Protein AF-A0A6A7LPU2-F1 (afdb_monomer)

Solvent-accessible surface area (backbone atoms only — not comparable to full-atom values): 28982 Å² total; per-residue (Å²): 135,87,81,80,53,76,66,58,55,50,52,52,50,50,52,53,50,49,54,50,50,54,55,63,71,66,71,45,71,65,55,57,52,49,63,67,50,51,64,67,76,75,47,85,81,83,76,79,80,77,78,76,70,76,80,80,75,70,83,71,76,76,76,79,71,78,72,71,64,82,55,76,33,39,51,82,42,84,65,56,60,50,98,86,60,24,43,25,28,40,36,32,31,20,68,93,37,46,48,51,55,50,18,70,62,35,34,49,96,82,44,68,58,95,93,27,44,39,43,57,49,40,38,50,45,46,40,69,74,35,73,91,52,49,94,90,60,71,53,62,68,48,69,40,69,46,77,40,66,73,85,59,64,41,39,30,32,73,50,77,47,79,46,76,84,93,49,86,38,54,37,36,42,34,30,25,78,78,48,28,36,38,43,34,36,82,53,82,92,45,62,49,38,34,36,40,30,46,53,94,40,75,50,36,32,42,36,34,35,24,38,58,35,44,59,33,45,77,71,62,78,38,47,52,67,61,48,28,26,66,74,59,72,31,95,75,47,33,40,49,48,32,40,47,30,43,53,49,62,74,66,56,46,83,75,45,59,57,72,46,80,42,76,50,80,47,86,47,78,44,67,64,61,66,42,56,90,67,40,76,45,76,45,74,37,85,50,81,96,41,57,74,23,36,35,33,33,45,60,80,90,70,73,58,79,44,38,32,35,37,38,44,56,78,81,47,46,64,68,85,87,52,67,62,65,33,75,45,34,36,39,35,26,65,84,49,36,35,38,41,33,31,32,31,18,73,56,32,45,68,53,75,48,68,74,61,68,77,68,52,43,71,61,53,24,51,49,35,57,74,69,59,71,37,99,64,31,41,57,34,55,53,71,42,48,76,41,66,41,86,64,52,64,65,22,43,37,86,88,65,73,47,94,49,75,94,46,49,64,61,39,30,38,56,78,18,43,37,33,29,40,27,46,58,66,39,35,46,61,56,55,50,52,51,52,54,49,49,54,49,49,51,52,49,48,64,71,44,41,64,59,52,52,52,52,49,52,51,50,52,53,50,51,53,52,51,53,54,51,54,60,56,70,74,50,79,97,71,91,67,87,66,60,64,58,55,55,54,49,60,61,68,71,71,71,76,78,84,84,80,80,84,80,87,77,136

Radius of gyration: 41.44 Å; Cα contacts (8 Å, |Δi|>4): 727; chains: 1; bounding box: 85×52×144 Å

Nearest PDB structures (foldseek):
  8a0k-assembly3_C  TM=2.684E-01  e=4.759E-01  Trypanosoma brucei brucei
  8qcb-assembly1_D  TM=1.495E-01  e=1.169E+00  Saccharomyces cerevisiae
  2uzy-assembly1_B  TM=1.602E-01  e=4.758E+00  Homo sapiens
  2uzy-assembly2_D  TM=1.592E-01  e=8.825E+00  Homo sapiens

Sequence (506 aa):
MMTVSAADVRCCVCVVAAALAVTVLSGCADVARLVTLAPRQVAPGGSVQMQVQPVVTSDVDTPQLPPEQGSDAFDFEAAGTDGEGRPLYRVRIGPGGSPAAVALMKLTPLFSANGRDAVQYVSDAYFQSHPERSPSTIQPGDEFILALPPDTFVVRWSEERQENFGHPTRVREYVSERGDRLRFYPVQPFPVRYELTLADRPGASTIQFDPDLPYLLTTGRTDAYRLTRLIYRVANPDIFQFEATQRLVASVRPGEAPTLRVDRTRAHFDPVRNALPNAVQAEPVSAPERANLVRYMFSPAQGLPFAMVEDGLGTRNTLNDLPQSQVFRIEYGWEGVVRVYYLTGLNDAMGRRDPYMLRENERWAALYESEGTLADPPVKWGQGEPADLEPFPTARDPNQRSDDPSRAYDYLVPGRVIVLTFNPTRFQSNTRAEEEFGTLLDGIRDRYRPYAEEAMDLVQQFQAVVAVASELDDRPAEASPGVLDGILQLFASGGGAGGAQPGQGA

Mean predicted aligned error: 12.27 Å

Structure (mmCIF, N/CA/C/O backbone):
data_AF-A0A6A7LPU2-F1
#
_entry.id   AF-A0A6A7LPU2-F1
#
loop_
_atom_site.group_PDB
_atom_site.id
_atom_site.type_symbol
_atom_site.label_atom_id
_atom_site.label_alt_id
_atom_site.label_comp_id
_atom_site.label_asym_id
_atom_site.label_entity_id
_atom_site.label_seq_id
_atom_site.pdbx_PDB_ins_code
_atom_site.Cartn_x
_atom_site.Cartn_y
_atom_site.Cartn_z
_atom_site.occupancy
_atom_site.B_iso_or_equiv
_atom_site.auth_seq_id
_atom_site.auth_comp_id
_atom_site.auth_asym_id
_atom_site.auth_atom_id
_atom_site.pdbx_PDB_model_num
ATOM 1 N N . MET A 1 1 ? 7.053 0.463 -60.711 1.00 33.16 1 MET A N 1
ATOM 2 C CA . MET A 1 1 ? 7.184 -0.882 -60.113 1.00 33.16 1 MET A CA 1
ATOM 3 C C . MET A 1 1 ? 7.855 -1.777 -61.138 1.00 33.16 1 MET A C 1
ATOM 5 O O . MET A 1 1 ? 7.230 -2.091 -62.139 1.00 33.16 1 MET A O 1
ATOM 9 N N . MET A 1 2 ? 9.139 -2.088 -60.950 1.00 28.05 2 MET A N 1
ATOM 10 C CA . MET A 1 2 ? 9.847 -3.077 -61.769 1.00 28.05 2 MET A CA 1
ATOM 11 C C . MET A 1 2 ? 9.488 -4.467 -61.243 1.00 28.05 2 MET A C 1
ATOM 13 O O . MET A 1 2 ? 9.751 -4.773 -60.082 1.00 28.05 2 MET A O 1
ATOM 17 N N . THR A 1 3 ? 8.836 -5.283 -62.066 1.00 30.89 3 THR A N 1
ATOM 18 C CA . THR A 1 3 ? 8.549 -6.685 -61.753 1.00 30.89 3 THR A CA 1
ATOM 19 C C . THR A 1 3 ? 9.774 -7.525 -62.091 1.00 30.89 3 THR A C 1
ATOM 21 O O . THR A 1 3 ? 10.070 -7.739 -63.265 1.00 30.89 3 THR A O 1
ATOM 24 N N . VAL A 1 4 ? 10.487 -7.981 -61.062 1.00 31.52 4 VAL A N 1
ATOM 25 C CA . VAL A 1 4 ? 11.523 -9.018 -61.182 1.00 31.52 4 VAL A CA 1
ATOM 26 C C . VAL A 1 4 ? 10.831 -10.325 -61.568 1.00 31.52 4 VAL A C 1
ATOM 28 O O . VAL A 1 4 ? 9.833 -10.698 -60.944 1.00 31.52 4 VAL A O 1
ATOM 31 N N . SER A 1 5 ? 11.302 -11.000 -62.619 1.00 36.00 5 SER A N 1
ATOM 32 C CA . SER A 1 5 ? 10.652 -12.218 -63.098 1.00 36.00 5 SER A CA 1
ATOM 33 C C . SER A 1 5 ? 10.941 -13.391 -62.154 1.00 36.00 5 SER A C 1
ATOM 35 O O . SER A 1 5 ? 12.012 -13.498 -61.556 1.00 36.00 5 SER A O 1
ATOM 37 N N . ALA A 1 6 ? 9.991 -14.319 -62.028 1.00 37.41 6 ALA A N 1
ATOM 38 C CA . ALA A 1 6 ? 10.154 -15.523 -61.210 1.00 37.41 6 ALA A CA 1
ATOM 39 C C . ALA A 1 6 ? 11.314 -16.433 -61.675 1.00 37.41 6 ALA A C 1
ATOM 41 O O . ALA A 1 6 ? 11.742 -17.308 -60.921 1.00 37.41 6 ALA A O 1
ATOM 42 N N . ALA A 1 7 ? 11.830 -16.235 -62.894 1.00 39.91 7 ALA A N 1
ATOM 43 C CA . ALA A 1 7 ? 13.006 -16.934 -63.405 1.00 39.91 7 ALA A CA 1
ATOM 44 C C . ALA A 1 7 ? 14.308 -16.382 -62.794 1.00 39.91 7 ALA A C 1
ATOM 46 O O . ALA A 1 7 ? 15.177 -17.167 -62.412 1.00 39.91 7 ALA A O 1
ATOM 47 N N . ASP A 1 8 ? 14.392 -15.067 -62.577 1.00 39.16 8 ASP A N 1
ATOM 48 C CA . ASP A 1 8 ? 15.564 -14.407 -61.980 1.00 39.16 8 ASP A CA 1
ATOM 49 C C . ASP A 1 8 ? 15.721 -14.776 -60.497 1.00 39.16 8 ASP A C 1
ATOM 51 O O . ASP A 1 8 ? 16.825 -15.024 -60.011 1.00 39.16 8 ASP A O 1
ATOM 55 N N . VAL A 1 9 ? 14.597 -14.929 -59.786 1.00 43.50 9 VAL A N 1
ATOM 56 C CA . VAL A 1 9 ? 14.580 -15.392 -58.388 1.00 43.50 9 VAL A CA 1
ATOM 57 C C . VAL A 1 9 ? 15.034 -16.851 -58.278 1.00 43.50 9 VAL A C 1
ATOM 59 O O . VAL A 1 9 ? 15.782 -17.194 -57.366 1.00 43.50 9 VAL A O 1
ATOM 62 N N . ARG A 1 10 ? 14.643 -17.722 -59.219 1.00 43.88 10 ARG A N 1
ATOM 63 C CA . ARG A 1 10 ? 15.059 -19.137 -59.217 1.00 43.88 10 ARG A CA 1
ATOM 64 C C . ARG A 1 10 ? 16.539 -19.302 -59.545 1.00 43.88 10 ARG A C 1
ATOM 66 O O . ARG A 1 10 ? 17.199 -20.119 -58.912 1.00 43.88 10 ARG A O 1
ATOM 73 N N . CYS A 1 11 ? 17.070 -18.499 -60.464 1.00 43.34 11 CYS A N 1
ATOM 74 C CA . CYS A 1 11 ? 18.489 -18.539 -60.803 1.00 43.34 11 CYS A CA 1
ATOM 75 C C . CYS A 1 11 ? 19.358 -18.051 -59.631 1.00 43.34 11 CYS A C 1
ATOM 77 O O . CYS A 1 11 ? 20.320 -18.725 -59.266 1.00 43.34 11 CYS A O 1
ATOM 79 N N . CYS A 1 12 ? 18.962 -16.964 -58.956 1.00 45.78 12 CYS A N 1
ATOM 80 C CA . CYS A 1 12 ? 19.631 -16.499 -57.735 1.00 45.78 12 CYS A CA 1
ATOM 81 C C . CYS A 1 12 ? 19.590 -17.542 -56.609 1.00 45.78 12 CYS A C 1
ATOM 83 O O . CYS A 1 12 ? 20.609 -17.803 -55.975 1.00 45.78 12 CYS A O 1
ATOM 85 N N . VAL A 1 13 ? 18.441 -18.187 -56.378 1.00 49.44 13 VAL A N 1
ATOM 86 C CA . VAL A 1 13 ? 18.306 -19.214 -55.331 1.00 49.44 13 VAL A CA 1
ATOM 87 C C . VAL A 1 13 ? 19.140 -20.459 -55.648 1.00 49.44 13 VAL A C 1
ATOM 89 O O . VAL A 1 13 ? 19.767 -21.003 -54.744 1.00 49.44 13 VAL A O 1
ATOM 92 N N . CYS A 1 14 ? 19.221 -20.888 -56.911 1.00 48.94 14 CYS A N 1
ATOM 93 C CA . CYS A 1 14 ? 20.053 -22.027 -57.307 1.00 48.94 14 CYS A CA 1
ATOM 94 C C . CYS A 1 14 ? 21.555 -21.733 -57.198 1.00 48.94 14 CYS A C 1
ATOM 96 O O . CYS A 1 14 ? 22.299 -22.606 -56.761 1.00 48.94 14 CYS A O 1
ATOM 98 N N . VAL A 1 15 ? 22.002 -20.517 -57.526 1.00 53.88 15 VAL A N 1
ATOM 99 C CA . VAL A 1 15 ? 23.413 -20.116 -57.377 1.00 53.88 15 VAL A CA 1
ATOM 100 C C . VAL A 1 15 ? 23.794 -19.985 -55.902 1.00 53.88 15 VAL A C 1
ATOM 102 O O . VAL A 1 15 ? 24.836 -20.491 -55.497 1.00 53.88 15 VAL A O 1
ATOM 105 N N . VAL A 1 16 ? 22.926 -19.398 -55.070 1.00 59.56 16 VAL A N 1
ATOM 106 C CA . VAL A 1 16 ? 23.145 -19.310 -53.616 1.00 59.56 16 VAL A CA 1
ATOM 107 C C . VAL A 1 16 ? 23.132 -20.701 -52.973 1.00 59.56 16 VAL A C 1
ATOM 109 O O . VAL A 1 16 ? 23.992 -20.994 -52.147 1.00 59.56 16 VAL A O 1
ATOM 112 N N . ALA A 1 17 ? 22.224 -21.590 -53.388 1.00 57.50 17 ALA A N 1
ATOM 113 C CA . ALA A 1 17 ? 22.172 -22.969 -52.904 1.00 57.50 17 ALA A CA 1
ATOM 114 C C . ALA A 1 17 ? 23.379 -23.803 -53.362 1.00 57.50 17 ALA A C 1
ATOM 116 O O . ALA A 1 17 ? 23.891 -24.597 -52.578 1.00 57.50 17 ALA A O 1
ATOM 117 N N . ALA A 1 18 ? 23.870 -23.610 -54.589 1.00 55.97 18 ALA A N 1
ATOM 118 C CA . ALA A 1 18 ? 25.073 -24.274 -55.086 1.00 55.97 18 ALA A CA 1
ATOM 119 C C . ALA A 1 18 ? 26.338 -23.754 -54.386 1.00 55.97 18 ALA A C 1
ATOM 121 O O . ALA A 1 18 ? 27.176 -24.553 -53.980 1.00 55.97 18 ALA A O 1
ATOM 122 N N . ALA A 1 19 ? 26.448 -22.443 -54.153 1.00 56.19 19 ALA A N 1
ATOM 123 C CA . ALA A 1 19 ? 27.549 -21.851 -53.393 1.00 56.19 19 ALA A CA 1
ATOM 124 C C . ALA A 1 19 ? 27.548 -22.315 -51.925 1.00 56.19 19 ALA A C 1
ATOM 126 O O . ALA A 1 19 ? 28.605 -22.647 -51.387 1.00 56.19 19 ALA A O 1
ATOM 127 N N . LEU A 1 20 ? 26.366 -22.420 -51.301 1.00 59.03 20 LEU A N 1
ATOM 128 C CA . LEU A 1 20 ? 26.184 -23.006 -49.967 1.00 59.03 20 LEU A CA 1
ATOM 129 C C . LEU A 1 20 ? 26.517 -24.505 -49.944 1.00 59.03 20 LEU A C 1
ATOM 131 O O . LEU A 1 20 ? 27.177 -24.972 -49.024 1.00 59.03 20 LEU A O 1
ATOM 135 N N . ALA A 1 21 ? 26.119 -25.268 -50.964 1.00 60.22 21 ALA A N 1
ATOM 136 C CA . ALA A 1 21 ? 26.435 -26.693 -51.055 1.00 60.22 21 ALA A CA 1
ATOM 137 C C . ALA A 1 21 ? 27.942 -26.938 -51.241 1.00 60.22 21 ALA A C 1
ATOM 139 O O . ALA A 1 21 ? 28.501 -27.821 -50.594 1.00 60.22 21 ALA A O 1
ATOM 140 N N . VAL A 1 22 ? 28.619 -26.127 -52.061 1.00 57.66 22 VAL A N 1
ATOM 141 C CA . VAL A 1 22 ? 30.076 -26.200 -52.272 1.00 57.66 22 VAL A CA 1
ATOM 142 C C . VAL A 1 22 ? 30.847 -25.804 -51.007 1.00 57.66 22 VAL A C 1
ATOM 144 O O . VAL A 1 22 ? 31.840 -26.447 -50.675 1.00 57.66 22 VAL A O 1
ATOM 147 N N . THR A 1 23 ? 30.372 -24.812 -50.247 1.00 58.34 23 THR A N 1
ATOM 148 C CA . THR A 1 23 ? 30.993 -24.428 -48.963 1.00 58.34 23 THR A CA 1
ATOM 149 C C . THR A 1 23 ? 30.737 -25.432 -47.840 1.00 58.34 23 THR A C 1
ATOM 151 O O . THR A 1 23 ? 31.607 -25.626 -46.994 1.00 58.34 23 THR A O 1
ATOM 154 N N . VAL A 1 24 ? 29.592 -26.122 -47.836 1.00 57.75 24 VAL A N 1
ATOM 155 C CA . VAL A 1 24 ? 29.308 -27.212 -46.885 1.00 57.75 24 VAL A CA 1
ATOM 156 C C . VAL A 1 24 ? 30.137 -28.463 -47.201 1.00 57.75 24 VAL A C 1
ATOM 158 O O . VAL A 1 24 ? 30.633 -29.116 -46.285 1.00 57.75 24 VAL A O 1
ATOM 161 N N . LEU A 1 25 ? 30.339 -28.786 -48.482 1.00 52.56 25 LEU A N 1
ATOM 162 C CA . LEU A 1 25 ? 31.105 -29.964 -48.905 1.00 52.56 25 LEU A CA 1
ATOM 163 C C . LEU A 1 25 ? 32.629 -29.796 -48.764 1.00 52.56 25 LEU A C 1
ATOM 165 O O . LEU A 1 25 ? 33.336 -30.800 -48.723 1.00 52.56 25 LEU A O 1
ATOM 169 N N . SER A 1 26 ? 33.149 -28.570 -48.637 1.00 59.69 26 SER A N 1
ATOM 170 C CA . SER A 1 26 ? 34.594 -28.316 -48.506 1.00 59.69 26 SER A CA 1
ATOM 171 C C . SER A 1 26 ? 35.164 -28.522 -47.092 1.00 59.69 26 SER A C 1
ATOM 173 O O . SER A 1 26 ? 36.368 -28.366 -46.896 1.00 59.69 26 SER A O 1
ATOM 175 N N . GLY A 1 27 ? 34.341 -28.887 -46.097 1.00 52.78 27 GLY A N 1
ATOM 176 C CA . GLY A 1 27 ? 34.809 -29.194 -44.735 1.00 52.78 27 GLY A CA 1
ATOM 177 C C . GLY A 1 27 ? 35.411 -27.997 -43.985 1.00 52.78 27 GLY A C 1
ATOM 178 O O . GLY A 1 27 ? 36.208 -28.172 -43.064 1.00 52.78 27 GLY A O 1
ATOM 179 N N . CYS A 1 28 ? 35.063 -26.772 -44.384 1.00 63.16 28 CYS A N 1
ATOM 180 C CA . CYS A 1 28 ? 35.698 -25.556 -43.889 1.00 63.16 28 CYS A CA 1
ATOM 181 C C . CYS A 1 28 ? 35.312 -25.279 -42.421 1.00 63.16 28 CYS A C 1
ATOM 183 O O . CYS A 1 28 ? 34.130 -25.155 -42.093 1.00 63.16 28 CYS A O 1
ATOM 185 N N . ALA A 1 29 ? 36.307 -25.108 -41.542 1.00 65.56 29 ALA A N 1
ATOM 186 C CA . ALA A 1 29 ? 36.122 -24.750 -40.126 1.00 65.56 29 ALA A CA 1
ATOM 187 C C . ALA A 1 29 ? 35.272 -23.473 -39.919 1.00 65.56 29 ALA A C 1
ATOM 189 O O . ALA A 1 29 ? 34.625 -23.301 -38.884 1.00 65.56 29 ALA A O 1
ATOM 190 N N . ASP A 1 30 ? 35.218 -22.610 -40.935 1.00 58.59 30 ASP A N 1
ATOM 191 C CA . ASP A 1 30 ? 34.419 -21.384 -40.959 1.00 58.59 30 ASP A CA 1
ATOM 192 C C . ASP A 1 30 ? 32.900 -21.662 -40.968 1.00 58.59 30 ASP A C 1
ATOM 194 O O . ASP A 1 30 ? 32.136 -20.913 -40.360 1.00 58.59 30 ASP A O 1
ATOM 198 N N . VAL A 1 31 ? 32.450 -22.782 -41.555 1.00 64.38 31 VAL A N 1
ATOM 199 C CA . VAL A 1 31 ? 31.033 -23.201 -41.538 1.00 64.38 31 VAL A CA 1
ATOM 200 C C . VAL A 1 31 ? 30.617 -23.646 -40.137 1.00 64.38 31 VAL A C 1
ATOM 202 O O . VAL A 1 31 ? 29.531 -23.302 -39.676 1.00 64.38 31 VAL A O 1
ATOM 205 N N . ALA A 1 32 ? 31.496 -24.342 -39.410 1.00 64.56 32 ALA A N 1
ATOM 206 C CA . ALA A 1 32 ? 31.239 -24.710 -38.019 1.00 64.56 32 ALA A CA 1
ATOM 207 C C . ALA A 1 32 ? 31.116 -23.465 -37.119 1.00 64.56 32 ALA A C 1
ATOM 209 O O . ALA A 1 32 ? 30.208 -23.397 -36.291 1.00 64.56 32 ALA A O 1
ATOM 210 N N . ARG A 1 33 ? 31.958 -22.439 -37.331 1.00 66.56 33 ARG A N 1
ATOM 211 C CA . ARG A 1 33 ? 31.831 -21.140 -36.642 1.00 66.56 33 ARG A CA 1
ATOM 212 C C . ARG A 1 33 ? 30.520 -20.424 -36.980 1.00 66.56 33 ARG A C 1
ATOM 214 O O . ARG A 1 33 ? 29.832 -19.968 -36.068 1.00 66.56 33 ARG A O 1
ATOM 221 N N . LEU A 1 34 ? 30.129 -20.385 -38.253 1.00 61.94 34 LEU A N 1
ATOM 222 C CA . LEU A 1 34 ? 28.850 -19.815 -38.696 1.00 61.94 34 LEU A CA 1
ATOM 223 C C . LEU A 1 34 ? 27.646 -20.506 -38.033 1.00 61.94 34 LEU A C 1
ATOM 225 O O . LEU A 1 34 ? 26.746 -19.831 -37.534 1.00 61.94 34 LEU A O 1
ATOM 229 N N . VAL A 1 35 ? 27.665 -21.839 -37.942 1.00 69.12 35 VAL A N 1
ATOM 230 C CA . VAL A 1 35 ? 26.620 -22.631 -37.270 1.00 69.12 35 VAL A CA 1
ATOM 231 C C . VAL A 1 35 ? 26.568 -22.354 -35.763 1.00 69.12 35 VAL A C 1
ATOM 233 O O . VAL A 1 35 ? 25.482 -22.359 -35.191 1.00 69.12 35 VAL A O 1
ATOM 236 N N . THR A 1 36 ? 27.695 -22.051 -35.106 1.00 72.00 36 THR A N 1
ATOM 237 C CA . THR A 1 36 ? 27.688 -21.655 -33.682 1.00 72.00 36 THR A CA 1
ATOM 238 C C . THR A 1 36 ? 27.185 -20.230 -33.433 1.00 72.00 36 THR A C 1
ATOM 240 O O . THR A 1 36 ? 26.639 -19.960 -32.363 1.00 72.00 36 THR A O 1
ATOM 243 N N . LEU A 1 37 ? 27.341 -19.320 -34.400 1.00 63.16 37 LEU A N 1
ATOM 244 C CA . LEU A 1 37 ? 26.909 -17.922 -34.276 1.00 63.16 37 LEU A CA 1
ATOM 245 C C . LEU A 1 37 ? 25.434 -17.723 -34.660 1.00 63.16 37 LEU A C 1
ATOM 247 O O . LEU A 1 37 ? 24.754 -16.903 -34.044 1.00 63.16 37 LEU A O 1
ATOM 251 N N . ALA A 1 38 ? 24.910 -18.499 -35.614 1.00 58.50 38 ALA A N 1
ATOM 252 C CA . ALA A 1 38 ? 23.547 -18.342 -36.132 1.00 58.50 38 ALA A CA 1
ATOM 253 C C . ALA A 1 38 ? 22.425 -18.432 -35.066 1.00 58.50 38 ALA A C 1
ATOM 255 O O . ALA A 1 38 ? 21.529 -17.586 -35.095 1.00 58.50 38 ALA A O 1
ATOM 256 N N . PRO A 1 39 ? 22.450 -19.351 -34.075 1.00 61.28 39 PRO A N 1
ATOM 257 C CA . PRO A 1 39 ? 21.411 -19.413 -33.043 1.00 61.28 39 PRO A CA 1
ATOM 258 C C . PRO A 1 39 ? 21.320 -18.143 -32.184 1.00 61.28 39 PRO A C 1
ATOM 260 O O . PRO A 1 39 ? 20.234 -17.796 -31.724 1.00 61.28 39 PRO A O 1
ATOM 263 N N . ARG A 1 40 ? 22.435 -17.416 -32.006 1.00 60.31 40 ARG A N 1
ATOM 264 C CA . ARG A 1 40 ? 22.476 -16.159 -31.234 1.00 60.31 40 ARG A CA 1
ATOM 265 C C . ARG A 1 40 ? 21.779 -14.999 -31.949 1.00 60.31 40 ARG A C 1
ATOM 267 O O . ARG A 1 40 ? 21.363 -14.056 -31.291 1.00 60.31 40 ARG A O 1
ATOM 274 N N . GLN A 1 41 ? 21.613 -15.077 -33.271 1.00 52.59 41 GLN A N 1
ATOM 275 C CA . GLN A 1 41 ? 20.904 -14.058 -34.054 1.00 52.59 41 GLN A CA 1
ATOM 276 C C . GLN A 1 41 ? 19.390 -14.312 -34.159 1.00 52.59 41 GLN A C 1
ATOM 278 O O . GLN A 1 41 ? 18.643 -13.397 -34.495 1.00 52.59 41 GLN A O 1
ATOM 283 N N . VAL A 1 42 ? 18.921 -15.530 -33.862 1.00 51.22 42 VAL A N 1
ATOM 284 C CA . VAL A 1 42 ? 17.512 -15.931 -34.058 1.00 51.22 42 VAL A CA 1
ATOM 285 C C . VAL A 1 42 ? 16.682 -15.847 -32.767 1.00 51.22 42 VAL A C 1
ATOM 287 O O . VAL A 1 42 ? 15.460 -15.741 -32.839 1.00 51.22 42 VAL A O 1
ATOM 290 N N . ALA A 1 43 ? 17.312 -15.822 -31.587 1.00 45.12 43 ALA A N 1
ATOM 291 C CA . ALA A 1 43 ? 16.620 -15.703 -30.301 1.00 45.12 43 ALA A CA 1
ATOM 292 C C . ALA A 1 43 ? 17.118 -14.481 -29.502 1.00 45.12 43 ALA A C 1
ATOM 294 O O . ALA A 1 43 ? 18.157 -14.564 -28.843 1.00 45.12 43 ALA A O 1
ATOM 295 N N . PRO A 1 44 ? 16.390 -13.349 -29.500 1.00 42.72 44 PRO A N 1
ATOM 296 C CA . PRO A 1 44 ? 16.669 -12.266 -28.568 1.00 42.72 44 PRO A CA 1
ATOM 297 C C . PRO A 1 44 ? 16.318 -12.732 -27.143 1.00 42.72 44 PRO A C 1
ATOM 299 O O . PRO A 1 44 ? 15.168 -13.072 -26.876 1.00 42.72 44 PRO A O 1
ATOM 302 N N . GLY A 1 45 ? 17.292 -12.748 -26.225 1.00 45.56 45 GLY A N 1
ATOM 303 C CA . GLY A 1 45 ? 17.033 -12.830 -24.775 1.00 45.56 45 GLY A CA 1
ATOM 304 C C . GLY A 1 45 ? 17.141 -14.207 -24.101 1.00 45.56 45 GLY A C 1
ATOM 305 O O . GLY A 1 45 ? 16.668 -14.376 -22.979 1.00 45.56 45 GLY A O 1
ATOM 306 N N . GLY A 1 46 ? 17.762 -15.205 -24.732 1.00 40.28 46 GLY A N 1
ATOM 307 C CA . GLY A 1 46 ? 17.920 -16.534 -24.136 1.00 40.28 46 GLY A CA 1
ATOM 308 C C . GLY A 1 46 ? 18.983 -16.598 -23.033 1.00 40.28 46 GLY A C 1
ATOM 309 O O . GLY A 1 46 ? 20.170 -16.639 -23.338 1.00 40.28 46 GLY A O 1
ATOM 310 N N . SER A 1 47 ? 18.543 -16.745 -21.779 1.00 39.56 47 SER A N 1
ATOM 311 C CA . SER A 1 47 ? 19.298 -17.151 -20.573 1.00 39.56 47 SER A CA 1
ATOM 312 C C . SER A 1 47 ? 20.176 -16.112 -19.860 1.00 39.56 47 SER A C 1
ATOM 314 O O . SER A 1 47 ? 21.383 -16.283 -19.711 1.00 39.56 47 SER A O 1
ATOM 316 N N . VAL A 1 48 ? 19.535 -15.118 -19.238 1.00 38.22 48 VAL A N 1
ATOM 317 C CA . VAL A 1 48 ? 20.021 -14.646 -17.932 1.00 38.22 48 VAL A CA 1
ATOM 318 C C . VAL A 1 48 ? 19.520 -15.651 -16.895 1.00 38.22 48 VAL A C 1
ATOM 320 O O . VAL A 1 48 ? 18.320 -15.753 -16.646 1.00 38.22 48 VAL A O 1
ATOM 323 N N . GLN A 1 49 ? 20.423 -16.455 -16.326 1.00 35.94 49 GLN A N 1
ATOM 324 C CA . GLN A 1 49 ? 20.106 -17.215 -15.119 1.00 35.94 49 GLN A CA 1
ATOM 325 C C . GLN A 1 49 ? 19.849 -16.205 -13.998 1.00 35.94 49 GLN A C 1
ATOM 327 O O . GLN A 1 49 ? 20.789 -15.678 -13.406 1.00 35.94 49 GLN A O 1
ATOM 332 N N . MET A 1 50 ? 18.574 -15.927 -13.716 1.00 32.88 50 MET A N 1
ATOM 333 C CA . MET A 1 50 ? 18.179 -15.280 -12.472 1.00 32.88 50 MET A CA 1
ATOM 334 C C . MET A 1 50 ? 18.648 -16.172 -11.324 1.00 32.88 50 MET A C 1
ATOM 336 O O . MET A 1 50 ? 18.049 -17.210 -11.036 1.00 32.88 50 MET A O 1
ATOM 340 N N . GLN A 1 51 ? 19.731 -15.773 -10.663 1.00 31.78 51 GLN A N 1
ATOM 341 C CA . GLN A 1 51 ? 19.982 -16.227 -9.307 1.00 31.78 51 GLN A CA 1
ATOM 342 C C . GLN A 1 51 ? 18.869 -15.637 -8.443 1.00 31.78 51 GLN A C 1
ATOM 344 O O . GLN A 1 51 ? 18.950 -14.498 -7.991 1.00 31.78 51 GLN A O 1
ATOM 349 N N . VAL A 1 52 ? 17.800 -16.412 -8.256 1.00 30.23 52 VAL A N 1
ATOM 350 C CA . VAL A 1 52 ? 16.813 -16.168 -7.207 1.00 30.23 52 VAL A CA 1
ATOM 351 C C . VAL A 1 52 ? 17.584 -16.246 -5.895 1.00 30.23 52 VAL A C 1
ATOM 353 O O . VAL A 1 52 ? 17.895 -17.336 -5.413 1.00 30.23 52 VAL A O 1
ATOM 356 N N . GLN A 1 53 ? 17.974 -15.090 -5.355 1.00 33.19 53 GLN A N 1
ATOM 357 C CA . GLN A 1 53 ? 18.525 -15.039 -4.011 1.00 33.19 53 GLN A CA 1
ATOM 358 C C . GLN A 1 53 ? 17.452 -15.575 -3.057 1.00 33.19 53 GLN A C 1
ATOM 360 O O . GLN A 1 53 ? 16.295 -15.149 -3.144 1.00 33.19 53 GLN A O 1
ATOM 365 N N . PRO A 1 54 ? 17.796 -16.526 -2.173 1.00 33.19 54 PRO A N 1
ATOM 366 C CA . PRO A 1 54 ? 16.868 -16.978 -1.154 1.00 33.19 54 PRO A CA 1
ATOM 367 C C . PRO A 1 54 ? 16.442 -15.764 -0.330 1.00 33.19 54 PRO A C 1
ATOM 369 O O . PRO A 1 54 ? 17.283 -14.991 0.129 1.00 33.19 54 PRO A O 1
ATOM 372 N N . VAL A 1 55 ? 15.128 -15.585 -0.181 1.00 34.44 55 VAL A N 1
ATOM 373 C CA . VAL A 1 55 ? 14.552 -14.567 0.696 1.00 34.44 55 VAL A CA 1
ATOM 374 C C . VAL A 1 55 ? 15.163 -14.776 2.075 1.00 34.44 55 VAL A C 1
ATOM 376 O O . VAL A 1 55 ? 14.932 -15.807 2.705 1.00 34.44 55 VAL A O 1
ATOM 379 N N . VAL A 1 56 ? 15.977 -13.819 2.523 1.00 34.56 56 VAL A N 1
ATOM 380 C CA . VAL A 1 56 ? 16.460 -13.781 3.901 1.00 34.56 56 VAL A CA 1
ATOM 381 C C . VAL A 1 56 ? 15.230 -13.522 4.759 1.00 34.56 56 VAL A C 1
ATOM 383 O O . VAL A 1 56 ? 14.753 -12.394 4.867 1.00 34.56 56 VAL A O 1
ATOM 386 N N . THR A 1 57 ? 14.655 -14.588 5.310 1.00 34.53 57 THR A N 1
ATOM 387 C CA . THR A 1 57 ? 13.661 -14.487 6.370 1.00 34.53 57 THR A CA 1
ATOM 388 C C . THR A 1 57 ? 14.402 -13.976 7.591 1.00 34.53 57 THR A C 1
ATOM 390 O O . THR A 1 57 ? 15.045 -14.749 8.296 1.00 34.53 57 THR A O 1
ATOM 393 N N . SER A 1 58 ? 14.395 -12.661 7.797 1.00 42.50 58 SER A N 1
ATOM 394 C CA . SER A 1 58 ? 14.790 -12.088 9.077 1.00 42.50 58 SER A CA 1
ATOM 395 C C . SER A 1 58 ? 13.980 -12.795 10.159 1.00 42.50 58 SER A C 1
ATOM 397 O O . SER A 1 58 ? 12.752 -12.835 10.054 1.00 42.50 58 SER A O 1
ATOM 399 N N . ASP A 1 59 ? 14.655 -13.366 11.157 1.00 38.78 59 ASP A N 1
ATOM 400 C CA . ASP A 1 59 ? 14.013 -13.855 12.373 1.00 38.78 59 ASP A CA 1
ATOM 401 C C . ASP A 1 59 ? 13.237 -12.680 12.976 1.00 38.78 59 ASP A C 1
ATOM 403 O O . ASP A 1 59 ? 13.804 -11.749 13.550 1.00 38.78 59 ASP A O 1
ATOM 407 N N . VAL A 1 60 ? 11.925 -12.662 12.745 1.00 54.16 60 VAL A N 1
ATOM 408 C CA . VAL A 1 60 ? 11.033 -11.702 13.378 1.00 54.16 60 VAL A CA 1
ATOM 409 C C . VAL A 1 60 ? 10.929 -12.162 14.821 1.00 54.16 60 VAL A C 1
ATOM 411 O O . VAL A 1 60 ? 10.225 -13.132 15.105 1.00 54.16 60 VAL A O 1
ATOM 414 N N . ASP A 1 61 ? 11.661 -11.490 15.714 1.00 54.12 61 ASP A N 1
ATOM 415 C CA . ASP A 1 61 ? 11.518 -11.641 17.161 1.00 54.12 61 ASP A CA 1
ATOM 416 C C . ASP A 1 61 ? 10.026 -11.666 17.486 1.00 54.12 61 ASP A C 1
ATOM 418 O O . ASP A 1 61 ? 9.321 -10.667 17.312 1.00 54.12 61 ASP A O 1
ATOM 422 N N . THR A 1 62 ? 9.522 -12.835 17.889 1.00 62.34 62 THR A N 1
ATOM 423 C CA . THR A 1 62 ? 8.107 -12.981 18.221 1.00 62.34 62 THR A CA 1
ATOM 424 C C . THR A 1 62 ? 7.862 -12.081 19.428 1.00 62.34 62 THR A C 1
ATOM 426 O O . THR A 1 62 ? 8.456 -12.328 20.482 1.00 62.34 62 THR A O 1
ATOM 429 N N . PRO A 1 63 ? 7.058 -11.009 19.300 1.00 70.44 63 PRO A N 1
ATOM 430 C CA . PRO A 1 63 ? 6.946 -10.031 20.365 1.00 70.44 63 PRO A CA 1
ATOM 431 C C . PRO A 1 63 ? 6.413 -10.722 21.618 1.00 70.44 63 PRO A C 1
ATOM 433 O O . PRO A 1 63 ? 5.326 -11.300 21.602 1.00 70.44 63 PRO A O 1
ATOM 436 N N . GLN A 1 64 ? 7.195 -10.676 22.698 1.00 85.62 64 GLN A N 1
ATOM 437 C CA . GLN A 1 64 ? 6.815 -11.279 23.969 1.00 85.62 64 GLN A CA 1
ATOM 438 C C . GLN A 1 64 ? 5.476 -10.687 24.427 1.00 85.62 64 GLN A C 1
ATOM 440 O O . GLN A 1 64 ? 5.312 -9.465 24.497 1.00 85.62 64 GLN A O 1
ATOM 445 N N . LEU A 1 65 ? 4.505 -11.560 24.711 1.00 90.88 65 LEU A N 1
ATOM 446 C CA . LEU A 1 65 ? 3.192 -11.133 25.181 1.00 90.88 65 LEU A CA 1
ATOM 447 C C . LEU A 1 65 ? 3.327 -10.408 26.528 1.00 90.88 65 LEU A C 1
ATOM 449 O O . LEU A 1 65 ? 4.095 -10.861 27.384 1.00 90.88 65 LEU A O 1
ATOM 453 N N . PRO A 1 66 ? 2.570 -9.318 26.752 1.00 92.69 66 PRO A N 1
ATOM 454 C CA . PRO A 1 66 ? 2.523 -8.696 28.064 1.00 92.69 66 PRO A CA 1
ATOM 455 C C . PRO A 1 66 ? 2.011 -9.701 29.113 1.00 92.69 66 PRO A C 1
ATOM 457 O O . PRO A 1 66 ? 1.260 -10.634 28.776 1.00 92.69 66 PRO A O 1
ATOM 460 N N . PRO A 1 67 ? 2.406 -9.531 30.390 1.00 93.56 67 PRO A N 1
ATOM 461 C CA . PRO A 1 67 ? 1.833 -10.322 31.467 1.00 93.56 67 PRO A CA 1
ATOM 462 C C . PRO A 1 67 ? 0.318 -10.122 31.493 1.00 93.56 67 PRO A C 1
ATOM 464 O O . PRO A 1 67 ? -0.187 -9.045 31.164 1.00 93.56 67 PRO A O 1
ATOM 467 N N . GLU A 1 68 ? -0.403 -11.175 31.866 1.00 93.31 68 GLU A N 1
ATOM 468 C CA . GLU A 1 68 ? -1.849 -11.087 32.006 1.00 93.31 68 GLU A CA 1
ATOM 469 C C . GLU A 1 68 ? -2.208 -10.055 33.080 1.00 93.31 68 GLU A C 1
ATOM 471 O O . GLU A 1 68 ? -1.645 -10.047 34.178 1.00 93.31 68 GLU A O 1
ATOM 476 N N . GLN A 1 69 ? -3.134 -9.161 32.747 1.00 92.00 69 GLN A N 1
ATOM 477 C CA . GLN A 1 69 ? -3.645 -8.173 33.678 1.00 92.00 69 GLN A CA 1
ATOM 478 C C . GLN A 1 69 ? -4.666 -8.845 34.604 1.00 92.00 69 GLN A C 1
ATOM 480 O O . GLN A 1 69 ? -5.810 -9.084 34.217 1.00 92.00 69 GLN A O 1
ATOM 485 N N . GLY A 1 70 ? -4.227 -9.164 35.824 1.00 89.00 70 GLY A N 1
ATOM 486 C CA . GLY A 1 70 ? -5.071 -9.750 36.865 1.00 89.00 70 GLY A CA 1
ATOM 487 C C . GLY A 1 70 ? -6.117 -8.779 37.426 1.00 89.00 70 GLY A C 1
ATOM 488 O O . GLY A 1 70 ? -6.028 -7.561 37.248 1.00 89.00 70 GLY A O 1
ATOM 489 N N . SER A 1 71 ? -7.110 -9.335 38.121 1.00 93.94 71 SER A N 1
ATOM 490 C CA . SER A 1 71 ? -8.155 -8.600 38.835 1.00 93.94 71 SER A CA 1
ATOM 491 C C . SER A 1 71 ? -8.594 -9.389 40.061 1.00 93.94 71 SER A C 1
ATOM 493 O O . SER A 1 71 ? -8.962 -10.548 39.928 1.00 93.94 71 SER A O 1
ATOM 495 N N . ASP A 1 72 ? -8.651 -8.761 41.234 1.00 95.75 72 ASP A N 1
ATOM 496 C CA . ASP A 1 72 ? -9.191 -9.419 42.438 1.00 95.75 72 ASP A CA 1
ATOM 497 C C . ASP A 1 72 ? -10.719 -9.624 42.353 1.00 95.75 72 ASP A C 1
ATOM 499 O O . ASP A 1 72 ? -11.320 -10.340 43.156 1.00 95.75 72 ASP A O 1
ATOM 503 N N . ALA A 1 73 ? -11.369 -8.977 41.379 1.00 96.56 73 ALA A N 1
ATOM 504 C CA . ALA A 1 73 ? -12.811 -9.020 41.194 1.00 96.56 73 ALA A CA 1
ATOM 505 C C . ALA A 1 73 ? -13.298 -10.329 40.552 1.00 96.56 73 ALA A C 1
ATOM 507 O O . ALA A 1 73 ? -14.493 -10.612 40.621 1.00 96.56 73 ALA A O 1
ATOM 508 N N . PHE A 1 74 ? -12.435 -11.109 39.897 1.00 97.94 74 PHE A N 1
ATOM 509 C CA . PHE A 1 74 ? -12.798 -12.398 39.301 1.00 97.94 74 PHE A CA 1
ATOM 510 C C . PHE A 1 74 ? -11.564 -13.192 38.851 1.00 97.94 74 PHE A C 1
ATOM 512 O O . PHE A 1 74 ? -10.576 -12.604 38.420 1.00 97.94 74 PHE A O 1
ATOM 519 N N . ASP A 1 75 ? -11.692 -14.518 38.821 1.00 97.69 75 ASP A N 1
ATOM 520 C CA . ASP A 1 75 ? -10.771 -15.407 38.107 1.00 97.69 75 ASP A CA 1
ATOM 521 C C . ASP A 1 75 ? -11.345 -15.737 36.721 1.00 97.69 75 ASP A C 1
ATOM 523 O O . ASP A 1 75 ? -12.558 -15.917 36.563 1.00 97.69 75 ASP A O 1
ATOM 527 N N . PHE A 1 76 ? -10.484 -15.798 35.702 1.00 97.31 76 PHE A N 1
ATOM 528 C CA . PHE A 1 76 ? -10.870 -16.040 34.310 1.00 97.31 76 PHE A CA 1
ATOM 529 C C . PHE A 1 76 ? -9.893 -17.017 33.656 1.00 97.31 76 PHE A C 1
ATOM 531 O O . PHE A 1 76 ? -8.829 -16.624 33.187 1.00 97.31 76 PHE A O 1
ATOM 538 N N . GLU A 1 77 ? -10.253 -18.297 33.627 1.00 96.88 77 GLU A N 1
ATOM 539 C CA . GLU A 1 77 ? -9.362 -19.376 33.195 1.00 96.88 77 GLU A CA 1
ATOM 540 C C . GLU A 1 77 ? -9.880 -20.057 31.928 1.00 96.88 77 GLU A C 1
ATOM 542 O O . GLU A 1 77 ? -11.078 -20.306 31.784 1.00 96.88 77 GLU A O 1
ATOM 547 N N . ALA A 1 78 ? -8.985 -20.405 31.001 1.00 96.38 78 ALA A N 1
ATOM 548 C CA . ALA A 1 78 ? -9.358 -21.184 29.824 1.00 96.38 78 ALA A CA 1
ATOM 549 C C . ALA A 1 78 ? -9.840 -22.590 30.233 1.00 96.38 78 ALA A C 1
ATOM 551 O O . ALA A 1 78 ? -9.149 -23.319 30.941 1.00 96.38 78 ALA A O 1
ATOM 552 N N . ALA A 1 79 ? -11.019 -22.984 29.750 1.00 97.19 79 ALA A N 1
ATOM 553 C CA . ALA A 1 79 ? -11.690 -24.246 30.068 1.00 97.19 79 ALA A CA 1
ATOM 554 C C . ALA A 1 79 ? -11.848 -25.174 28.844 1.00 97.19 79 ALA A C 1
ATOM 556 O O . ALA A 1 79 ? -12.631 -26.122 28.880 1.00 97.19 79 ALA A O 1
ATOM 557 N N . GLY A 1 80 ? -11.101 -24.916 27.766 1.00 96.44 80 GLY A N 1
ATOM 558 C CA . GLY A 1 80 ? -11.121 -25.696 26.525 1.00 96.44 80 GLY A CA 1
ATOM 559 C C . GLY A 1 80 ? -12.036 -25.099 25.455 1.00 96.44 80 GLY A C 1
ATOM 560 O O . GLY A 1 80 ? -12.203 -23.883 25.378 1.00 96.44 80 GLY A O 1
ATOM 561 N N . THR A 1 81 ? -12.611 -25.951 24.610 1.00 97.19 81 THR A N 1
ATOM 562 C CA . THR A 1 81 ? -13.580 -25.579 23.569 1.00 97.19 81 THR A CA 1
ATOM 563 C C . THR A 1 81 ? -14.817 -26.465 23.663 1.00 97.19 81 THR A C 1
ATOM 565 O O . THR A 1 81 ? -14.721 -27.620 24.080 1.00 97.19 81 THR A O 1
ATOM 568 N N . ASP A 1 82 ? -15.984 -25.944 23.286 1.00 95.88 82 ASP A N 1
ATOM 569 C CA . ASP A 1 82 ? -17.201 -26.756 23.189 1.00 95.88 82 ASP A CA 1
ATOM 570 C C . ASP A 1 82 ? -17.292 -27.530 21.860 1.00 95.88 82 ASP A C 1
ATOM 572 O O . ASP A 1 82 ? -16.398 -27.473 21.012 1.00 95.88 82 ASP A O 1
ATOM 576 N N . GLY A 1 83 ? -18.391 -28.270 21.671 1.00 93.12 83 GLY A N 1
ATOM 577 C CA . GLY A 1 83 ? -18.650 -29.040 20.448 1.00 93.12 83 GLY A CA 1
ATOM 578 C C . GLY A 1 83 ? -18.866 -28.195 19.185 1.00 93.12 83 GLY A C 1
ATOM 579 O O . GLY A 1 83 ? -18.850 -28.745 18.088 1.00 93.12 83 GLY A O 1
ATOM 580 N N . GLU A 1 84 ? -19.044 -26.879 19.322 1.00 94.00 84 GLU A N 1
ATOM 581 C CA . GLU A 1 84 ? -19.166 -25.918 18.218 1.00 94.00 84 GLU A CA 1
ATOM 582 C C . GLU A 1 84 ? -17.831 -25.199 17.940 1.00 94.00 84 GLU A C 1
ATOM 584 O O . GLU A 1 84 ? -17.758 -24.340 17.062 1.00 94.00 84 GLU A O 1
ATOM 589 N N . GLY A 1 85 ? -16.764 -25.541 18.674 1.00 93.88 85 GLY A N 1
ATOM 590 C CA . GLY A 1 85 ? -15.448 -24.914 18.555 1.00 93.88 85 GLY A CA 1
ATOM 591 C C . GLY A 1 85 ? -15.346 -23.548 19.238 1.00 93.88 85 GLY A C 1
ATOM 592 O O . GLY A 1 85 ? -14.363 -22.836 19.029 1.00 93.88 85 GLY A O 1
ATOM 593 N N . ARG A 1 86 ? -16.330 -23.162 20.060 1.00 96.19 86 ARG A N 1
ATOM 594 C CA . ARG A 1 86 ? -16.273 -21.920 20.838 1.00 96.19 86 ARG A CA 1
ATOM 595 C C . ARG A 1 86 ? -15.299 -22.080 22.001 1.00 96.19 86 ARG A C 1
ATOM 597 O O . ARG A 1 86 ? -15.420 -23.065 22.737 1.00 96.19 86 ARG A O 1
ATOM 604 N N . PRO A 1 87 ? -14.363 -21.141 22.221 1.00 96.88 87 PRO A N 1
ATOM 605 C CA . PRO A 1 87 ? -13.555 -21.139 23.430 1.00 96.88 87 PRO A CA 1
ATOM 606 C C . PRO A 1 87 ? -14.441 -20.995 24.672 1.00 96.88 87 PRO A C 1
ATOM 608 O O . PRO A 1 87 ? -15.320 -20.131 24.747 1.00 96.88 87 PRO A O 1
ATOM 611 N N . LEU A 1 88 ? -14.190 -21.868 25.643 1.00 98.06 88 LEU A N 1
ATOM 612 C CA . LEU A 1 88 ? -14.833 -21.880 26.944 1.00 98.06 88 LEU A CA 1
ATOM 613 C C . LEU A 1 88 ? -13.896 -21.270 27.975 1.00 98.06 88 LEU A C 1
ATOM 615 O O . LEU A 1 88 ? -12.713 -21.609 28.027 1.00 98.06 88 LEU A O 1
ATOM 619 N N . TYR A 1 89 ? -14.448 -20.430 28.839 1.00 98.19 89 TYR A N 1
ATOM 620 C CA . TYR A 1 89 ? -13.740 -19.870 29.979 1.00 98.19 89 TYR A CA 1
ATOM 621 C C . TYR A 1 89 ? -14.502 -20.181 31.260 1.00 98.19 89 TYR A C 1
ATOM 623 O O . TYR A 1 89 ? -15.714 -19.975 31.333 1.00 98.19 89 TYR A O 1
ATOM 631 N N . ARG A 1 90 ? -13.795 -20.686 32.270 1.00 98.44 90 ARG A N 1
ATOM 632 C CA . ARG A 1 90 ? -14.311 -20.787 33.630 1.00 98.44 90 ARG A CA 1
ATOM 633 C C . ARG A 1 90 ? -14.130 -19.433 34.292 1.00 98.44 90 ARG A C 1
ATOM 635 O O . ARG A 1 90 ? -13.012 -18.933 34.391 1.00 98.44 90 ARG A O 1
ATOM 642 N N . VAL A 1 91 ? -15.238 -18.860 34.736 1.00 98.38 91 VAL A N 1
ATOM 643 C CA . VAL A 1 91 ? -15.261 -17.561 35.397 1.00 98.38 91 VAL A CA 1
ATOM 644 C C . VAL A 1 91 ? -15.716 -17.761 36.830 1.00 98.38 91 VAL A C 1
ATOM 646 O O . VAL A 1 91 ? -16.796 -18.303 37.056 1.00 98.38 91 VAL A O 1
ATOM 649 N N . ARG A 1 92 ? -14.912 -17.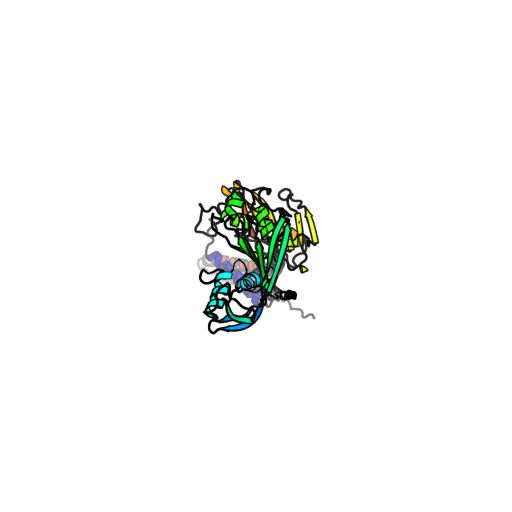299 37.787 1.00 98.44 92 ARG A N 1
ATOM 650 C CA . ARG A 1 92 ? -15.257 -17.283 39.211 1.00 98.44 92 ARG A CA 1
ATOM 651 C C . ARG A 1 92 ? -15.350 -15.845 39.688 1.00 98.44 92 ARG A C 1
ATOM 653 O O . ARG A 1 92 ? -14.391 -15.093 39.557 1.00 98.44 92 ARG A O 1
ATOM 660 N N . ILE A 1 93 ? -16.484 -15.448 40.254 1.00 98.44 93 ILE A N 1
ATOM 661 C CA . ILE A 1 93 ? -16.665 -14.087 40.765 1.00 98.44 93 ILE A CA 1
ATOM 662 C C . ILE A 1 93 ? -15.885 -13.917 42.074 1.00 98.44 93 ILE A C 1
ATOM 664 O O . ILE A 1 93 ? -16.044 -14.696 43.010 1.00 98.44 93 ILE A O 1
ATOM 668 N N . GLY A 1 94 ? -15.035 -12.898 42.154 1.00 97.81 94 GLY A N 1
ATOM 669 C CA . GLY A 1 94 ? -14.279 -12.538 43.353 1.00 97.81 94 GLY A CA 1
ATOM 670 C C . GLY A 1 94 ? -15.022 -11.538 44.252 1.00 97.81 94 GLY A C 1
ATOM 671 O O . GLY A 1 94 ? -16.143 -11.113 43.949 1.00 97.81 94 GLY A O 1
ATOM 672 N N . PRO A 1 95 ? -14.424 -11.135 45.386 1.00 96.88 95 PRO A N 1
ATOM 673 C CA . PRO A 1 95 ? -14.972 -10.091 46.249 1.00 96.88 95 PRO A CA 1
ATOM 674 C C . PRO A 1 95 ? -15.167 -8.762 45.503 1.00 96.88 95 PRO A C 1
ATOM 676 O O . PRO A 1 95 ? -14.240 -8.234 44.899 1.00 96.88 95 PRO A O 1
ATOM 679 N N . GLY A 1 96 ? -16.384 -8.205 45.543 1.00 93.56 96 GLY A N 1
ATOM 680 C CA . GLY A 1 96 ? -16.725 -6.972 44.812 1.00 93.56 96 GLY A CA 1
ATOM 681 C C . GLY A 1 96 ? -16.856 -7.147 43.292 1.00 93.56 96 GLY A C 1
ATOM 682 O O . GLY A 1 96 ? -17.066 -6.168 42.576 1.00 93.56 96 GLY A O 1
ATOM 683 N N . GLY A 1 97 ? -16.745 -8.383 42.802 1.00 96.75 97 GLY A N 1
ATOM 684 C CA . GLY A 1 97 ? -16.896 -8.737 41.403 1.00 96.75 97 GLY A CA 1
ATOM 685 C C . GLY A 1 97 ? -18.333 -8.753 40.907 1.00 96.75 97 GLY A C 1
ATOM 686 O O . GLY A 1 97 ? -19.297 -8.795 41.667 1.00 96.75 97 GLY A O 1
ATOM 687 N N . SER A 1 98 ? -18.472 -8.741 39.586 1.00 97.75 98 SER A N 1
ATOM 688 C CA . SER A 1 98 ? -19.748 -8.938 38.902 1.00 97.75 98 SER A CA 1
ATOM 689 C C . SER A 1 98 ? -19.513 -9.438 37.472 1.00 97.75 98 SER A C 1
ATOM 691 O O . SER A 1 98 ? -18.432 -9.207 36.920 1.00 97.75 98 SER A O 1
ATOM 693 N N . PRO A 1 99 ? -20.523 -10.041 36.819 1.00 97.56 99 PRO A N 1
ATOM 694 C CA . PRO A 1 99 ? -20.470 -10.354 35.389 1.00 97.56 99 PRO A CA 1
ATOM 695 C C . PRO A 1 99 ? -20.123 -9.131 34.521 1.00 97.56 99 PRO A C 1
ATOM 697 O O . PRO A 1 99 ? -19.400 -9.248 33.534 1.00 97.56 99 PRO A O 1
ATOM 700 N N . ALA A 1 100 ? -20.562 -7.932 34.923 1.00 97.44 100 ALA A N 1
ATOM 701 C CA . ALA A 1 100 ? -20.219 -6.685 34.242 1.00 97.44 100 ALA A CA 1
ATOM 702 C C . ALA A 1 100 ? -18.721 -6.344 34.347 1.00 97.44 100 ALA A C 1
ATOM 704 O O . ALA A 1 100 ? -18.132 -5.890 33.368 1.00 97.44 100 ALA A O 1
ATOM 705 N N . ALA A 1 101 ? -18.085 -6.591 35.499 1.00 97.19 101 ALA A N 1
ATOM 706 C CA . ALA A 1 101 ? -16.643 -6.394 35.660 1.00 97.19 101 ALA A CA 1
ATOM 707 C C . ALA A 1 101 ? -15.843 -7.338 34.748 1.00 97.19 101 ALA A C 1
ATOM 709 O O . ALA A 1 101 ? -14.906 -6.896 34.084 1.00 97.19 101 ALA A O 1
ATOM 710 N N . VAL A 1 102 ? -16.267 -8.604 34.646 1.00 97.62 102 VAL A N 1
ATOM 711 C CA . VAL A 1 102 ? -15.684 -9.583 33.713 1.00 97.62 102 VAL A CA 1
ATOM 712 C C . VAL A 1 102 ? -15.797 -9.070 32.276 1.00 97.62 102 VAL A C 1
ATOM 714 O O . VAL A 1 102 ? -14.792 -8.990 31.572 1.00 97.62 102 VAL A O 1
ATOM 717 N N . ALA A 1 103 ? -16.992 -8.644 31.853 1.00 97.69 103 ALA A N 1
ATOM 718 C CA . ALA A 1 103 ? -17.229 -8.115 30.512 1.00 97.69 103 ALA A CA 1
ATOM 719 C C . ALA A 1 103 ? -16.343 -6.902 30.180 1.00 97.69 103 ALA A C 1
ATOM 721 O O . ALA A 1 103 ? -15.707 -6.877 29.132 1.00 97.69 103 ALA A O 1
ATOM 722 N N . LEU A 1 104 ? -16.268 -5.909 31.072 1.00 95.94 104 LEU A N 1
ATOM 723 C CA . LEU A 1 104 ? -15.526 -4.664 30.833 1.00 95.94 104 LEU A CA 1
ATOM 724 C C . LEU A 1 104 ? -13.998 -4.834 30.852 1.00 95.94 104 LEU A C 1
ATOM 726 O O . LEU A 1 104 ? -13.286 -3.992 30.295 1.00 95.94 104 LEU A O 1
ATOM 730 N N . MET A 1 105 ? -13.494 -5.877 31.518 1.00 96.69 105 MET A N 1
ATOM 731 C CA . MET A 1 105 ? -12.058 -6.148 31.629 1.00 96.69 105 MET A CA 1
ATOM 732 C C . MET A 1 105 ? -11.559 -7.167 30.603 1.00 96.69 105 MET A C 1
ATOM 734 O O . MET A 1 105 ? -10.456 -6.995 30.090 1.00 96.69 105 MET A O 1
ATOM 738 N N . LYS A 1 106 ? -12.345 -8.208 30.295 1.00 97.62 106 LYS A N 1
ATOM 739 C CA . LYS A 1 106 ? -11.934 -9.311 29.408 1.00 97.62 106 LYS A CA 1
ATOM 740 C C . LYS A 1 106 ? -12.481 -9.201 27.986 1.00 97.62 106 LYS A C 1
ATOM 742 O O . LYS A 1 106 ? -11.950 -9.864 27.100 1.00 97.62 106 LYS A O 1
ATOM 747 N N . LEU A 1 107 ? -13.483 -8.360 27.726 1.00 97.50 107 LEU A N 1
ATOM 748 C CA . LEU A 1 107 ? -14.005 -8.113 26.379 1.00 97.50 107 LEU A CA 1
ATOM 749 C C . LEU A 1 107 ? -13.803 -6.647 25.982 1.00 97.50 107 LEU A C 1
ATOM 751 O O . LEU A 1 107 ? -13.774 -5.738 26.812 1.00 97.50 107 LEU A O 1
ATOM 755 N N . THR A 1 108 ? -13.632 -6.404 24.683 1.00 95.75 108 THR A N 1
ATOM 756 C CA . THR A 1 108 ? -13.457 -5.039 24.166 1.00 95.75 108 THR A CA 1
ATOM 757 C C . THR A 1 108 ? -14.805 -4.305 24.079 1.00 95.75 108 THR A C 1
ATOM 759 O O . THR A 1 108 ? -15.839 -4.952 23.907 1.00 95.75 108 THR A O 1
ATOM 762 N N . PRO A 1 109 ? -14.829 -2.957 24.080 1.00 92.94 109 PRO A N 1
ATOM 763 C CA . PRO A 1 109 ? -16.055 -2.178 23.854 1.00 92.94 109 PRO A CA 1
ATOM 764 C C . PRO A 1 109 ? -16.709 -2.403 22.480 1.00 92.94 109 PRO A C 1
ATOM 766 O O . PRO A 1 109 ? -17.801 -1.905 22.225 1.00 92.94 109 PRO A O 1
ATOM 769 N N . LEU A 1 110 ? -16.017 -3.096 21.571 1.00 93.00 110 LEU A N 1
ATOM 770 C CA . LEU A 1 110 ? -16.494 -3.432 20.232 1.00 93.00 110 LEU A CA 1
ATOM 771 C C . LEU A 1 110 ? -17.177 -4.803 20.181 1.00 93.00 110 LEU A C 1
ATOM 773 O O . LEU A 1 110 ? -17.709 -5.171 19.136 1.00 93.00 110 LEU A O 1
ATOM 777 N N . PHE A 1 111 ? -17.139 -5.571 21.273 1.00 96.56 111 PHE A N 1
ATOM 778 C CA . PHE A 1 111 ? -17.754 -6.886 21.323 1.00 96.56 111 PHE A CA 1
ATOM 779 C C . PHE A 1 111 ? -19.272 -6.780 21.162 1.00 96.56 111 PHE A C 1
ATOM 781 O O . PHE A 1 111 ? -19.950 -6.062 21.901 1.00 96.56 111 PHE A O 1
ATOM 788 N N . SER A 1 112 ? -19.803 -7.560 20.225 1.00 94.25 112 SER A N 1
ATOM 789 C CA . SER A 1 112 ? -21.226 -7.837 20.126 1.00 94.25 112 SER A CA 1
ATOM 790 C C . SER A 1 112 ? -21.441 -9.253 19.613 1.00 94.25 112 SER A C 1
ATOM 792 O O . SER A 1 112 ? -20.768 -9.692 18.681 1.00 94.25 112 SER A O 1
ATOM 794 N N . ALA A 1 113 ? -22.386 -9.964 20.219 1.00 94.50 113 ALA A N 1
ATOM 795 C CA . ALA A 1 113 ? -22.780 -11.302 19.805 1.00 94.50 113 ALA A CA 1
ATOM 796 C C . ALA A 1 113 ? -24.288 -11.469 20.002 1.00 94.50 113 ALA A C 1
ATOM 798 O O . ALA A 1 113 ? -24.825 -11.123 21.052 1.00 94.50 113 ALA A O 1
ATOM 799 N N . ASN A 1 114 ? -24.986 -11.986 18.986 1.00 91.94 114 ASN A N 1
ATOM 800 C CA . ASN A 1 114 ? -26.440 -12.202 19.015 1.00 91.94 114 ASN A CA 1
ATOM 801 C C . ASN A 1 114 ? -27.252 -10.940 19.379 1.00 91.94 114 ASN A C 1
ATOM 803 O O . ASN A 1 114 ? -28.255 -11.022 20.085 1.00 91.94 114 ASN A O 1
ATOM 807 N N . GLY A 1 115 ? -26.795 -9.764 18.932 1.00 93.50 115 GLY A N 1
ATOM 808 C CA . GLY A 1 115 ? -27.434 -8.476 19.231 1.00 93.50 115 GLY A CA 1
ATOM 809 C C . GLY A 1 115 ? -27.237 -7.980 20.667 1.00 93.50 115 GLY A C 1
ATOM 810 O O . GLY A 1 115 ? -27.861 -6.995 21.049 1.00 93.50 115 GLY A O 1
ATOM 811 N N . ARG A 1 116 ? -26.383 -8.643 21.453 1.00 96.06 116 ARG A N 1
ATOM 812 C CA . ARG A 1 116 ? -26.042 -8.270 22.829 1.00 96.06 116 ARG A CA 1
ATOM 813 C C . ARG A 1 116 ? -24.663 -7.634 22.868 1.00 96.06 116 ARG A C 1
ATOM 815 O O . ARG A 1 116 ? -23.778 -8.030 22.103 1.00 96.06 116 ARG A O 1
ATOM 822 N N . ASP A 1 117 ? -24.487 -6.654 23.744 1.00 97.12 117 ASP A N 1
ATOM 823 C CA . ASP A 1 117 ? -23.162 -6.129 24.079 1.00 97.12 117 ASP A CA 1
ATOM 824 C C . ASP A 1 117 ? -22.424 -7.061 25.059 1.00 97.12 117 ASP A C 1
ATOM 826 O O . ASP A 1 117 ? -22.955 -8.084 25.500 1.00 97.12 117 ASP A O 1
ATOM 830 N N . ALA A 1 118 ? -21.179 -6.721 25.395 1.00 97.00 118 ALA A N 1
ATOM 831 C CA . ALA A 1 118 ? -20.357 -7.521 26.302 1.00 97.00 118 ALA A CA 1
ATOM 832 C C . ALA A 1 118 ? -21.013 -7.735 27.675 1.00 97.00 118 ALA A C 1
ATOM 834 O O . ALA A 1 118 ? -20.982 -8.844 28.207 1.00 97.00 118 ALA A O 1
ATOM 835 N N . VAL A 1 119 ? -21.608 -6.688 28.253 1.00 97.69 119 VAL A N 1
ATOM 836 C CA . VAL A 1 119 ? -22.174 -6.737 29.608 1.00 97.69 119 VAL A CA 1
ATOM 837 C C . VAL A 1 119 ? -23.418 -7.614 29.626 1.00 97.69 119 VAL A C 1
ATOM 839 O O . VAL A 1 119 ? -23.537 -8.479 30.494 1.00 97.69 119 VAL A O 1
ATOM 842 N N . GLN A 1 120 ? -24.312 -7.437 28.654 1.00 97.94 120 GLN A N 1
ATOM 843 C CA . GLN A 1 120 ? -25.508 -8.259 28.485 1.00 97.94 120 GLN A CA 1
ATOM 844 C C . GLN A 1 120 ? -25.140 -9.721 28.231 1.00 97.94 120 GLN A C 1
ATOM 846 O O . GLN A 1 120 ? -25.657 -10.605 28.904 1.00 97.94 120 GLN A O 1
ATOM 851 N N . TYR A 1 121 ? -24.198 -9.981 27.320 1.00 98.12 121 TYR A N 1
ATOM 852 C CA . TYR A 1 121 ? -23.803 -11.341 26.954 1.00 98.12 121 TYR A CA 1
ATOM 853 C C . TYR A 1 121 ? -23.245 -12.131 28.146 1.00 98.12 121 TYR A C 1
ATOM 855 O O . TYR A 1 121 ? -23.655 -13.266 28.386 1.00 98.12 121 TYR A O 1
ATOM 863 N N . VAL A 1 122 ? -22.338 -11.529 28.924 1.00 98.19 122 VAL A N 1
ATOM 864 C CA . VAL A 1 122 ? -21.743 -12.193 30.097 1.00 98.19 122 VAL A CA 1
ATOM 865 C C . VAL A 1 122 ? -22.755 -12.319 31.239 1.00 98.19 122 VAL A C 1
ATOM 867 O O . VAL A 1 122 ? -22.789 -13.350 31.910 1.00 98.19 122 VAL A O 1
ATOM 870 N N . SER A 1 123 ? -23.609 -11.311 31.442 1.00 98.19 123 SER A N 1
ATOM 871 C CA . SER A 1 123 ? -24.660 -11.365 32.468 1.00 98.19 123 SER A CA 1
ATOM 872 C C . SER A 1 123 ? -25.687 -12.457 32.172 1.00 98.19 123 SER A C 1
ATOM 874 O O . SER A 1 123 ? -26.053 -13.199 33.079 1.00 98.19 123 SER A O 1
ATOM 876 N N . ASP A 1 124 ? -26.107 -12.610 30.916 1.00 98.19 124 ASP A N 1
ATOM 877 C CA . ASP A 1 124 ? -27.044 -13.660 30.513 1.00 98.19 124 ASP A CA 1
ATOM 878 C C . ASP A 1 124 ? -26.461 -15.055 30.746 1.00 98.19 124 ASP A C 1
ATOM 880 O O . ASP A 1 124 ? -27.151 -15.920 31.279 1.00 98.19 124 ASP A O 1
ATOM 884 N N . ALA A 1 125 ? -25.185 -15.270 30.401 1.00 97.88 125 ALA A N 1
ATOM 885 C CA . ALA A 1 125 ? -24.502 -16.536 30.665 1.00 97.88 125 ALA A CA 1
ATOM 886 C C . ALA A 1 125 ? -24.459 -16.853 32.171 1.00 97.88 125 ALA A C 1
ATOM 888 O O . ALA A 1 125 ? -24.745 -17.980 32.575 1.00 97.88 125 ALA A O 1
ATOM 889 N N . TYR A 1 126 ? -24.170 -15.848 33.004 1.00 98.56 126 TYR A N 1
ATOM 890 C CA . TYR A 1 126 ? -24.159 -15.992 34.460 1.00 98.56 126 TYR A CA 1
ATOM 891 C C . TYR A 1 126 ? -25.551 -16.311 35.034 1.00 98.56 126 TYR A C 1
ATOM 893 O O . TYR A 1 126 ? -25.688 -17.236 35.833 1.00 98.56 126 TYR A O 1
ATOM 901 N N . PHE A 1 127 ? -26.599 -15.581 34.635 1.00 98.25 127 PHE A N 1
ATOM 902 C CA . PHE A 1 127 ? -27.956 -15.816 35.151 1.00 98.25 127 PHE A CA 1
ATOM 903 C C . PHE A 1 127 ? -28.596 -17.084 34.579 1.00 98.25 127 PHE A C 1
ATOM 905 O O . PHE A 1 127 ? -29.487 -17.655 35.200 1.00 98.25 127 PHE A O 1
ATOM 912 N N . GLN A 1 128 ? -28.124 -17.570 33.430 1.00 98.00 128 GLN A N 1
ATOM 913 C CA . GLN A 1 128 ? -28.514 -18.877 32.916 1.00 98.00 128 GLN A CA 1
ATOM 914 C C . GLN A 1 128 ? -27.950 -20.020 33.774 1.00 98.00 128 GLN A C 1
ATOM 916 O O . GLN A 1 128 ? -28.642 -21.019 33.969 1.00 98.00 128 GLN A O 1
ATOM 921 N N . SER A 1 129 ? -26.721 -19.894 34.289 1.00 98.12 129 SER A N 1
ATOM 922 C CA . SER A 1 129 ? -26.136 -20.902 35.184 1.00 98.12 129 SER A CA 1
ATOM 923 C C . SER A 1 129 ? -26.603 -20.765 36.636 1.00 98.12 129 SER A C 1
ATOM 925 O O . SER A 1 129 ? -26.571 -21.750 37.366 1.00 98.12 129 SER A O 1
ATOM 927 N N . HIS A 1 130 ? -27.046 -19.569 37.036 1.00 98.06 130 HIS A N 1
ATOM 928 C CA . HIS A 1 130 ? -27.554 -19.260 38.375 1.00 98.06 130 HIS A CA 1
ATOM 929 C C . HIS A 1 130 ? -28.943 -18.598 38.316 1.00 98.06 130 HIS A C 1
ATOM 931 O O . HIS A 1 130 ? -29.079 -17.399 38.594 1.00 98.06 130 HIS A O 1
ATOM 937 N N . PRO A 1 131 ? -29.998 -19.344 37.941 1.00 98.00 131 PRO A N 1
ATOM 938 C CA . PRO A 1 131 ? -31.346 -18.794 37.780 1.00 98.00 131 PRO A CA 1
ATOM 939 C C . PRO A 1 131 ? -31.964 -18.264 39.086 1.00 98.00 131 PRO A C 1
ATOM 941 O O . PRO A 1 131 ? -32.926 -17.500 39.055 1.00 98.00 131 PRO A O 1
ATOM 944 N N . GLU A 1 132 ? -31.432 -18.659 40.242 1.00 97.69 132 GLU A N 1
ATOM 945 C CA . GLU A 1 132 ? -31.831 -18.188 41.570 1.00 97.69 132 GLU A CA 1
ATOM 946 C C . GLU A 1 132 ? -31.207 -16.840 41.964 1.00 97.69 132 GLU A C 1
ATOM 948 O O . GLU A 1 132 ? -31.574 -16.264 42.993 1.00 97.69 132 GLU A O 1
ATOM 953 N N . ARG A 1 133 ? -30.251 -16.333 41.177 1.00 96.81 133 ARG A N 1
ATOM 954 C CA . ARG A 1 133 ? -29.559 -15.069 41.440 1.00 96.81 133 ARG A CA 1
ATOM 955 C C . ARG A 1 133 ? -30.233 -13.903 40.718 1.00 96.81 133 ARG A C 1
ATOM 957 O O . ARG A 1 133 ? -30.841 -14.033 39.664 1.00 96.81 133 ARG A O 1
ATOM 964 N N . SER A 1 134 ? -30.055 -12.717 41.283 1.00 96.25 134 SER A N 1
ATOM 965 C CA . SER A 1 134 ? -30.396 -11.418 40.705 1.00 96.25 134 SER A CA 1
ATOM 966 C C . SER A 1 134 ? -29.178 -10.488 40.791 1.00 96.25 134 SER A C 1
ATOM 968 O O . SER A 1 134 ? -28.245 -10.794 41.542 1.00 96.25 134 SER A O 1
ATOM 970 N N . PRO A 1 135 ? -29.161 -9.336 40.092 1.00 94.94 135 PRO A N 1
ATOM 971 C CA . PRO A 1 135 ? -28.021 -8.418 40.126 1.00 94.94 135 PRO A CA 1
ATOM 972 C C . PRO A 1 135 ? -27.579 -7.981 41.533 1.00 94.94 135 PRO A C 1
ATOM 974 O O . PRO A 1 135 ? -26.399 -7.725 41.744 1.00 94.94 135 PRO A O 1
ATOM 977 N N . SER A 1 136 ? -28.492 -7.920 42.508 1.00 95.69 136 SER A N 1
ATOM 978 C CA . SER A 1 136 ? -28.187 -7.536 43.895 1.00 95.69 136 SER A CA 1
ATOM 979 C C . SER A 1 136 ? -27.799 -8.705 44.808 1.00 95.69 136 SER A C 1
ATOM 981 O O . SER A 1 136 ? -27.446 -8.474 45.963 1.00 95.69 136 SER A O 1
ATOM 983 N N . THR A 1 137 ? -27.871 -9.950 44.330 1.00 97.06 137 THR A N 1
ATOM 984 C CA . THR A 1 137 ? -27.617 -11.155 45.141 1.00 97.06 137 THR A CA 1
ATOM 985 C C . THR A 1 137 ? -26.432 -11.983 44.649 1.00 97.06 137 THR A C 1
ATOM 987 O O . THR A 1 137 ? -26.242 -13.088 45.158 1.00 97.06 137 THR A O 1
ATOM 990 N N . ILE A 1 138 ? -25.666 -11.485 43.674 1.00 97.00 138 ILE A N 1
ATOM 991 C CA . ILE A 1 138 ? -24.412 -12.095 43.202 1.00 97.00 138 ILE A CA 1
ATOM 992 C C . ILE A 1 138 ? -23.463 -12.262 44.394 1.00 97.00 138 ILE A C 1
ATOM 994 O O . ILE A 1 138 ? -23.315 -11.333 45.192 1.00 97.00 138 ILE A O 1
ATOM 998 N N . GLN A 1 139 ? -22.841 -13.434 44.534 1.00 97.12 139 GLN A N 1
ATOM 999 C CA . GLN A 1 139 ? -21.920 -13.723 45.633 1.00 97.12 139 GLN A CA 1
ATOM 1000 C C . GLN A 1 139 ? -20.496 -13.986 45.124 1.00 97.12 139 GLN A C 1
ATOM 1002 O O . GLN A 1 139 ? -20.311 -14.578 44.059 1.00 97.12 139 GLN A O 1
ATOM 1007 N N . PRO A 1 140 ? -19.466 -13.610 45.903 1.00 97.69 140 PRO A N 1
ATOM 1008 C CA . PRO A 1 140 ? -18.115 -14.108 45.681 1.00 97.69 140 PRO A CA 1
ATOM 1009 C C . PRO A 1 140 ? -18.082 -15.641 45.752 1.00 97.69 140 PRO A C 1
ATOM 1011 O O . PRO A 1 140 ? -18.667 -16.242 46.652 1.00 97.69 140 PRO A O 1
ATOM 1014 N N . GLY A 1 141 ? -17.366 -16.265 44.823 1.00 97.75 141 GLY A N 1
ATOM 1015 C CA . GLY A 1 141 ? -17.277 -17.711 44.655 1.00 97.75 141 GLY A CA 1
ATOM 1016 C C . GLY A 1 141 ? -18.296 -18.303 43.684 1.00 97.75 141 GLY A C 1
ATOM 1017 O O . GLY A 1 141 ? -18.157 -19.476 43.361 1.00 97.75 141 GLY A O 1
ATOM 1018 N N . ASP A 1 142 ? -19.275 -17.532 43.194 1.00 98.38 142 ASP A N 1
ATOM 1019 C CA . ASP A 1 142 ? -20.156 -18.008 42.123 1.00 98.38 142 ASP A CA 1
ATOM 1020 C C . ASP A 1 142 ? -19.316 -18.302 40.863 1.00 98.38 142 ASP A C 1
ATOM 1022 O O . ASP A 1 142 ? -18.513 -17.469 40.430 1.00 98.38 142 ASP A O 1
ATOM 1026 N N . GLU A 1 143 ? -19.502 -19.486 40.275 1.00 98.44 143 GLU A N 1
ATOM 1027 C CA . GLU A 1 143 ? -18.720 -19.987 39.140 1.00 98.44 143 GLU A CA 1
ATOM 1028 C C . GLU A 1 143 ? -19.621 -20.325 37.955 1.00 98.44 143 GLU A C 1
ATOM 1030 O O . GLU A 1 143 ? -20.650 -20.980 38.105 1.00 98.44 143 GLU A O 1
ATOM 1035 N N . PHE A 1 144 ? -19.228 -19.916 36.752 1.00 98.62 144 PHE A N 1
ATOM 1036 C CA . PHE A 1 144 ? -19.963 -20.239 35.533 1.00 98.62 144 PHE A CA 1
ATOM 1037 C C . PHE A 1 144 ? -19.028 -20.456 34.345 1.00 98.62 144 PHE A C 1
ATOM 1039 O O . PHE A 1 144 ? -17.862 -20.055 34.355 1.00 98.62 144 PHE A O 1
ATOM 1046 N N . ILE A 1 145 ? -19.547 -21.118 33.312 1.00 98.38 145 ILE A N 1
ATOM 1047 C CA . ILE A 1 145 ? -18.840 -21.312 32.046 1.00 98.38 145 ILE A CA 1
ATOM 1048 C C . ILE A 1 145 ? -19.324 -20.265 31.050 1.00 98.38 145 ILE A C 1
ATOM 1050 O O . ILE A 1 145 ? -20.515 -20.177 30.753 1.00 98.38 145 ILE A O 1
ATOM 1054 N N . LEU A 1 146 ? -18.386 -19.497 30.507 1.00 98.31 146 LEU A N 1
ATOM 1055 C CA . LEU A 1 146 ? -18.627 -18.524 29.455 1.00 98.31 146 LEU A CA 1
ATOM 1056 C C . LEU A 1 146 ? -18.140 -19.088 28.118 1.00 98.31 146 LEU A C 1
ATOM 1058 O O . LEU A 1 146 ? -16.939 -19.259 27.911 1.00 98.31 146 LEU A O 1
ATOM 1062 N N . ALA A 1 147 ? -19.074 -19.351 27.205 1.00 97.88 147 ALA A N 1
ATOM 1063 C CA . ALA A 1 147 ? -18.767 -19.714 25.825 1.00 97.88 147 ALA A CA 1
ATOM 1064 C C . ALA A 1 147 ? -18.713 -18.454 24.950 1.00 97.88 147 ALA A C 1
ATOM 1066 O O . ALA A 1 147 ? -19.710 -17.733 24.825 1.00 97.88 147 ALA A O 1
ATOM 1067 N N . LEU A 1 148 ? -17.562 -18.183 24.335 1.00 97.69 148 LEU A N 1
ATOM 1068 C CA . LEU A 1 148 ? -17.359 -17.024 23.462 1.00 97.69 148 LEU A CA 1
ATOM 1069 C C . LEU A 1 148 ? -17.301 -17.448 21.987 1.00 97.69 148 LEU A C 1
ATOM 1071 O O . LEU A 1 148 ? -16.814 -18.533 21.690 1.00 97.69 148 LEU A O 1
ATOM 1075 N N . PRO A 1 149 ? -17.756 -16.619 21.033 1.00 96.94 149 PRO A N 1
ATOM 1076 C CA . PRO A 1 149 ? -17.518 -16.872 19.611 1.00 96.94 149 PRO A CA 1
ATOM 1077 C C . PRO A 1 149 ? -16.018 -17.078 19.296 1.00 96.94 149 PRO A C 1
ATOM 1079 O O . PRO A 1 149 ? -15.183 -16.433 19.937 1.00 96.94 149 PRO A O 1
ATOM 1082 N N . PRO A 1 150 ? -15.653 -17.910 18.303 1.00 91.56 150 PRO A N 1
ATOM 1083 C CA . PRO A 1 150 ? -14.259 -18.299 18.035 1.00 91.56 150 PRO A CA 1
ATOM 1084 C C . PRO A 1 150 ? -13.326 -17.126 17.688 1.00 91.56 150 PRO A C 1
ATOM 1086 O O . PRO A 1 150 ? -12.144 -17.157 18.023 1.00 91.56 150 PRO A O 1
ATOM 1089 N N . ASP A 1 151 ? -13.858 -16.058 17.091 1.00 91.06 151 ASP A N 1
ATOM 1090 C CA . ASP A 1 151 ? -13.088 -14.868 16.703 1.00 91.06 151 ASP A CA 1
ATOM 1091 C C . ASP A 1 151 ? -13.113 -13.746 17.754 1.00 91.06 151 ASP A C 1
ATOM 1093 O O . ASP A 1 151 ? -12.752 -12.601 17.472 1.00 91.06 151 ASP A O 1
ATOM 1097 N N . THR A 1 152 ? -13.548 -14.052 18.979 1.00 96.12 152 THR A N 1
ATOM 1098 C CA . THR A 1 152 ? -13.643 -13.055 20.047 1.00 96.12 152 THR A CA 1
ATOM 1099 C C . THR A 1 152 ? -12.263 -12.536 20.447 1.00 96.12 152 THR A C 1
ATOM 1101 O O . THR A 1 152 ? -11.370 -13.300 20.811 1.00 96.12 152 THR A O 1
ATOM 1104 N N . PHE A 1 153 ? -12.108 -11.210 20.457 1.00 97.00 153 PHE A N 1
ATOM 1105 C CA . PHE A 1 153 ? -10.939 -10.551 21.035 1.00 97.00 153 PHE A CA 1
ATOM 1106 C C . PHE A 1 153 ? -11.036 -10.588 22.569 1.00 97.00 153 PHE A C 1
ATOM 1108 O O . PHE A 1 153 ? -11.628 -9.698 23.185 1.00 97.00 153 PHE A O 1
ATOM 1115 N N . VAL A 1 154 ? -10.477 -11.636 23.177 1.00 97.62 154 VAL A N 1
ATOM 1116 C CA . VAL A 1 154 ? -10.381 -11.780 24.637 1.00 97.62 154 VAL A CA 1
ATOM 1117 C C . VAL A 1 154 ? -9.162 -11.016 25.130 1.00 97.62 154 VAL A C 1
ATOM 1119 O O . VAL A 1 154 ? -8.038 -11.332 24.749 1.00 97.62 154 VAL A O 1
ATOM 1122 N N . VAL A 1 155 ? -9.392 -9.990 25.943 1.00 98.00 155 VAL A N 1
ATOM 1123 C CA . VAL A 1 155 ? -8.370 -9.065 26.436 1.00 98.00 155 VAL A CA 1
ATOM 1124 C C . VAL A 1 155 ? -7.513 -9.752 27.497 1.00 98.00 155 VAL A C 1
ATOM 1126 O O . VAL A 1 155 ? -8.000 -10.125 28.563 1.00 98.00 155 VAL A O 1
ATOM 1129 N N . ARG A 1 156 ? -6.215 -9.840 27.217 1.00 97.00 156 ARG A N 1
ATOM 1130 C CA . ARG A 1 156 ? -5.176 -10.261 28.160 1.00 97.00 156 ARG A CA 1
ATOM 1131 C C . ARG A 1 156 ? -4.631 -9.080 28.956 1.00 97.00 156 ARG A C 1
ATOM 1133 O O . ARG A 1 156 ? -4.360 -9.190 30.147 1.00 97.00 156 ARG A O 1
ATOM 1140 N N . TRP A 1 157 ? -4.447 -7.950 28.277 1.00 97.62 157 TRP A N 1
ATOM 1141 C CA . TRP A 1 157 ? -3.849 -6.739 28.829 1.00 97.62 157 TRP A CA 1
ATOM 1142 C C . TRP A 1 157 ? -4.454 -5.501 28.172 1.00 97.62 157 TRP A C 1
ATOM 1144 O O . TRP A 1 157 ? -4.762 -5.522 26.976 1.00 97.62 157 TRP A O 1
ATOM 1154 N N . SER A 1 158 ? -4.606 -4.414 28.928 1.00 97.25 158 SER A N 1
ATOM 1155 C CA . SER A 1 158 ? -4.998 -3.123 28.371 1.00 97.25 158 SER A CA 1
ATOM 1156 C C . SER A 1 158 ? -4.323 -1.944 29.063 1.00 97.25 158 SER A C 1
ATOM 1158 O O . SER A 1 158 ? -4.071 -1.967 30.265 1.00 97.25 158 SER A O 1
ATOM 1160 N N . GLU A 1 159 ? -4.097 -0.877 28.304 1.00 96.81 159 GLU A N 1
ATOM 1161 C CA . GLU A 1 159 ? -3.561 0.390 28.799 1.00 96.81 159 GLU A CA 1
ATOM 1162 C C . GLU A 1 159 ? -4.277 1.550 28.116 1.00 96.81 159 GLU A C 1
ATOM 1164 O O . GLU A 1 159 ? -4.529 1.527 26.910 1.00 96.81 159 GLU A O 1
ATOM 1169 N N . GLU A 1 160 ? -4.595 2.585 28.887 1.00 96.88 160 GLU A N 1
ATOM 1170 C CA . GLU A 1 160 ? -5.036 3.865 28.349 1.00 96.88 160 GLU A CA 1
ATOM 1171 C C . GLU A 1 160 ? -3.894 4.873 28.445 1.00 96.88 160 GLU A C 1
ATOM 1173 O O . GLU A 1 160 ? -3.313 5.076 29.510 1.00 96.88 160 GLU A O 1
ATOM 1178 N N . ARG A 1 161 ? -3.590 5.532 27.328 1.00 96.25 161 ARG A N 1
ATOM 1179 C CA . ARG A 1 161 ? -2.562 6.570 27.256 1.00 96.25 161 ARG A CA 1
ATOM 1180 C C . ARG A 1 161 ? -3.000 7.732 26.382 1.00 96.25 161 ARG A C 1
ATOM 1182 O O . ARG A 1 161 ? -3.951 7.643 25.604 1.00 96.25 161 ARG A O 1
ATOM 1189 N N . GLN A 1 162 ? -2.290 8.843 26.513 1.00 96.12 162 GLN A N 1
ATOM 1190 C CA . GLN A 1 162 ? -2.483 10.015 25.673 1.00 96.12 162 GLN A CA 1
ATOM 1191 C C . GLN A 1 162 ? -1.412 10.042 24.582 1.00 96.12 162 GLN A C 1
ATOM 1193 O O . GLN A 1 162 ? -0.220 10.016 24.875 1.00 96.12 162 GLN A O 1
ATOM 1198 N N . GLU A 1 163 ? -1.835 10.112 23.325 1.00 93.44 163 GLU A N 1
ATOM 1199 C CA . GLU A 1 163 ? -0.955 10.273 22.166 1.00 93.44 163 GLU A CA 1
ATOM 1200 C C . GLU A 1 163 ? -1.242 11.610 21.470 1.00 93.44 163 GLU A C 1
ATOM 1202 O O . GLU A 1 163 ? -2.328 12.177 21.605 1.00 93.44 163 GLU A O 1
ATOM 1207 N N . ASN A 1 164 ? -0.266 12.149 20.737 1.00 88.25 164 ASN A N 1
ATOM 1208 C CA . ASN A 1 164 ? -0.412 13.421 20.033 1.00 88.25 164 ASN A CA 1
ATOM 1209 C C . ASN A 1 164 ? -0.416 13.202 18.515 1.00 88.25 164 ASN A C 1
ATOM 1211 O O . ASN A 1 164 ? 0.619 12.894 17.928 1.00 88.25 164 ASN A O 1
ATOM 1215 N N . PHE A 1 165 ? -1.569 13.426 17.881 1.00 83.38 165 PHE A N 1
ATOM 1216 C CA . PHE A 1 165 ? -1.742 13.368 16.422 1.00 83.38 165 PHE A CA 1
ATOM 1217 C C . PHE A 1 165 ? -1.917 14.768 15.809 1.00 83.38 165 PHE A C 1
ATOM 1219 O O . PHE A 1 165 ? -2.661 14.961 14.853 1.00 83.38 165 PHE A O 1
ATOM 1226 N N . GLY A 1 166 ? -1.262 15.771 16.402 1.00 80.94 166 GLY A N 1
ATOM 1227 C CA . GLY A 1 166 ? -1.523 17.196 16.164 1.00 80.94 166 GLY A CA 1
ATOM 1228 C C . GLY A 1 166 ? -2.498 17.795 17.183 1.00 80.94 166 GLY A C 1
ATOM 1229 O O . GLY A 1 166 ? -2.539 19.008 17.358 1.00 80.94 166 GLY A O 1
ATOM 1230 N N . HIS A 1 167 ? -3.224 16.941 17.902 1.00 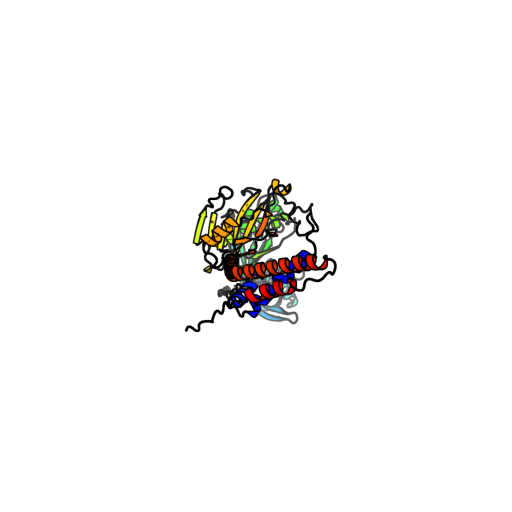82.81 167 HIS A N 1
ATOM 1231 C CA . HIS A 1 167 ? -3.934 17.266 19.128 1.00 82.81 167 HIS A CA 1
ATOM 1232 C C . HIS A 1 167 ? -3.835 16.085 20.111 1.00 82.81 167 HIS A C 1
ATOM 1234 O O . HIS A 1 167 ? -3.707 14.927 19.679 1.00 82.81 167 HIS A O 1
ATOM 1240 N N . PRO A 1 168 ? -3.910 16.338 21.429 1.00 89.25 168 PRO A N 1
ATOM 1241 C CA . PRO A 1 168 ? -3.923 15.271 22.419 1.00 89.25 168 PRO A CA 1
ATOM 1242 C C . PRO A 1 168 ? -5.147 14.368 22.225 1.00 89.25 168 PRO A C 1
ATOM 1244 O O . PRO A 1 168 ? -6.280 14.840 22.191 1.00 89.25 168 PRO A O 1
ATOM 1247 N N . THR A 1 169 ? -4.916 13.067 22.088 1.00 91.69 169 THR A N 1
ATOM 1248 C CA . THR A 1 169 ? -5.938 12.050 21.816 1.00 91.69 169 THR A CA 1
ATOM 1249 C C . THR A 1 169 ? -5.758 10.904 22.795 1.00 91.69 169 THR A C 1
ATOM 1251 O O . THR A 1 169 ? -4.650 10.397 22.960 1.00 91.69 169 THR A O 1
ATOM 1254 N N . ARG A 1 170 ? -6.836 10.489 23.462 1.00 95.44 170 ARG A N 1
ATOM 1255 C CA . ARG A 1 170 ? -6.805 9.282 24.292 1.00 95.44 170 ARG A CA 1
ATOM 1256 C C . ARG A 1 170 ? -6.839 8.055 23.395 1.00 95.44 170 ARG A C 1
ATOM 1258 O O . ARG A 1 170 ? -7.643 7.996 22.468 1.00 95.44 170 ARG A O 1
ATOM 1265 N N . VAL A 1 171 ? -5.977 7.095 23.688 1.00 96.50 171 VAL A N 1
ATOM 1266 C CA . VAL A 1 171 ? -5.881 5.812 22.997 1.00 96.50 171 VAL A CA 1
ATOM 1267 C C . VAL A 1 171 ? -5.923 4.729 24.056 1.00 96.50 171 VAL A C 1
ATOM 1269 O O . VAL A 1 171 ? -5.148 4.773 25.011 1.00 96.50 171 VAL A O 1
ATOM 1272 N N . ARG A 1 172 ? -6.810 3.753 23.878 1.00 97.50 172 ARG A N 1
ATOM 1273 C CA . ARG A 1 172 ? -6.824 2.542 24.693 1.00 97.50 172 ARG A CA 1
ATOM 1274 C C . ARG A 1 172 ? -6.305 1.382 23.861 1.00 97.50 172 ARG A C 1
ATOM 1276 O O . ARG A 1 172 ? -6.918 1.012 22.863 1.00 97.50 172 ARG A O 1
ATOM 1283 N N . GLU A 1 173 ? -5.148 0.855 24.233 1.00 97.69 173 GLU A N 1
ATOM 1284 C CA . GLU A 1 173 ? -4.578 -0.336 23.616 1.00 97.69 173 GLU A CA 1
ATOM 1285 C C . GLU A 1 173 ? -5.045 -1.572 24.379 1.00 97.69 173 GLU A C 1
ATOM 1287 O O . GLU A 1 173 ? -5.028 -1.599 25.607 1.00 97.69 173 GLU A O 1
ATOM 1292 N N . TYR A 1 174 ? -5.460 -2.589 23.638 1.00 98.12 174 TYR A N 1
ATOM 1293 C CA . TYR A 1 174 ? -5.773 -3.916 24.135 1.00 98.12 174 TYR A CA 1
ATOM 1294 C C . TYR A 1 174 ? -4.860 -4.918 23.438 1.00 98.12 174 TYR A C 1
ATOM 1296 O O . TYR A 1 174 ? -4.660 -4.840 22.224 1.00 98.12 174 TYR A O 1
ATOM 1304 N N . VAL A 1 175 ? -4.349 -5.883 24.192 1.00 97.94 175 VAL A N 1
ATOM 1305 C CA . VAL A 1 175 ? -3.647 -7.053 23.666 1.00 97.94 175 VAL A CA 1
ATOM 1306 C C . VAL A 1 175 ? -4.477 -8.278 24.013 1.00 97.94 175 VAL A C 1
ATOM 1308 O O . VAL A 1 175 ? -4.897 -8.432 25.161 1.00 97.94 175 VAL A O 1
ATOM 1311 N N . SER A 1 176 ? -4.764 -9.114 23.021 1.00 97.50 176 SER A N 1
ATOM 1312 C CA . SER A 1 176 ? -5.551 -10.330 23.220 1.00 97.50 176 SER A CA 1
ATOM 1313 C C . SER A 1 176 ? -4.711 -11.479 23.779 1.00 97.50 176 SER A C 1
ATOM 1315 O O . SER A 1 176 ? -3.481 -11.440 23.726 1.00 97.50 176 SER A O 1
ATOM 1317 N N . GLU A 1 177 ? -5.368 -12.548 24.231 1.00 95.12 177 GLU A N 1
ATOM 1318 C CA . GLU A 1 177 ? -4.697 -13.811 24.589 1.00 95.12 177 GLU A CA 1
ATOM 1319 C C . GLU A 1 177 ? -3.880 -14.415 23.433 1.00 95.12 177 GLU A C 1
ATOM 1321 O O . GLU A 1 177 ? -2.889 -15.101 23.665 1.00 95.12 177 GLU A O 1
ATOM 1326 N N . ARG A 1 178 ? -4.248 -14.120 22.178 1.00 94.25 178 ARG A N 1
ATOM 1327 C CA . ARG A 1 178 ? -3.521 -14.570 20.977 1.00 94.25 178 ARG A CA 1
ATOM 1328 C C . ARG A 1 178 ? -2.371 -13.641 20.579 1.00 94.25 178 ARG A C 1
ATOM 1330 O O . ARG A 1 178 ? -1.645 -13.946 19.643 1.00 94.25 178 ARG A O 1
ATOM 1337 N N . GLY A 1 179 ? -2.230 -12.492 21.241 1.00 95.75 179 GLY A N 1
ATOM 1338 C CA . GLY A 1 179 ? -1.267 -11.449 20.882 1.00 95.75 179 GLY A CA 1
ATOM 1339 C C . GLY A 1 179 ? -1.761 -10.414 19.875 1.00 95.75 179 GLY A C 1
ATOM 1340 O O . GLY A 1 179 ? -1.025 -9.471 19.585 1.00 95.75 179 GLY A O 1
ATOM 1341 N N . ASP A 1 180 ? -2.994 -10.540 19.367 1.00 97.12 180 ASP A N 1
ATOM 1342 C CA . ASP A 1 180 ? -3.606 -9.500 18.531 1.00 97.12 180 ASP A CA 1
ATOM 1343 C C . ASP A 1 180 ? -3.636 -8.177 19.303 1.00 97.12 180 ASP A C 1
ATOM 1345 O O . ASP A 1 180 ? -3.912 -8.164 20.504 1.00 97.12 180 ASP A O 1
ATOM 1349 N N . ARG A 1 181 ? -3.384 -7.061 18.621 1.00 97.44 181 ARG A N 1
ATOM 1350 C CA . ARG A 1 181 ? -3.375 -5.719 19.206 1.00 97.44 181 ARG A CA 1
ATOM 1351 C C . ARG A 1 181 ? -4.510 -4.889 18.636 1.00 97.44 181 ARG A C 1
ATOM 1353 O O . ARG A 1 181 ? -4.583 -4.684 17.427 1.00 97.44 181 ARG A O 1
ATOM 1360 N N . LEU A 1 182 ? -5.358 -4.365 19.510 1.00 98.06 182 LEU A N 1
ATOM 1361 C CA . LEU A 1 182 ? -6.438 -3.451 19.164 1.00 98.06 182 LEU A CA 1
ATOM 1362 C C . LEU A 1 182 ? -6.156 -2.085 19.787 1.00 98.06 182 LEU A C 1
ATOM 1364 O O . LEU A 1 182 ? -6.083 -1.953 21.004 1.00 98.06 182 LEU A O 1
ATOM 1368 N N . ARG A 1 183 ? -6.047 -1.047 18.964 1.00 97.19 1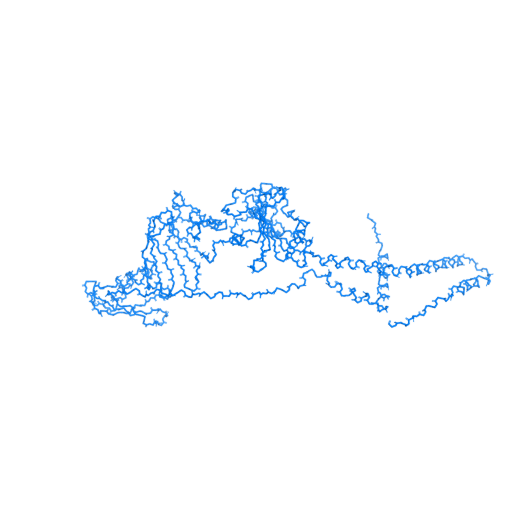83 ARG A N 1
ATOM 1369 C CA . ARG A 1 183 ? -5.962 0.344 19.418 1.00 97.19 183 ARG A CA 1
ATOM 1370 C C . ARG A 1 183 ? -7.312 1.002 19.209 1.00 97.19 183 ARG A C 1
ATOM 1372 O O . ARG A 1 183 ? -7.728 1.183 18.071 1.00 97.19 183 ARG A O 1
ATOM 1379 N N . PHE A 1 184 ? -7.991 1.340 20.294 1.00 97.31 184 PHE A N 1
ATOM 1380 C CA . PHE A 1 184 ? -9.306 1.966 20.294 1.00 97.31 184 PHE A CA 1
ATOM 1381 C C . PHE A 1 184 ? -9.195 3.459 20.614 1.00 97.31 184 PHE A C 1
ATOM 1383 O O . PHE A 1 184 ? -8.450 3.854 21.515 1.00 97.31 184 PHE A O 1
ATOM 1390 N N . TYR A 1 185 ? -9.953 4.285 19.894 1.00 95.81 185 TYR A N 1
ATOM 1391 C CA . TYR A 1 185 ? -9.952 5.737 20.049 1.00 95.81 185 TYR A CA 1
ATOM 1392 C C . TYR A 1 185 ? -11.294 6.193 20.641 1.00 95.81 185 TYR A C 1
ATOM 1394 O O . TYR A 1 185 ? -12.251 6.409 19.902 1.00 95.81 185 TYR A O 1
ATOM 1402 N N . PRO A 1 186 ? -11.402 6.326 21.977 1.00 91.44 186 PRO A N 1
ATOM 1403 C CA . PRO A 1 186 ? -12.663 6.675 22.636 1.00 91.44 186 PRO A CA 1
ATOM 1404 C C . PRO A 1 186 ? -13.086 8.139 22.445 1.00 91.44 186 PRO A C 1
ATOM 1406 O O . PRO A 1 186 ? -14.219 8.491 22.763 1.00 91.44 186 PRO A O 1
ATOM 1409 N N . VAL A 1 187 ? -12.182 9.018 22.000 1.00 85.12 187 VAL A N 1
ATOM 1410 C CA . VAL A 1 187 ? -12.479 10.448 21.847 1.00 85.12 187 VAL A CA 1
ATOM 1411 C C . VAL A 1 187 ? -13.327 10.659 20.604 1.00 85.12 187 VAL A C 1
ATOM 1413 O O . VAL A 1 187 ? -12.902 10.315 19.507 1.00 85.12 187 VAL A O 1
ATOM 1416 N N . GLN A 1 188 ? -14.482 11.298 20.770 1.00 81.88 188 GLN A N 1
ATOM 1417 C CA . GLN A 1 188 ? -15.302 11.745 19.653 1.00 81.88 188 GLN A CA 1
ATOM 1418 C C . GLN A 1 188 ? -15.320 13.278 19.559 1.00 81.88 188 GLN A C 1
ATOM 1420 O O . GLN A 1 188 ? -15.428 13.957 20.585 1.00 81.88 188 GLN A O 1
ATOM 1425 N N . PRO A 1 189 ? -15.230 13.844 18.344 1.00 86.12 189 PRO A N 1
ATOM 1426 C CA . PRO A 1 189 ? -15.032 13.141 17.078 1.00 86.12 189 PRO A CA 1
ATOM 1427 C C . PRO A 1 189 ? -13.541 12.862 16.794 1.00 86.12 189 PRO A C 1
ATOM 1429 O O . PRO A 1 189 ? -12.703 13.753 16.943 1.00 86.12 189 PRO A O 1
ATOM 1432 N N . PHE A 1 190 ? -13.213 11.655 16.327 1.00 93.88 190 PHE A N 1
ATOM 1433 C CA . PHE A 1 190 ? -11.880 11.290 15.833 1.00 93.88 190 PHE A CA 1
ATOM 1434 C C . PHE A 1 190 ? -12.021 10.471 14.536 1.00 93.88 190 PHE A C 1
ATOM 1436 O O . PHE A 1 190 ? -12.951 9.678 14.442 1.00 93.88 190 PHE A O 1
ATOM 1443 N N . PRO A 1 191 ? -11.149 10.637 13.517 1.00 95.38 191 PRO A N 1
ATOM 1444 C CA . PRO A 1 191 ? -11.350 10.003 12.206 1.00 95.38 191 PRO A CA 1
ATOM 1445 C C . PRO A 1 191 ? -11.351 8.468 12.224 1.00 95.38 191 PRO A C 1
ATOM 1447 O O . PRO A 1 191 ? -11.946 7.838 11.352 1.00 95.38 191 PRO A O 1
ATOM 1450 N N . VAL A 1 192 ? -10.651 7.862 13.184 1.00 96.25 192 VAL A N 1
ATOM 1451 C CA . VAL A 1 192 ? -10.450 6.412 13.284 1.00 96.25 192 VAL A CA 1
ATOM 1452 C C . VAL A 1 192 ? -11.158 5.894 14.526 1.00 96.25 192 VAL A C 1
ATOM 1454 O O . VAL A 1 192 ? -10.914 6.385 15.615 1.00 96.25 192 VAL A O 1
ATOM 1457 N N . ARG A 1 193 ? -11.980 4.855 14.400 1.00 95.69 193 ARG A N 1
ATOM 1458 C CA . ARG A 1 193 ? -12.622 4.216 15.553 1.00 95.69 193 ARG A CA 1
ATOM 1459 C C . ARG A 1 193 ? -11.672 3.244 16.246 1.00 95.69 193 ARG A C 1
ATOM 1461 O O . ARG A 1 193 ? -11.514 3.276 17.468 1.00 95.69 193 ARG A O 1
ATOM 1468 N N . TYR A 1 194 ? -11.029 2.376 15.466 1.00 97.38 194 TYR A N 1
ATOM 1469 C CA . TYR A 1 194 ? -10.010 1.462 15.971 1.00 97.38 194 TYR A CA 1
ATOM 1470 C C . TYR A 1 194 ? -9.041 0.980 14.888 1.00 97.38 194 TYR A C 1
ATOM 1472 O O . TYR A 1 194 ? -9.321 1.051 13.692 1.00 97.38 194 TYR A O 1
ATOM 1480 N N . GLU A 1 195 ? -7.912 0.435 15.330 1.00 97.44 195 GLU A N 1
ATOM 1481 C CA . GLU A 1 195 ? -6.935 -0.277 14.505 1.00 97.44 195 GLU A CA 1
ATOM 1482 C C . GLU A 1 195 ? -6.700 -1.669 15.089 1.00 97.44 195 GLU A C 1
ATOM 1484 O O . GLU A 1 195 ? -6.408 -1.787 16.277 1.00 97.44 195 GLU A O 1
ATOM 1489 N N . LEU A 1 196 ? -6.802 -2.708 14.263 1.00 97.75 196 LEU A N 1
ATOM 1490 C CA . LEU A 1 196 ? -6.532 -4.094 14.636 1.00 97.75 196 LEU A CA 1
ATOM 1491 C C . LEU A 1 196 ? -5.294 -4.605 13.894 1.00 97.75 196 LEU A C 1
ATOM 1493 O O . LEU A 1 196 ? -5.301 -4.670 12.667 1.00 97.75 196 LEU A O 1
ATOM 1497 N N . THR A 1 197 ? -4.265 -5.002 14.633 1.00 97.19 197 THR A N 1
ATOM 1498 C CA . THR A 1 197 ? -3.083 -5.710 14.126 1.00 97.19 197 THR A CA 1
ATOM 1499 C C . THR A 1 197 ? -3.130 -7.137 14.641 1.00 97.19 197 THR A C 1
ATOM 1501 O O . THR A 1 197 ? -3.198 -7.349 15.850 1.00 97.19 197 THR A O 1
ATOM 1504 N N . LEU A 1 198 ? -3.101 -8.111 13.740 1.00 95.50 198 LEU A N 1
ATOM 1505 C CA . LEU A 1 198 ? -3.123 -9.521 14.122 1.00 95.50 198 LEU A CA 1
ATOM 1506 C C . LEU A 1 198 ? -1.718 -9.991 14.495 1.00 95.50 198 LEU A C 1
ATOM 1508 O O . LEU A 1 198 ? -0.735 -9.529 13.911 1.00 95.50 198 LEU A O 1
ATOM 1512 N N . ALA A 1 199 ? -1.623 -10.903 15.461 1.00 94.25 199 ALA A N 1
ATOM 1513 C CA . ALA A 1 199 ? -0.337 -11.421 15.928 1.00 94.25 199 ALA A CA 1
ATOM 1514 C C . ALA A 1 199 ? 0.452 -12.132 14.817 1.00 94.25 199 ALA A C 1
ATOM 1516 O O . ALA A 1 199 ? 1.675 -12.038 14.767 1.00 94.25 199 ALA A O 1
ATOM 1517 N N . ASP A 1 200 ? -0.259 -12.808 13.910 1.00 93.50 200 ASP A N 1
ATOM 1518 C CA . ASP A 1 200 ? 0.307 -13.557 12.783 1.00 93.50 200 ASP A CA 1
ATOM 1519 C C . ASP A 1 200 ? 0.830 -12.666 11.645 1.00 93.50 200 ASP A C 1
ATOM 1521 O O . ASP A 1 200 ? 1.539 -13.136 10.755 1.00 93.50 200 ASP A O 1
ATOM 1525 N N . ARG A 1 201 ? 0.476 -11.377 11.658 1.00 93.06 201 ARG A N 1
ATOM 1526 C CA . ARG A 1 201 ? 0.808 -10.399 10.617 1.00 93.06 201 ARG A CA 1
ATOM 1527 C C . ARG A 1 201 ? 1.257 -9.081 11.246 1.00 93.06 201 ARG A C 1
ATOM 1529 O O . ARG A 1 201 ? 0.585 -8.054 11.084 1.00 93.06 201 ARG A O 1
ATOM 1536 N N . PRO A 1 202 ? 2.399 -9.079 11.958 1.00 89.81 202 PRO A N 1
ATOM 1537 C CA . PRO A 1 202 ? 2.934 -7.859 12.536 1.00 89.81 202 PRO A CA 1
ATOM 1538 C C . PRO A 1 202 ? 3.203 -6.829 11.432 1.00 89.81 202 PRO A C 1
ATOM 1540 O O . PRO A 1 202 ? 3.675 -7.152 10.346 1.00 89.81 202 PRO A O 1
ATOM 1543 N N . GLY A 1 203 ? 2.863 -5.570 11.703 1.00 89.50 203 GLY A N 1
ATOM 1544 C CA . GLY A 1 203 ? 3.003 -4.472 10.743 1.00 89.50 203 GLY A CA 1
ATOM 1545 C C . GLY A 1 203 ? 1.817 -4.296 9.791 1.00 89.50 203 GLY A C 1
ATOM 1546 O O . GLY A 1 203 ? 1.643 -3.194 9.281 1.00 89.50 203 GLY A O 1
ATOM 1547 N N . ALA A 1 204 ? 0.945 -5.293 9.613 1.00 94.38 204 ALA A N 1
ATOM 1548 C CA . ALA A 1 204 ? -0.299 -5.123 8.866 1.00 94.38 204 ALA A CA 1
ATOM 1549 C C . ALA A 1 204 ? -1.472 -4.839 9.815 1.00 94.38 204 ALA A C 1
ATOM 1551 O O . ALA A 1 204 ? -1.735 -5.590 10.754 1.00 94.38 204 ALA A O 1
ATOM 1552 N N . SER A 1 205 ? -2.214 -3.764 9.559 1.00 96.25 205 SER A N 1
ATOM 1553 C CA . SER A 1 205 ? -3.360 -3.361 10.376 1.00 96.25 205 SER A CA 1
ATOM 1554 C C . SER A 1 205 ? -4.630 -3.240 9.539 1.00 96.25 205 SER A C 1
ATOM 1556 O O . SER A 1 205 ? -4.604 -2.783 8.398 1.00 96.25 205 SER A O 1
ATOM 1558 N N . THR A 1 206 ? -5.769 -3.593 10.130 1.00 97.62 206 THR A N 1
ATOM 1559 C CA . THR A 1 206 ? -7.091 -3.191 9.640 1.00 97.62 206 THR A CA 1
ATOM 1560 C C . THR A 1 206 ? -7.551 -1.976 10.432 1.00 97.62 206 THR A C 1
ATOM 1562 O O . THR A 1 206 ? -7.672 -2.035 11.653 1.00 97.62 206 THR A O 1
ATOM 1565 N N . ILE A 1 207 ? -7.791 -0.871 9.739 1.00 97.81 207 ILE A N 1
ATOM 1566 C CA . ILE A 1 207 ? -8.286 0.380 10.304 1.00 97.81 207 ILE A CA 1
ATOM 1567 C C . ILE A 1 207 ? -9.785 0.451 10.052 1.00 97.81 207 ILE A C 1
ATOM 1569 O O . ILE A 1 207 ? -10.227 0.337 8.910 1.00 97.81 207 ILE A O 1
ATOM 1573 N N . GLN A 1 208 ? -10.553 0.662 11.112 1.00 97.12 208 GLN A N 1
ATOM 1574 C CA . GLN A 1 208 ? -11.967 0.996 11.039 1.00 97.12 208 GLN A CA 1
ATOM 1575 C C . GLN A 1 208 ? -12.114 2.500 11.252 1.00 97.12 208 GLN A C 1
ATOM 1577 O O . GLN A 1 208 ? -11.750 3.013 12.314 1.00 97.12 208 GLN A O 1
ATOM 1582 N N . PHE A 1 209 ? -12.660 3.207 10.267 1.00 96.94 209 PHE A N 1
ATOM 1583 C CA . PHE A 1 209 ? -12.945 4.634 10.406 1.00 96.94 209 PHE A CA 1
ATOM 1584 C C . PHE A 1 209 ? -14.236 4.875 11.187 1.00 96.94 209 PHE A C 1
ATOM 1586 O O . PHE A 1 209 ? -15.102 3.999 11.276 1.00 96.94 209 PHE A O 1
ATOM 1593 N N . ASP A 1 210 ? -14.333 6.060 11.780 1.00 95.19 210 ASP A N 1
ATOM 1594 C CA . ASP A 1 210 ? -15.531 6.499 12.487 1.00 95.19 210 ASP A CA 1
ATOM 1595 C C . ASP A 1 210 ? -16.650 6.873 11.485 1.00 95.19 210 ASP A C 1
ATOM 1597 O O . ASP A 1 210 ? -16.339 7.448 10.435 1.00 95.19 210 ASP A O 1
ATOM 1601 N N . PRO A 1 211 ? -17.934 6.566 11.768 1.00 94.69 211 PRO A N 1
ATOM 1602 C CA . PRO A 1 211 ? -19.061 6.961 10.913 1.00 94.69 211 PRO A CA 1
ATOM 1603 C C . PRO A 1 211 ? -19.159 8.470 10.633 1.00 94.69 211 PRO A C 1
ATOM 1605 O O . PRO A 1 211 ? -19.747 8.868 9.625 1.00 94.69 211 PRO A O 1
ATOM 1608 N N . ASP A 1 212 ? -18.567 9.308 11.493 1.00 95.12 212 ASP A N 1
ATOM 1609 C CA . ASP A 1 212 ? -18.527 10.764 11.340 1.00 95.12 212 ASP A CA 1
ATOM 1610 C C . ASP A 1 212 ? -17.358 11.254 10.465 1.00 95.12 212 ASP A C 1
ATOM 1612 O O . ASP A 1 212 ? -17.220 12.460 10.233 1.00 95.12 212 ASP A O 1
ATOM 1616 N N . LEU A 1 213 ? -16.518 10.361 9.923 1.00 95.62 213 LEU A N 1
ATOM 1617 C CA . LEU A 1 213 ? -15.420 10.725 9.017 1.00 95.62 213 LEU A CA 1
ATOM 1618 C C . LEU A 1 213 ? -15.838 11.690 7.880 1.00 95.62 213 LEU A C 1
ATOM 1620 O O . LEU A 1 213 ? -15.134 12.687 7.692 1.00 95.62 213 LEU A O 1
ATOM 1624 N N . PRO A 1 214 ? -16.959 11.489 7.150 1.00 95.69 214 PRO A N 1
ATOM 1625 C CA . PRO A 1 214 ? -17.408 12.446 6.135 1.00 95.69 214 PRO A CA 1
ATOM 1626 C C . PRO A 1 214 ? -17.648 13.848 6.707 1.00 95.69 214 PRO A C 1
ATOM 1628 O O . PRO A 1 214 ? -17.210 14.832 6.117 1.00 95.69 214 PRO A O 1
ATOM 1631 N N . TYR A 1 215 ? -18.278 13.955 7.882 1.00 95.25 215 TYR A N 1
ATOM 1632 C CA . TYR A 1 215 ? -18.484 15.241 8.552 1.00 95.25 215 TYR A CA 1
ATOM 1633 C C . TYR A 1 215 ? -17.146 15.904 8.910 1.00 95.25 215 TYR A C 1
ATOM 1635 O O . TYR A 1 215 ? -16.971 17.109 8.701 1.00 95.25 215 TYR A O 1
ATOM 1643 N N . LEU A 1 216 ? -16.170 15.130 9.395 1.00 95.12 216 LEU A N 1
ATOM 1644 C CA . LEU A 1 216 ? -14.839 15.649 9.719 1.00 95.12 216 LEU A CA 1
ATOM 1645 C C . LEU A 1 216 ? -14.087 16.156 8.486 1.00 95.12 216 LEU A C 1
ATOM 1647 O O . LEU A 1 216 ? -13.383 17.163 8.589 1.00 95.12 216 LEU A O 1
ATOM 1651 N N . LEU A 1 217 ? -14.256 15.492 7.341 1.00 95.56 217 LEU A N 1
ATOM 1652 C CA . LEU A 1 217 ? -13.682 15.898 6.059 1.00 95.56 217 LEU A CA 1
ATOM 1653 C C . LEU A 1 217 ? -14.355 17.170 5.522 1.00 95.56 217 LEU A C 1
ATOM 1655 O O . LEU A 1 217 ? -13.667 18.131 5.187 1.00 95.56 217 LEU A O 1
ATOM 1659 N N . THR A 1 218 ? -15.691 17.226 5.491 1.00 95.44 218 THR A N 1
ATOM 1660 C CA . THR A 1 218 ? -16.438 18.386 4.966 1.00 95.44 218 THR A CA 1
ATOM 1661 C C . THR A 1 218 ? -16.244 19.645 5.813 1.00 95.44 218 THR A C 1
ATOM 1663 O O . THR A 1 218 ? -16.199 20.748 5.275 1.00 95.44 218 THR A O 1
ATOM 1666 N N . THR A 1 219 ? -16.101 19.503 7.133 1.00 95.69 219 THR A N 1
ATOM 1667 C CA . THR A 1 219 ? -15.861 20.640 8.041 1.00 95.69 219 THR A CA 1
ATOM 1668 C C . THR A 1 219 ? -14.393 21.059 8.138 1.00 95.69 219 THR A C 1
ATOM 1670 O O . THR A 1 219 ? -14.087 22.025 8.838 1.00 95.69 219 THR A O 1
ATOM 1673 N N . GLY A 1 220 ? -13.470 20.343 7.483 1.00 94.25 220 GLY A N 1
ATOM 1674 C CA . GLY A 1 220 ? -12.030 20.612 7.548 1.00 94.25 220 GLY A CA 1
ATOM 1675 C C . GLY A 1 220 ? -11.389 20.321 8.912 1.00 94.25 220 GLY A C 1
ATOM 1676 O O . GLY A 1 220 ? -10.263 20.748 9.176 1.00 94.25 220 GLY A O 1
ATOM 1677 N N . ARG A 1 221 ? -12.082 19.597 9.805 1.00 92.62 221 ARG A N 1
ATOM 1678 C CA . ARG A 1 221 ? -11.508 19.121 11.079 1.00 92.62 221 ARG A CA 1
ATOM 1679 C C . ARG A 1 221 ? -10.407 18.092 10.834 1.00 92.62 221 ARG A C 1
ATOM 1681 O O . ARG A 1 221 ? -9.417 18.056 11.565 1.00 92.62 221 ARG A O 1
ATOM 1688 N N . THR A 1 222 ? -10.552 17.311 9.769 1.00 94.94 222 THR A N 1
ATOM 1689 C CA . THR A 1 222 ? -9.481 16.522 9.165 1.00 94.94 222 THR A CA 1
ATOM 1690 C C . THR A 1 222 ? -9.422 16.796 7.663 1.00 94.94 222 THR A C 1
ATOM 1692 O O . THR A 1 222 ? -10.348 17.357 7.086 1.00 94.94 222 THR A O 1
ATOM 1695 N N . ASP A 1 223 ? -8.324 16.406 7.032 1.00 94.38 223 ASP A N 1
ATOM 1696 C CA . ASP A 1 223 ? -8.122 16.477 5.588 1.00 94.38 223 ASP A CA 1
ATOM 1697 C C . ASP A 1 223 ? -7.402 15.201 5.119 1.00 94.38 223 ASP A C 1
ATOM 1699 O O . ASP A 1 223 ? -6.948 14.393 5.938 1.00 94.38 223 ASP A O 1
ATOM 1703 N N . ALA A 1 224 ? -7.299 14.999 3.802 1.00 94.56 224 ALA A N 1
ATOM 1704 C CA . ALA A 1 224 ? -6.652 13.811 3.247 1.00 94.56 224 ALA A CA 1
ATOM 1705 C C . ALA A 1 224 ? -5.197 13.661 3.724 1.00 94.56 224 ALA A C 1
ATOM 1707 O O . ALA A 1 224 ? -4.745 12.546 3.967 1.00 94.56 224 ALA A O 1
ATOM 1708 N N . TYR A 1 225 ? -4.463 14.760 3.919 1.00 93.69 225 TYR A N 1
ATOM 1709 C CA . TYR A 1 225 ? -3.052 14.715 4.301 1.00 93.69 225 TYR A CA 1
ATOM 1710 C C . TYR A 1 225 ? -2.876 14.304 5.767 1.00 93.69 225 TYR A C 1
ATOM 1712 O O . TYR A 1 225 ? -2.101 13.395 6.074 1.00 93.69 225 TYR A O 1
ATOM 1720 N N . ARG A 1 226 ? -3.643 14.910 6.680 1.00 94.69 226 ARG A N 1
ATOM 1721 C CA . ARG A 1 226 ? -3.700 14.526 8.100 1.00 94.69 226 ARG A CA 1
ATOM 1722 C C . ARG A 1 226 ? -4.134 13.077 8.255 1.00 94.69 226 ARG A C 1
ATOM 1724 O O . ARG A 1 226 ? -3.522 12.339 9.025 1.00 94.69 226 ARG A O 1
ATOM 1731 N N . LEU A 1 227 ? -5.141 12.661 7.487 1.00 96.00 227 LEU A N 1
ATOM 1732 C CA . LEU A 1 227 ? -5.612 11.284 7.488 1.00 96.00 227 LEU A CA 1
ATOM 1733 C C . LEU A 1 227 ? -4.524 10.324 6.990 1.00 96.00 227 LEU A C 1
ATOM 1735 O O . LEU A 1 227 ? -4.293 9.302 7.623 1.00 96.00 227 LEU A O 1
ATOM 1739 N N . THR A 1 228 ? -3.781 10.685 5.941 1.00 96.19 228 THR A N 1
ATOM 1740 C CA . THR A 1 228 ? -2.659 9.882 5.424 1.00 96.19 228 THR A CA 1
ATOM 1741 C C . THR A 1 228 ? -1.586 9.683 6.501 1.00 96.19 228 THR A C 1
ATOM 1743 O O . THR A 1 228 ? -1.153 8.560 6.756 1.00 96.19 228 THR A O 1
ATOM 1746 N N . ARG A 1 229 ? -1.193 10.754 7.205 1.00 94.81 229 ARG A N 1
ATOM 1747 C CA . ARG A 1 229 ? -0.228 10.675 8.318 1.00 94.81 229 ARG A CA 1
ATOM 1748 C C . ARG A 1 229 ? -0.718 9.769 9.446 1.00 94.81 229 ARG A C 1
ATOM 1750 O O . ARG A 1 229 ? 0.072 9.009 9.998 1.00 94.81 229 ARG A O 1
ATOM 1757 N N . LEU A 1 230 ? -2.008 9.834 9.774 1.00 94.25 230 LEU A N 1
ATOM 1758 C CA . LEU A 1 230 ? -2.624 8.984 10.793 1.00 94.25 230 LEU A CA 1
ATOM 1759 C C . LEU A 1 230 ? -2.654 7.506 10.362 1.00 94.25 230 LEU A C 1
ATOM 1761 O O . LEU A 1 230 ? -2.274 6.629 11.136 1.00 94.25 230 LEU A O 1
ATOM 1765 N N . ILE A 1 231 ? -3.053 7.235 9.117 1.00 95.56 231 ILE A N 1
ATOM 1766 C CA . ILE A 1 231 ? -3.159 5.889 8.536 1.00 95.56 231 ILE A CA 1
ATOM 1767 C C . ILE A 1 231 ? -1.789 5.209 8.479 1.00 95.56 231 ILE A C 1
ATOM 1769 O O . ILE A 1 231 ? -1.640 4.093 8.979 1.00 95.56 231 ILE A O 1
ATOM 1773 N N . TYR A 1 232 ? -0.782 5.866 7.905 1.00 94.56 232 TYR A N 1
ATOM 1774 C CA . TYR A 1 232 ? 0.521 5.246 7.630 1.00 94.56 232 TYR A CA 1
ATOM 1775 C C . TYR A 1 232 ? 1.575 5.520 8.708 1.00 94.56 232 TYR A C 1
ATOM 1777 O O . TYR A 1 232 ? 2.659 4.953 8.659 1.00 94.56 232 TYR A O 1
ATOM 1785 N N . ARG A 1 233 ? 1.264 6.365 9.701 1.00 92.25 233 ARG A N 1
ATOM 1786 C CA . ARG A 1 233 ? 2.162 6.748 10.808 1.00 92.25 233 ARG A CA 1
ATOM 1787 C C . ARG A 1 233 ? 3.515 7.303 10.359 1.00 92.25 233 ARG A C 1
ATOM 1789 O O . ARG A 1 233 ? 4.511 7.189 11.068 1.00 92.25 233 ARG A O 1
ATOM 1796 N N . VAL A 1 234 ? 3.530 7.971 9.211 1.00 92.19 234 VAL A N 1
ATOM 1797 C CA . VAL A 1 234 ? 4.702 8.676 8.690 1.00 92.19 234 VAL A CA 1
ATOM 1798 C C . VAL A 1 234 ? 4.493 10.182 8.741 1.00 92.19 234 VAL A C 1
ATOM 1800 O O . VAL A 1 234 ? 3.401 10.690 8.488 1.00 92.19 234 VAL A O 1
ATOM 1803 N N . ALA A 1 235 ? 5.549 10.918 9.092 1.00 90.88 235 ALA A N 1
ATOM 1804 C CA . ALA A 1 235 ? 5.483 12.374 9.195 1.00 90.88 235 ALA A CA 1
ATOM 1805 C C . ALA A 1 235 ? 5.244 13.033 7.829 1.00 90.88 235 ALA A C 1
ATOM 1807 O O . ALA A 1 235 ? 4.408 13.929 7.725 1.00 90.88 235 ALA A O 1
ATOM 1808 N N . ASN A 1 236 ? 5.939 12.534 6.805 1.00 92.38 236 ASN A N 1
ATOM 1809 C CA . ASN A 1 236 ? 5.874 13.005 5.427 1.00 92.38 236 ASN A CA 1
ATOM 1810 C C . ASN A 1 236 ? 5.467 11.824 4.539 1.00 92.38 236 ASN A C 1
ATOM 1812 O O . ASN A 1 236 ? 6.359 11.114 4.068 1.00 92.38 236 ASN A O 1
ATOM 1816 N N . PRO A 1 237 ? 4.164 11.556 4.360 1.00 94.69 237 PRO A N 1
ATOM 1817 C CA . PRO A 1 237 ? 3.720 10.475 3.497 1.00 94.69 237 PRO A CA 1
ATOM 1818 C C . PRO A 1 237 ? 4.144 10.729 2.058 1.00 94.69 237 PRO A C 1
ATOM 1820 O O . PRO A 1 237 ? 4.319 11.877 1.636 1.00 94.69 237 PRO A O 1
ATOM 1823 N N . ASP A 1 238 ? 4.333 9.645 1.322 1.00 95.38 238 ASP A N 1
ATOM 1824 C CA . ASP A 1 238 ? 4.594 9.738 -0.102 1.00 95.38 238 ASP A CA 1
ATOM 1825 C C . ASP A 1 238 ? 3.311 9.939 -0.906 1.00 95.38 238 ASP A C 1
ATOM 1827 O O . ASP A 1 238 ? 2.189 9.951 -0.393 1.00 95.38 238 ASP A O 1
ATOM 1831 N N . ILE A 1 239 ? 3.513 10.126 -2.200 1.00 94.56 239 ILE A N 1
ATOM 1832 C CA . ILE A 1 239 ? 2.460 10.425 -3.151 1.00 94.56 239 ILE A CA 1
ATOM 1833 C C . ILE A 1 239 ? 1.486 9.260 -3.376 1.00 94.56 239 ILE A C 1
ATOM 1835 O O . ILE A 1 239 ? 0.300 9.499 -3.575 1.00 94.56 239 ILE A O 1
ATOM 1839 N N . PHE A 1 240 ? 1.943 8.009 -3.278 1.00 94.75 240 PHE A N 1
ATOM 1840 C CA . PHE A 1 240 ? 1.101 6.819 -3.428 1.00 94.75 240 PHE A CA 1
ATOM 1841 C C . PHE A 1 240 ? 0.206 6.639 -2.201 1.00 94.75 240 PHE A C 1
ATOM 1843 O O . PHE A 1 240 ? -0.990 6.385 -2.327 1.00 94.75 240 PHE A O 1
ATOM 1850 N N . GLN A 1 241 ? 0.768 6.827 -1.006 1.00 95.75 241 GLN A N 1
ATOM 1851 C CA . GLN A 1 241 ? 0.037 6.825 0.260 1.00 95.75 241 GLN A CA 1
ATOM 1852 C C . GLN A 1 241 ? -1.028 7.926 0.285 1.00 95.75 241 GLN A C 1
ATOM 1854 O O . GLN A 1 241 ? -2.173 7.692 0.695 1.00 95.75 241 GLN A O 1
ATOM 1859 N N . PHE A 1 242 ? -0.662 9.127 -0.166 1.00 95.75 242 PHE A N 1
ATOM 1860 C CA . PHE A 1 242 ? -1.575 10.260 -0.235 1.00 95.75 242 PHE A CA 1
ATOM 1861 C C . PHE A 1 242 ? -2.702 10.022 -1.245 1.00 95.75 242 PHE A C 1
ATOM 1863 O O . PHE A 1 242 ? -3.868 10.183 -0.890 1.00 95.75 242 PHE A O 1
ATOM 1870 N N . GLU A 1 243 ? -2.389 9.555 -2.455 1.00 94.69 243 GLU A N 1
ATOM 1871 C CA . GLU A 1 243 ? -3.387 9.257 -3.488 1.00 94.69 243 GLU A CA 1
ATOM 1872 C C . GLU A 1 243 ? -4.339 8.122 -3.067 1.00 94.69 243 GLU A C 1
ATOM 1874 O O . GLU A 1 243 ? -5.559 8.240 -3.208 1.00 94.69 243 GLU A O 1
ATOM 1879 N N . ALA A 1 244 ? -3.824 7.052 -2.448 1.00 94.12 244 ALA A N 1
ATOM 1880 C CA . ALA A 1 244 ? -4.660 5.998 -1.867 1.00 94.12 244 ALA A CA 1
ATOM 1881 C C . ALA A 1 244 ? -5.647 6.562 -0.829 1.00 94.12 244 ALA A C 1
ATOM 1883 O O . ALA A 1 244 ? -6.816 6.169 -0.783 1.00 94.12 244 ALA A O 1
ATOM 1884 N N . THR A 1 245 ? -5.198 7.529 -0.025 1.00 96.00 245 THR A N 1
ATOM 1885 C CA . THR A 1 245 ? -6.050 8.203 0.961 1.00 96.00 245 THR A CA 1
ATOM 1886 C C . THR A 1 245 ? -7.050 9.149 0.302 1.00 96.00 245 THR A C 1
ATOM 1888 O O . THR A 1 245 ? -8.190 9.218 0.752 1.00 96.00 245 THR A O 1
ATOM 1891 N N . GLN A 1 246 ? -6.688 9.842 -0.781 1.00 94.38 246 GLN A N 1
ATOM 1892 C CA . GLN A 1 246 ? -7.642 10.651 -1.543 1.00 94.38 246 GLN A CA 1
ATOM 1893 C C . GLN A 1 246 ? -8.777 9.801 -2.114 1.00 94.38 246 GLN A C 1
ATOM 1895 O O . GLN A 1 246 ? -9.940 10.190 -2.013 1.00 94.38 246 GLN A O 1
ATOM 1900 N N . ARG A 1 247 ? -8.468 8.612 -2.647 1.00 92.75 247 ARG A N 1
ATOM 1901 C CA . ARG A 1 247 ? -9.491 7.663 -3.110 1.00 92.75 247 ARG A CA 1
ATOM 1902 C C . ARG A 1 247 ? -10.412 7.210 -1.987 1.00 92.75 247 ARG A C 1
ATOM 1904 O O . ARG A 1 247 ? -11.627 7.197 -2.173 1.00 92.75 247 ARG A O 1
ATOM 1911 N N . LEU A 1 248 ? -9.848 6.887 -0.822 1.00 94.62 248 LEU A N 1
ATOM 1912 C CA . LEU A 1 248 ? -10.638 6.583 0.369 1.00 94.62 248 LEU A CA 1
ATOM 1913 C C . LEU A 1 248 ? -11.572 7.754 0.699 1.00 94.62 248 LEU A C 1
ATOM 1915 O O . LEU A 1 248 ? -12.779 7.556 0.777 1.00 94.62 248 LEU A O 1
ATOM 1919 N N . VAL A 1 249 ? -11.034 8.970 0.824 1.00 95.38 249 VAL A N 1
ATOM 1920 C CA . VAL A 1 249 ? -11.796 10.193 1.125 1.00 95.38 249 VAL A CA 1
ATOM 1921 C C . VAL A 1 249 ? -12.929 10.415 0.121 1.00 95.38 249 VAL A C 1
ATOM 1923 O O . VAL A 1 249 ? -14.044 10.718 0.533 1.00 95.38 249 VAL A O 1
ATOM 1926 N N . ALA A 1 250 ? -12.680 10.206 -1.173 1.00 93.50 250 ALA A N 1
ATOM 1927 C CA . ALA A 1 250 ? -13.690 10.339 -2.221 1.00 93.50 250 ALA A CA 1
ATOM 1928 C C . ALA A 1 250 ? -14.789 9.258 -2.160 1.00 93.50 250 ALA A C 1
ATOM 1930 O O . ALA A 1 250 ? -15.883 9.470 -2.680 1.00 93.50 250 ALA A O 1
ATOM 1931 N N . SER A 1 251 ? -14.512 8.105 -1.543 1.00 94.06 251 SER A N 1
ATOM 1932 C CA . SER A 1 251 ? -15.457 6.985 -1.417 1.00 94.06 251 SER A CA 1
ATOM 1933 C C . SER A 1 251 ? -16.321 7.022 -0.150 1.00 94.06 251 SER A C 1
ATOM 1935 O O . SER A 1 251 ? -17.326 6.319 -0.079 1.00 94.06 251 SER A O 1
ATOM 1937 N N . VAL A 1 252 ? -15.938 7.826 0.845 1.00 94.31 252 VAL A N 1
ATOM 1938 C CA . VAL A 1 252 ? -16.572 7.888 2.169 1.00 94.31 252 VAL A CA 1
ATOM 1939 C C . VAL A 1 252 ? -17.978 8.504 2.088 1.00 94.31 252 VAL A C 1
ATOM 1941 O O . VAL A 1 252 ? -18.173 9.550 1.467 1.00 94.31 252 VAL A O 1
ATOM 1944 N N . ARG A 1 253 ? -18.963 7.886 2.757 1.00 95.00 253 ARG A N 1
ATOM 1945 C CA . ARG A 1 253 ? -20.375 8.318 2.774 1.00 95.00 253 ARG A CA 1
ATOM 1946 C C . ARG A 1 253 ? -20.909 8.515 4.202 1.00 95.00 253 ARG A C 1
ATOM 1948 O O . ARG A 1 253 ? -20.476 7.801 5.104 1.00 95.00 253 ARG A O 1
ATOM 1955 N N . PRO A 1 254 ? -21.853 9.453 4.433 1.00 93.62 254 PRO A N 1
ATOM 1956 C CA . PRO A 1 254 ? -22.494 9.656 5.738 1.00 93.62 254 PRO A CA 1
ATOM 1957 C C . PRO A 1 254 ? -23.082 8.379 6.344 1.00 93.62 254 PRO A C 1
ATOM 1959 O O . PRO A 1 254 ? -23.868 7.695 5.694 1.00 93.62 254 PRO A O 1
ATOM 1962 N N . GLY A 1 255 ? -22.724 8.087 7.599 1.00 89.56 255 GLY A N 1
ATOM 1963 C CA . GLY A 1 255 ? -23.226 6.932 8.352 1.00 89.56 255 GLY A CA 1
ATOM 1964 C C . GLY A 1 255 ? -22.547 5.599 8.021 1.00 89.56 255 GLY A C 1
ATOM 1965 O O . GLY A 1 255 ? -22.783 4.614 8.719 1.00 89.56 255 GLY A O 1
ATOM 1966 N N . GLU A 1 256 ? -21.686 5.553 7.002 1.00 92.62 256 GLU A N 1
ATOM 1967 C CA . GLU A 1 256 ? -20.869 4.381 6.699 1.00 92.62 256 GLU A CA 1
ATOM 1968 C C . GLU A 1 256 ? -19.550 4.440 7.476 1.00 92.62 256 GLU A C 1
ATOM 1970 O O . GLU A 1 256 ? -18.915 5.487 7.593 1.00 92.62 256 GLU A O 1
ATOM 1975 N N . ALA A 1 257 ? -19.115 3.289 7.988 1.00 91.12 257 ALA A N 1
ATOM 1976 C CA . ALA A 1 257 ? -17.835 3.135 8.663 1.00 91.12 257 ALA A CA 1
ATOM 1977 C C . ALA A 1 257 ? -16.899 2.331 7.741 1.00 91.12 257 ALA A C 1
ATOM 1979 O O . ALA A 1 257 ? -16.920 1.095 7.774 1.00 91.12 257 ALA A O 1
ATOM 1980 N N . PRO A 1 258 ? -16.115 2.987 6.865 1.00 95.12 258 PRO A N 1
ATOM 1981 C CA . PRO A 1 258 ? -15.245 2.270 5.947 1.00 95.12 258 PRO A CA 1
ATOM 1982 C C . PRO A 1 258 ? -14.121 1.551 6.697 1.00 95.12 258 PRO A C 1
ATOM 1984 O O . PRO A 1 258 ? -13.719 1.942 7.797 1.00 95.12 258 PRO A O 1
ATOM 1987 N N . THR A 1 259 ? -13.594 0.501 6.069 1.00 95.81 259 THR A N 1
ATOM 1988 C CA . THR A 1 259 ? -12.411 -0.221 6.542 1.00 95.81 259 THR A CA 1
ATOM 1989 C C . THR A 1 259 ? -11.278 -0.097 5.538 1.00 95.81 259 THR A C 1
ATOM 1991 O O . THR A 1 259 ? -11.505 -0.075 4.329 1.00 95.81 259 THR A O 1
ATOM 1994 N N . LEU A 1 260 ? -10.045 -0.023 6.035 1.00 96.50 260 LEU A N 1
ATOM 1995 C CA . LEU A 1 260 ? -8.839 -0.013 5.214 1.00 96.50 260 LEU A CA 1
ATOM 1996 C C . LEU A 1 260 ? -7.820 -0.992 5.788 1.00 96.50 260 LEU A C 1
ATOM 1998 O O . LEU A 1 260 ? -7.492 -0.936 6.971 1.00 96.50 260 LEU A O 1
ATOM 2002 N N . ARG A 1 261 ? -7.288 -1.867 4.936 1.00 95.88 261 ARG A N 1
ATOM 2003 C CA . ARG A 1 261 ? -6.111 -2.675 5.267 1.00 95.88 261 ARG A CA 1
ATOM 2004 C C . ARG A 1 261 ? -4.858 -1.899 4.897 1.00 95.88 261 ARG A C 1
ATOM 2006 O O . ARG A 1 261 ? -4.768 -1.373 3.792 1.00 95.88 261 ARG A O 1
ATOM 2013 N N . VAL A 1 262 ? -3.910 -1.836 5.820 1.00 94.81 262 VAL A N 1
ATOM 2014 C CA . VAL A 1 262 ? -2.682 -1.056 5.684 1.00 94.81 262 VAL A CA 1
ATOM 2015 C C . VAL A 1 262 ? -1.503 -1.936 6.041 1.00 94.81 262 VAL A C 1
ATOM 2017 O O . VAL A 1 262 ? -1.473 -2.509 7.126 1.00 94.81 262 VAL A O 1
ATOM 2020 N N . ASP A 1 263 ? -0.527 -2.005 5.147 1.00 93.19 263 ASP A N 1
ATOM 2021 C CA . ASP A 1 263 ? 0.788 -2.552 5.454 1.00 93.19 263 ASP A CA 1
ATOM 2022 C C . ASP A 1 263 ? 1.703 -1.414 5.927 1.00 93.19 263 ASP A C 1
ATOM 2024 O O . ASP A 1 263 ? 1.879 -0.419 5.227 1.00 93.19 263 ASP A O 1
ATOM 2028 N N . ARG A 1 264 ? 2.245 -1.535 7.138 1.00 92.12 264 ARG A N 1
ATOM 2029 C CA . ARG A 1 264 ? 3.188 -0.589 7.753 1.00 92.12 264 ARG A CA 1
ATOM 2030 C C . ARG A 1 264 ? 4.569 -1.212 7.960 1.00 92.12 264 ARG A C 1
ATOM 2032 O O . ARG A 1 264 ? 5.383 -0.653 8.690 1.00 92.12 264 ARG A O 1
ATOM 2039 N N . THR A 1 265 ? 4.850 -2.358 7.337 1.00 90.44 265 THR A N 1
ATOM 2040 C CA . THR A 1 265 ? 6.199 -2.950 7.323 1.00 90.44 265 THR A CA 1
ATOM 2041 C C . THR A 1 265 ? 7.191 -2.088 6.536 1.00 90.44 265 THR A C 1
ATOM 2043 O O . THR A 1 265 ? 8.400 -2.187 6.733 1.00 90.44 265 THR A O 1
ATOM 2046 N N . ARG A 1 266 ? 6.684 -1.193 5.679 1.00 88.94 266 ARG A N 1
ATOM 2047 C CA . ARG A 1 266 ? 7.453 -0.186 4.941 1.00 88.94 266 ARG A CA 1
ATOM 2048 C C . ARG A 1 266 ? 6.986 1.211 5.330 1.00 88.94 266 ARG A C 1
ATOM 2050 O O . ARG A 1 266 ? 5.790 1.444 5.491 1.00 88.94 266 ARG A O 1
ATOM 2057 N N . ALA A 1 267 ? 7.926 2.150 5.438 1.00 89.62 267 ALA A N 1
ATOM 2058 C CA . ALA A 1 267 ? 7.604 3.548 5.723 1.00 89.62 267 ALA A CA 1
ATOM 2059 C C . ALA A 1 267 ? 6.854 4.202 4.550 1.00 89.62 267 ALA A C 1
ATOM 2061 O O . ALA A 1 267 ? 5.861 4.902 4.749 1.00 89.62 267 ALA A O 1
ATOM 2062 N N . HIS A 1 268 ? 7.309 3.945 3.325 1.00 94.12 268 HIS A N 1
ATOM 2063 C CA . HIS A 1 268 ? 6.739 4.494 2.097 1.00 94.12 268 HIS A CA 1
ATOM 2064 C C . HIS A 1 268 ? 6.241 3.370 1.178 1.00 94.12 268 HIS A C 1
ATOM 2066 O O . HIS A 1 268 ? 6.771 2.258 1.190 1.00 94.12 268 HIS A O 1
ATOM 2072 N N . PHE A 1 269 ? 5.198 3.641 0.401 1.00 94.00 269 PHE A N 1
ATOM 2073 C CA . PHE A 1 269 ? 4.700 2.766 -0.661 1.00 94.00 269 PHE A CA 1
ATOM 2074 C C . PHE A 1 269 ? 5.475 2.968 -1.959 1.00 94.00 269 PHE A C 1
ATOM 2076 O O . PHE A 1 269 ? 5.574 2.035 -2.750 1.00 94.00 269 PHE A O 1
ATOM 2083 N N . ASP A 1 270 ? 6.082 4.141 -2.145 1.00 95.19 270 ASP A N 1
ATOM 2084 C CA . ASP A 1 270 ? 7.026 4.378 -3.231 1.00 95.19 270 ASP A CA 1
ATOM 2085 C C . ASP A 1 270 ? 8.351 3.622 -2.974 1.00 95.19 270 ASP A C 1
ATOM 2087 O O . ASP A 1 270 ? 9.104 3.993 -2.060 1.00 95.19 270 ASP A O 1
ATOM 2091 N N . PRO A 1 271 ? 8.682 2.572 -3.753 1.00 93.38 271 PRO A N 1
ATOM 2092 C CA . PRO A 1 271 ? 9.915 1.813 -3.557 1.00 93.38 271 PRO A CA 1
ATOM 2093 C C . PRO A 1 271 ? 11.165 2.668 -3.793 1.00 93.38 271 PRO A C 1
ATOM 2095 O O . PRO A 1 271 ? 12.159 2.484 -3.091 1.00 93.38 271 PRO A O 1
ATOM 2098 N N . VAL A 1 272 ? 11.109 3.640 -4.712 1.00 95.50 272 VAL A N 1
ATOM 2099 C CA . VAL A 1 272 ? 12.229 4.553 -4.977 1.00 95.50 272 VAL A CA 1
ATOM 2100 C C . VAL A 1 272 ? 12.500 5.397 -3.742 1.00 95.50 272 VAL A C 1
ATOM 2102 O O . VAL A 1 272 ? 13.637 5.464 -3.290 1.00 95.50 272 VAL A O 1
ATOM 2105 N N . ARG A 1 273 ? 11.460 5.968 -3.126 1.00 94.81 273 ARG A N 1
ATOM 2106 C CA . ARG A 1 273 ? 11.605 6.810 -1.930 1.00 94.81 273 ARG A CA 1
ATOM 2107 C C . ARG A 1 273 ? 12.214 6.066 -0.742 1.00 94.81 273 ARG A C 1
ATOM 2109 O O . ARG A 1 273 ? 13.007 6.654 -0.014 1.00 94.81 273 ARG A O 1
ATOM 2116 N N . ASN A 1 274 ? 11.869 4.791 -0.550 1.00 93.12 274 ASN A N 1
ATOM 2117 C CA . ASN A 1 274 ? 12.515 3.959 0.472 1.00 93.12 274 ASN A CA 1
ATOM 2118 C C . ASN A 1 274 ? 13.999 3.700 0.162 1.00 93.12 274 ASN A C 1
ATOM 2120 O O . ASN A 1 274 ? 14.794 3.544 1.085 1.00 93.12 274 ASN A O 1
ATOM 2124 N N . ALA A 1 275 ? 14.368 3.643 -1.120 1.00 95.00 275 ALA A N 1
ATOM 2125 C CA . ALA A 1 275 ? 15.732 3.386 -1.562 1.00 95.00 275 ALA A CA 1
ATOM 2126 C C . ALA A 1 275 ? 16.625 4.636 -1.537 1.00 95.00 275 ALA A C 1
ATOM 2128 O O . ALA A 1 275 ? 17.813 4.497 -1.255 1.00 95.00 275 ALA A O 1
ATOM 2129 N N . LEU A 1 276 ? 16.080 5.840 -1.780 1.00 94.94 276 LEU A N 1
ATOM 2130 C CA . LEU A 1 276 ? 16.852 7.090 -1.911 1.00 94.94 276 LEU A CA 1
ATOM 2131 C C . LEU A 1 276 ? 17.912 7.318 -0.812 1.00 94.94 276 LEU A C 1
ATOM 2133 O O . LEU A 1 276 ? 19.032 7.678 -1.173 1.00 94.94 276 LEU A O 1
ATOM 2137 N N . PRO A 1 277 ? 17.640 7.097 0.495 1.00 94.62 277 PRO A N 1
ATOM 2138 C CA . PRO A 1 277 ? 18.651 7.285 1.542 1.00 94.62 277 PRO A CA 1
ATOM 2139 C C . PRO A 1 277 ? 19.882 6.378 1.408 1.00 94.62 277 PRO A C 1
ATOM 2141 O O . PRO A 1 277 ? 20.923 6.683 1.981 1.00 94.62 277 PRO A O 1
ATOM 2144 N N . ASN A 1 278 ? 19.758 5.275 0.668 1.00 95.06 278 ASN A N 1
ATOM 2145 C CA . ASN A 1 278 ? 20.802 4.279 0.450 1.00 95.06 278 ASN A CA 1
ATOM 2146 C C . ASN A 1 278 ? 21.451 4.396 -0.941 1.00 95.06 278 ASN A C 1
ATOM 2148 O O . ASN A 1 278 ? 22.205 3.503 -1.331 1.00 95.06 278 ASN A O 1
ATOM 2152 N N . ALA A 1 279 ? 21.155 5.446 -1.712 1.00 96.94 279 ALA A N 1
ATOM 2153 C CA . ALA A 1 279 ? 21.804 5.672 -2.999 1.00 96.94 279 ALA A CA 1
ATOM 2154 C C . ALA A 1 279 ? 23.327 5.834 -2.819 1.00 96.94 279 ALA A C 1
ATOM 2156 O O . ALA A 1 279 ? 23.789 6.533 -1.919 1.00 96.94 279 ALA A O 1
ATOM 2157 N N . VAL A 1 280 ? 24.107 5.192 -3.690 1.00 96.81 280 VAL A N 1
ATOM 2158 C CA . VAL A 1 280 ? 25.580 5.263 -3.703 1.00 96.81 280 VAL A CA 1
ATOM 2159 C C . VAL A 1 280 ? 26.050 6.622 -4.222 1.00 96.81 280 VAL A C 1
ATOM 2161 O O . VAL A 1 280 ? 27.040 7.170 -3.743 1.00 96.81 280 VAL A O 1
ATOM 2164 N N . GLN A 1 281 ? 25.315 7.173 -5.187 1.00 96.31 281 GLN A N 1
ATOM 2165 C CA . GLN A 1 281 ? 25.588 8.463 -5.809 1.00 96.31 281 GLN A CA 1
ATOM 2166 C C . GLN A 1 281 ? 24.273 9.179 -6.102 1.00 96.31 281 GLN A C 1
ATOM 2168 O O . GLN A 1 281 ? 23.260 8.540 -6.400 1.00 96.31 281 GLN A O 1
ATOM 2173 N N . ALA A 1 282 ? 24.308 10.508 -6.013 1.00 97.25 282 ALA A N 1
ATOM 2174 C CA . ALA A 1 282 ? 23.222 11.392 -6.403 1.00 97.25 282 ALA A CA 1
ATOM 2175 C C . ALA A 1 282 ? 23.789 12.590 -7.178 1.00 97.25 282 ALA A C 1
ATOM 2177 O O . ALA A 1 282 ? 24.678 13.279 -6.676 1.00 97.25 282 ALA A O 1
ATOM 2178 N N . GLU A 1 283 ? 23.275 12.854 -8.377 1.00 96.44 283 GLU A N 1
ATOM 2179 C CA . GLU A 1 283 ? 23.738 13.947 -9.237 1.00 96.44 283 GLU A CA 1
ATOM 2180 C C . GLU A 1 283 ? 22.583 14.615 -10.001 1.00 96.44 283 GLU A C 1
ATOM 2182 O O . GLU A 1 283 ? 21.606 13.954 -10.352 1.00 96.44 283 GLU A O 1
ATOM 2187 N N . PRO A 1 284 ? 22.641 15.929 -10.269 1.00 96.12 284 PRO A N 1
ATOM 2188 C CA . PRO A 1 284 ? 21.629 16.595 -11.084 1.00 96.12 284 PRO A CA 1
ATOM 2189 C C . PRO A 1 284 ? 21.716 16.148 -12.550 1.00 96.12 284 PRO A C 1
ATOM 2191 O O . PRO A 1 284 ? 22.805 16.036 -13.115 1.00 96.12 284 PRO A O 1
ATOM 2194 N N . VAL A 1 285 ? 20.567 15.961 -13.202 1.00 94.62 285 VAL A N 1
ATOM 2195 C CA . VAL A 1 285 ? 20.526 15.628 -14.632 1.00 94.62 285 VAL A CA 1
ATOM 2196 C C . VAL A 1 285 ? 20.838 16.878 -15.460 1.00 94.62 285 VAL A C 1
ATOM 2198 O O . VAL A 1 285 ? 20.135 17.882 -15.385 1.00 94.62 285 VAL A O 1
ATOM 2201 N N . SER A 1 286 ? 21.894 16.824 -16.278 1.00 89.25 286 SER A N 1
ATOM 2202 C CA . SER A 1 286 ? 22.377 17.989 -17.043 1.00 89.25 286 SER A CA 1
ATOM 2203 C C . SER A 1 286 ? 21.516 18.356 -18.258 1.00 89.25 286 SER A C 1
ATOM 2205 O O . SER A 1 286 ? 21.712 19.415 -18.853 1.00 89.25 286 SER A O 1
ATOM 2207 N N . ALA A 1 287 ? 20.584 17.489 -18.657 1.00 87.50 287 ALA A N 1
ATOM 2208 C CA . ALA A 1 287 ? 19.747 17.706 -19.829 1.00 87.50 287 ALA A CA 1
ATOM 2209 C C . ALA A 1 287 ? 18.677 18.788 -19.546 1.00 87.50 287 ALA A C 1
ATOM 2211 O O . ALA A 1 287 ? 17.917 18.624 -18.587 1.00 87.50 287 ALA A O 1
ATOM 2212 N N . PRO A 1 288 ? 18.584 19.880 -20.337 1.00 85.44 288 PRO A N 1
ATOM 2213 C CA . PRO A 1 288 ? 17.715 21.023 -20.030 1.00 85.44 288 PRO A CA 1
ATOM 2214 C C . PRO A 1 288 ? 16.241 20.660 -19.820 1.00 85.44 288 PRO A C 1
ATOM 2216 O O . PRO A 1 288 ? 15.588 21.199 -18.930 1.00 85.44 288 PRO A O 1
ATOM 2219 N N . GLU A 1 289 ? 15.720 19.715 -20.600 1.00 84.00 289 GLU A N 1
ATOM 2220 C CA . GLU A 1 289 ? 14.339 19.233 -20.524 1.00 84.00 289 GLU A CA 1
ATOM 2221 C C . GLU A 1 289 ? 14.032 18.392 -19.272 1.00 84.00 289 GLU A C 1
ATOM 2223 O O . GLU A 1 289 ? 12.872 18.070 -19.021 1.00 84.00 289 GLU A O 1
ATOM 2228 N N . ARG A 1 290 ? 15.063 18.046 -18.490 1.00 88.12 290 ARG A N 1
ATOM 2229 C CA . ARG A 1 290 ? 15.003 17.255 -17.250 1.00 88.12 290 ARG A CA 1
ATOM 2230 C C . ARG A 1 290 ? 15.844 17.848 -16.129 1.00 88.12 290 ARG A C 1
ATOM 2232 O O . ARG A 1 290 ? 16.195 17.151 -15.182 1.00 88.12 290 ARG A O 1
ATOM 2239 N N . ALA A 1 291 ? 16.143 19.141 -16.200 1.00 89.50 291 ALA A N 1
ATOM 2240 C CA . ALA A 1 291 ? 16.920 19.824 -15.170 1.00 89.50 291 ALA A CA 1
ATOM 2241 C C . ALA A 1 291 ? 16.248 19.774 -13.777 1.00 89.50 291 ALA A C 1
ATOM 2243 O O . ALA A 1 291 ? 16.878 20.069 -12.766 1.00 89.50 291 ALA A O 1
ATOM 2244 N N . ASN A 1 292 ? 14.965 19.398 -13.714 1.00 88.19 292 ASN A N 1
ATOM 2245 C CA . ASN A 1 292 ? 14.201 19.145 -12.494 1.00 88.19 292 ASN A CA 1
ATOM 2246 C C . ASN A 1 292 ? 14.422 17.749 -11.876 1.00 88.19 292 ASN A C 1
ATOM 2248 O O . ASN A 1 292 ? 13.830 17.478 -10.829 1.00 88.19 292 ASN A O 1
ATOM 2252 N N . LEU A 1 293 ? 15.197 16.865 -12.513 1.00 95.56 293 LEU A N 1
ATOM 2253 C CA . LEU A 1 293 ? 15.461 15.503 -12.045 1.00 95.56 293 LEU A CA 1
ATOM 2254 C C . LEU A 1 293 ? 16.846 15.388 -11.398 1.00 95.56 293 LEU A C 1
ATOM 2256 O O . LEU A 1 293 ? 17.818 16.016 -11.824 1.00 95.56 293 LEU A O 1
ATOM 2260 N N . VAL A 1 294 ? 16.940 14.509 -10.405 1.00 97.19 294 VAL A N 1
ATOM 2261 C CA . VAL A 1 294 ? 18.199 14.066 -9.799 1.00 97.19 294 VAL A CA 1
ATOM 2262 C C . VAL A 1 294 ? 18.367 12.582 -10.095 1.00 97.19 294 VAL A C 1
ATOM 2264 O O . VAL A 1 294 ? 17.454 11.794 -9.864 1.00 97.19 294 VAL A O 1
ATOM 2267 N N . ARG A 1 295 ? 19.521 12.191 -10.630 1.00 97.44 295 ARG A N 1
ATOM 2268 C CA . ARG A 1 295 ? 19.885 10.795 -10.849 1.00 97.44 295 ARG A CA 1
ATOM 2269 C C . ARG A 1 295 ? 20.457 10.209 -9.570 1.00 97.44 295 ARG A C 1
ATOM 2271 O O . ARG A 1 295 ? 21.422 10.735 -9.030 1.00 97.44 295 ARG A O 1
ATOM 2278 N N . TYR A 1 296 ? 19.883 9.101 -9.133 1.00 97.81 296 TYR A N 1
ATOM 2279 C CA . TYR A 1 296 ? 20.338 8.280 -8.024 1.00 97.81 296 TYR A CA 1
ATOM 2280 C C . TYR A 1 296 ? 20.828 6.940 -8.558 1.00 97.81 296 TYR A C 1
ATOM 2282 O O . TYR A 1 296 ? 20.169 6.339 -9.406 1.00 97.81 296 TYR A O 1
ATOM 2290 N N . MET A 1 297 ? 21.959 6.466 -8.048 1.00 96.62 297 MET A N 1
ATOM 2291 C CA . MET A 1 297 ? 22.538 5.172 -8.410 1.00 96.62 297 MET A CA 1
ATOM 2292 C C . MET A 1 297 ? 22.556 4.235 -7.210 1.00 96.62 297 MET A C 1
ATOM 2294 O O . MET A 1 297 ? 22.789 4.668 -6.080 1.00 96.62 297 MET A O 1
ATOM 2298 N N . PHE A 1 298 ? 22.347 2.947 -7.455 1.00 96.31 298 PHE A N 1
ATOM 2299 C CA . PHE A 1 298 ? 22.187 1.934 -6.420 1.00 96.31 298 PHE A CA 1
ATOM 2300 C C . PHE A 1 298 ? 23.159 0.774 -6.619 1.00 96.31 298 PHE A C 1
ATOM 2302 O O . PHE A 1 298 ? 23.594 0.479 -7.729 1.00 96.31 298 PHE A O 1
ATOM 2309 N N . SER A 1 299 ? 23.504 0.103 -5.521 1.00 93.81 299 SER A N 1
ATOM 2310 C CA . SER A 1 299 ? 24.364 -1.081 -5.569 1.00 93.81 299 SER A CA 1
ATOM 2311 C C . SER A 1 299 ? 23.529 -2.340 -5.835 1.00 93.81 299 SER A C 1
AT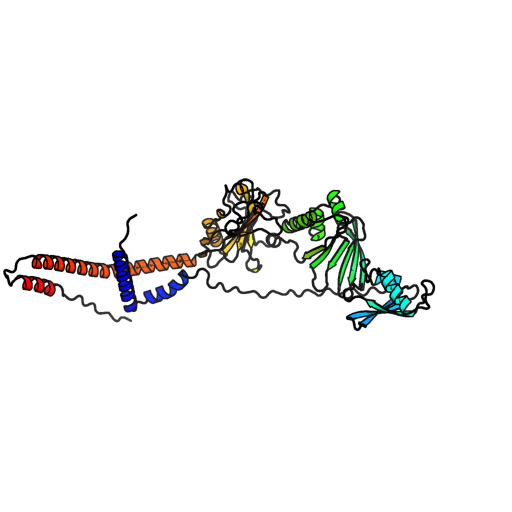OM 2313 O O . SER A 1 299 ? 22.481 -2.495 -5.199 1.00 93.81 299 SER A O 1
ATOM 2315 N N . PRO A 1 300 ? 23.997 -3.296 -6.668 1.00 91.75 300 PRO A N 1
ATOM 2316 C CA . PRO A 1 300 ? 23.308 -4.575 -6.871 1.00 91.75 300 PRO A CA 1
ATOM 2317 C C . PRO A 1 300 ? 23.068 -5.341 -5.561 1.00 91.75 300 PRO A C 1
ATOM 2319 O O . PRO A 1 300 ? 22.081 -6.058 -5.421 1.00 91.75 300 PRO A O 1
ATOM 2322 N N . ALA A 1 301 ? 23.946 -5.153 -4.567 1.00 93.00 301 ALA A N 1
ATOM 2323 C CA . ALA A 1 301 ? 23.857 -5.812 -3.265 1.00 93.00 301 ALA A CA 1
ATOM 2324 C C . ALA A 1 301 ? 22.611 -5.413 -2.449 1.00 93.00 301 ALA A C 1
ATOM 2326 O O . ALA A 1 301 ? 22.292 -6.075 -1.466 1.00 93.00 301 ALA A O 1
ATOM 2327 N N . GLN A 1 302 ? 21.908 -4.343 -2.836 1.00 91.44 302 GLN A N 1
ATOM 2328 C CA . GLN A 1 302 ? 20.704 -3.867 -2.148 1.00 91.44 302 GLN A CA 1
ATOM 2329 C C . GLN A 1 302 ? 19.434 -4.633 -2.549 1.00 91.44 302 GLN A C 1
ATOM 2331 O O . GLN A 1 302 ? 18.389 -4.415 -1.940 1.00 91.44 302 GLN A O 1
ATOM 2336 N N . GLY A 1 303 ? 19.494 -5.499 -3.570 1.00 93.06 303 GLY A N 1
ATOM 2337 C CA . GLY A 1 303 ? 18.338 -6.282 -4.027 1.00 93.06 303 GLY A CA 1
ATOM 2338 C C . GLY A 1 303 ? 17.195 -5.433 -4.602 1.00 93.06 303 GLY A C 1
ATOM 2339 O O . GLY A 1 303 ? 16.047 -5.873 -4.626 1.00 93.06 303 GLY A O 1
ATOM 2340 N N . LEU A 1 304 ? 17.487 -4.201 -5.032 1.00 94.56 304 LEU A N 1
ATOM 2341 C CA . LEU A 1 304 ? 16.513 -3.306 -5.658 1.00 94.56 304 LEU A CA 1
ATOM 2342 C C . LEU A 1 304 ? 16.267 -3.722 -7.116 1.00 94.56 304 LEU A C 1
ATOM 2344 O O . LEU A 1 304 ? 17.203 -4.158 -7.782 1.00 94.56 304 LEU A O 1
ATOM 2348 N N . PRO A 1 305 ? 15.050 -3.540 -7.662 1.00 94.81 305 PRO A N 1
ATOM 2349 C CA . PRO A 1 305 ? 14.742 -3.915 -9.047 1.00 94.81 305 PRO A CA 1
ATOM 2350 C C . PRO A 1 305 ? 15.336 -2.949 -10.090 1.00 94.81 305 PRO A C 1
ATOM 2352 O O . PRO A 1 305 ? 15.244 -3.201 -11.291 1.00 94.81 305 PRO A O 1
ATOM 2355 N N . PHE A 1 306 ? 15.928 -1.839 -9.648 1.00 95.62 306 PHE A N 1
ATOM 2356 C CA . PHE A 1 306 ? 16.540 -0.816 -10.489 1.00 95.62 306 PHE A CA 1
ATOM 2357 C C . PHE A 1 306 ? 17.988 -0.555 -10.074 1.00 95.62 306 PHE A C 1
ATOM 2359 O O . PHE A 1 306 ? 18.326 -0.576 -8.890 1.00 95.62 306 PHE A O 1
ATOM 2366 N N . ALA A 1 307 ? 18.825 -0.291 -11.075 1.00 96.19 307 ALA A N 1
ATOM 2367 C CA . ALA A 1 307 ? 20.211 0.127 -10.926 1.00 96.19 307 ALA A CA 1
ATOM 2368 C C . ALA A 1 307 ? 20.324 1.631 -10.690 1.00 96.19 307 ALA A C 1
ATOM 2370 O O . ALA A 1 307 ? 21.164 2.095 -9.921 1.00 96.19 307 ALA A O 1
ATOM 2371 N N . MET A 1 308 ? 19.461 2.400 -11.354 1.00 97.06 308 MET A N 1
ATOM 2372 C CA . MET A 1 308 ? 19.463 3.855 -11.293 1.00 97.06 308 MET A CA 1
ATOM 2373 C C . MET A 1 308 ? 18.044 4.394 -11.392 1.00 97.06 308 MET A C 1
ATOM 2375 O O . MET A 1 308 ? 17.174 3.774 -12.008 1.00 97.06 308 MET A O 1
ATOM 2379 N N . VAL A 1 309 ? 17.824 5.581 -10.838 1.00 97.94 309 VAL A N 1
ATOM 2380 C CA . VAL A 1 309 ? 16.570 6.317 -10.994 1.00 97.94 309 VAL A CA 1
ATOM 2381 C C . VAL A 1 309 ? 16.868 7.793 -11.210 1.00 97.94 309 VAL A C 1
ATOM 2383 O O . VAL A 1 309 ? 17.517 8.417 -10.382 1.00 97.94 309 VAL A O 1
ATOM 2386 N N . GLU A 1 310 ? 16.372 8.373 -12.297 1.00 97.62 310 GLU A N 1
ATOM 2387 C CA . GLU A 1 310 ? 16.268 9.827 -12.445 1.00 97.62 310 GLU A CA 1
ATOM 2388 C C . GLU A 1 310 ? 14.930 10.255 -11.857 1.00 97.62 310 GLU A C 1
ATOM 2390 O O . GLU A 1 310 ? 13.890 9.976 -12.443 1.00 97.62 310 GLU A O 1
ATOM 2395 N N . ASP A 1 311 ? 14.936 10.878 -10.683 1.00 97.50 311 ASP A N 1
ATOM 2396 C CA . ASP A 1 311 ? 13.733 11.182 -9.919 1.00 97.50 311 ASP A CA 1
ATOM 2397 C C . ASP A 1 311 ? 13.537 12.687 -9.749 1.00 97.50 311 ASP A C 1
ATOM 2399 O O . ASP A 1 311 ? 14.429 13.425 -9.330 1.00 97.50 311 ASP A O 1
ATOM 2403 N N . GLY A 1 312 ? 12.330 13.137 -10.068 1.00 94.56 312 GLY A N 1
ATOM 2404 C CA . GLY A 1 312 ? 11.856 14.483 -9.811 1.00 94.56 312 GLY A CA 1
ATOM 2405 C C . GLY A 1 312 ? 10.961 14.555 -8.583 1.00 94.56 312 GLY A C 1
ATOM 2406 O O . GLY A 1 312 ? 10.635 15.657 -8.170 1.00 94.56 312 GLY A O 1
ATOM 2407 N N . LEU A 1 313 ? 10.521 13.441 -7.987 1.00 93.69 313 LEU A N 1
ATOM 2408 C CA . LEU A 1 313 ? 9.600 13.480 -6.847 1.00 93.69 313 LEU A CA 1
ATOM 2409 C C . LEU A 1 313 ? 10.308 13.834 -5.536 1.00 93.69 313 LEU A C 1
ATOM 2411 O O . LEU A 1 313 ? 9.805 14.662 -4.774 1.00 93.69 313 LEU A O 1
ATOM 2415 N N . GLY A 1 314 ? 11.461 13.231 -5.263 1.00 89.19 314 GLY A N 1
ATOM 2416 C CA . GLY A 1 314 ? 12.170 13.350 -3.997 1.00 89.19 314 GLY A CA 1
ATOM 2417 C C . GLY A 1 314 ? 11.246 13.067 -2.810 1.00 89.19 314 GLY A C 1
ATOM 2418 O O . GLY A 1 314 ? 10.719 11.969 -2.639 1.00 89.19 314 GLY A O 1
ATOM 2419 N N . THR A 1 315 ? 11.018 14.088 -1.981 1.00 88.06 315 THR A N 1
ATOM 2420 C CA . THR A 1 315 ? 10.152 14.006 -0.793 1.00 88.06 315 THR A CA 1
ATOM 2421 C C . THR A 1 315 ? 8.726 14.517 -1.017 1.00 88.06 315 THR A C 1
ATOM 2423 O O . THR A 1 315 ? 7.934 14.520 -0.067 1.00 88.06 315 THR A O 1
ATOM 2426 N N . ARG A 1 316 ? 8.366 14.913 -2.248 1.00 90.56 316 ARG A N 1
ATOM 2427 C CA . ARG A 1 316 ? 7.025 15.416 -2.589 1.00 90.56 316 ARG A CA 1
ATOM 2428 C C . ARG A 1 316 ? 5.941 14.393 -2.243 1.00 90.56 316 ARG A C 1
ATOM 2430 O O . ARG A 1 316 ? 6.152 13.181 -2.262 1.00 90.56 316 ARG A O 1
ATOM 2437 N N . ASN A 1 317 ? 4.771 14.914 -1.904 1.00 87.25 317 ASN A N 1
ATOM 2438 C CA . ASN A 1 317 ? 3.585 14.158 -1.497 1.00 87.25 317 ASN A CA 1
ATOM 2439 C C . ASN A 1 317 ? 2.392 14.391 -2.444 1.00 87.25 317 ASN A C 1
ATOM 2441 O O . ASN A 1 317 ? 1.316 13.856 -2.208 1.00 87.25 317 ASN A O 1
ATOM 2445 N N . THR A 1 318 ? 2.572 15.190 -3.500 1.00 88.38 318 THR A N 1
ATOM 2446 C CA . THR A 1 318 ? 1.542 15.547 -4.482 1.00 88.38 318 THR A CA 1
ATOM 2447 C C . THR A 1 318 ? 2.146 15.710 -5.876 1.00 88.38 318 THR A C 1
ATOM 2449 O O . THR A 1 318 ? 3.328 16.033 -6.011 1.00 88.38 318 THR A O 1
ATOM 2452 N N . LEU A 1 319 ? 1.325 15.488 -6.908 1.00 88.62 319 LEU A N 1
ATOM 2453 C CA . LEU A 1 319 ? 1.683 15.704 -8.315 1.00 88.62 319 LEU A CA 1
ATOM 2454 C C . LEU A 1 319 ? 1.484 17.161 -8.749 1.00 88.62 319 LEU A C 1
ATOM 2456 O O . LEU A 1 319 ? 1.979 17.544 -9.802 1.00 88.62 319 LEU A O 1
ATOM 2460 N N . ASN A 1 320 ? 0.748 17.965 -7.974 1.00 87.56 320 ASN A N 1
ATOM 2461 C CA . ASN A 1 320 ? 0.267 19.281 -8.414 1.00 87.56 320 ASN A CA 1
ATOM 2462 C C . ASN A 1 320 ? 1.387 20.268 -8.768 1.00 87.56 320 ASN A C 1
ATOM 2464 O O . ASN A 1 320 ? 1.183 21.141 -9.605 1.00 87.56 320 ASN A O 1
ATOM 2468 N N . ASP A 1 321 ? 2.555 20.115 -8.145 1.00 85.50 321 ASP A N 1
ATOM 2469 C CA . ASP A 1 321 ? 3.710 20.989 -8.362 1.00 85.50 321 ASP A CA 1
ATOM 2470 C C . ASP A 1 321 ? 4.637 20.479 -9.474 1.00 85.50 321 ASP A C 1
ATOM 2472 O O . ASP A 1 321 ? 5.669 21.088 -9.764 1.00 85.50 321 ASP A O 1
ATOM 2476 N N . LEU A 1 322 ? 4.309 19.337 -10.085 1.00 89.31 322 LEU A N 1
ATOM 2477 C CA . LEU A 1 322 ? 5.073 18.805 -11.200 1.00 89.31 322 LEU A CA 1
ATOM 2478 C C . LEU A 1 322 ? 4.627 19.475 -12.502 1.00 89.31 322 LEU A C 1
ATOM 2480 O O . LEU A 1 322 ? 3.426 19.632 -12.744 1.00 89.31 322 LEU A O 1
ATOM 2484 N N . PRO A 1 323 ? 5.575 19.830 -13.381 1.00 89.38 323 PRO A N 1
ATOM 2485 C CA . PRO A 1 323 ? 5.232 20.308 -14.707 1.00 89.38 323 PRO A CA 1
ATOM 2486 C C . PRO A 1 323 ? 4.413 19.259 -15.468 1.00 89.38 323 PRO A C 1
ATOM 2488 O O . PRO A 1 323 ? 4.826 18.107 -15.610 1.00 89.38 323 PRO A O 1
ATOM 2491 N N . GLN A 1 324 ? 3.255 19.665 -15.983 1.00 90.75 324 GLN A N 1
ATOM 2492 C CA . GLN A 1 324 ? 2.479 18.819 -16.887 1.00 90.75 324 GLN A CA 1
ATOM 2493 C C . GLN A 1 324 ? 3.197 18.639 -18.226 1.00 90.75 324 GLN A C 1
ATOM 2495 O O . GLN A 1 324 ? 3.998 19.472 -18.655 1.00 90.75 324 GLN A O 1
ATOM 2500 N N . SER A 1 325 ? 2.859 17.550 -18.908 1.00 90.31 325 SER A N 1
ATOM 2501 C CA . SER A 1 325 ? 3.487 17.108 -20.148 1.00 90.31 325 SER A CA 1
ATOM 2502 C C . SER A 1 325 ? 5.008 16.896 -20.022 1.00 90.31 325 SER A C 1
ATOM 2504 O O . SER A 1 325 ? 5.750 17.082 -20.996 1.00 90.31 325 SER A O 1
ATOM 2506 N N . GLN A 1 326 ? 5.493 16.496 -18.844 1.00 90.94 326 GLN A N 1
ATOM 2507 C CA . GLN A 1 326 ? 6.906 16.204 -18.595 1.00 90.94 326 GLN A CA 1
ATOM 2508 C C . GLN A 1 326 ? 7.109 14.858 -17.898 1.00 90.94 326 GLN A C 1
ATOM 2510 O O . GLN A 1 326 ? 6.240 14.338 -17.193 1.00 90.94 326 GLN A O 1
ATOM 2515 N N . VAL A 1 327 ? 8.299 14.299 -18.120 1.00 93.69 327 VAL A N 1
ATOM 2516 C CA . VAL A 1 327 ? 8.795 13.145 -17.374 1.00 93.69 327 VAL A CA 1
ATOM 2517 C C . VAL A 1 327 ? 9.160 13.615 -15.974 1.00 93.69 327 VAL A C 1
ATOM 2519 O O . VAL A 1 327 ? 9.898 14.587 -15.816 1.00 93.69 327 VAL A O 1
ATOM 2522 N N . PHE A 1 328 ? 8.658 12.919 -14.959 1.00 95.00 328 PHE A N 1
ATOM 2523 C CA . PHE A 1 328 ? 9.004 13.207 -13.567 1.00 95.00 328 PHE A CA 1
ATOM 2524 C C . PHE A 1 328 ? 9.812 12.089 -12.913 1.00 95.00 328 PHE A C 1
ATOM 2526 O O . PHE A 1 328 ? 10.355 12.306 -11.833 1.00 95.00 328 PHE A O 1
ATOM 2533 N N . ARG A 1 329 ? 9.896 10.907 -13.536 1.00 97.12 329 ARG A N 1
ATOM 2534 C CA . ARG A 1 329 ? 10.779 9.828 -13.091 1.00 97.12 329 ARG A CA 1
ATOM 2535 C C . ARG A 1 329 ? 11.169 8.901 -14.243 1.00 97.12 329 ARG A C 1
ATOM 2537 O O . ARG A 1 329 ? 10.342 8.616 -15.106 1.00 97.12 329 ARG A O 1
ATOM 2544 N N . ILE A 1 330 ? 12.401 8.400 -14.233 1.00 97.75 330 ILE A N 1
ATOM 2545 C CA . ILE A 1 330 ? 12.860 7.299 -15.087 1.00 97.75 330 ILE A CA 1
ATOM 2546 C C . ILE A 1 330 ? 13.574 6.265 -14.220 1.00 97.75 330 ILE A C 1
ATOM 2548 O O . ILE A 1 330 ? 14.536 6.604 -13.539 1.00 97.75 330 ILE A O 1
ATOM 2552 N N . GLU A 1 331 ? 13.127 5.015 -14.256 1.00 97.94 331 GLU A N 1
ATOM 2553 C CA . GLU A 1 331 ? 13.802 3.884 -13.616 1.00 97.94 331 GLU A CA 1
ATOM 2554 C C . GLU A 1 331 ? 14.589 3.089 -14.657 1.00 97.94 331 GLU A C 1
ATOM 2556 O O . GLU A 1 331 ? 14.045 2.713 -15.697 1.00 97.94 331 GLU A O 1
ATOM 2561 N N . TYR A 1 332 ? 15.849 2.794 -14.348 1.00 97.69 332 TYR A N 1
ATOM 2562 C CA . TYR A 1 332 ? 16.733 1.956 -15.154 1.00 97.69 332 TYR A CA 1
ATOM 2563 C C . TYR A 1 332 ? 16.924 0.627 -14.428 1.00 97.69 332 TYR A C 1
ATOM 2565 O O . TYR A 1 332 ? 17.599 0.558 -13.401 1.00 97.69 332 TYR A O 1
ATOM 2573 N N . GLY A 1 333 ? 16.290 -0.428 -14.933 1.00 96.88 333 GLY A N 1
ATOM 2574 C CA . GLY A 1 333 ? 16.336 -1.779 -14.383 1.00 96.88 333 GLY A CA 1
ATOM 2575 C C . GLY A 1 333 ? 17.709 -2.431 -14.529 1.00 96.88 333 GLY A C 1
ATOM 2576 O O . GLY A 1 333 ? 18.419 -2.166 -15.503 1.00 96.88 333 GLY A O 1
ATOM 2577 N N . TRP A 1 334 ? 18.047 -3.348 -13.616 1.00 93.88 334 TRP A N 1
ATOM 2578 C CA . TRP A 1 334 ? 19.238 -4.203 -13.756 1.00 93.88 334 TRP A CA 1
ATOM 2579 C C . TRP A 1 334 ? 19.183 -5.100 -14.992 1.00 93.88 334 TRP A C 1
ATOM 2581 O O . TRP A 1 334 ? 20.214 -5.544 -15.458 1.00 93.88 334 TRP A O 1
ATOM 2591 N N . GLU A 1 335 ? 17.999 -5.347 -15.549 1.00 92.56 335 GLU A N 1
ATOM 2592 C CA . GLU A 1 335 ? 17.802 -6.170 -16.751 1.00 92.56 335 GLU A CA 1
ATOM 2593 C C . GLU A 1 335 ? 17.779 -5.347 -18.046 1.00 92.56 335 GLU A C 1
ATOM 2595 O O . GLU A 1 335 ? 17.445 -5.855 -19.113 1.00 92.56 335 GLU A O 1
ATOM 2600 N N . GLY A 1 336 ? 18.076 -4.047 -17.969 1.00 94.31 336 GLY A N 1
ATOM 2601 C CA . GLY A 1 336 ? 18.000 -3.155 -19.123 1.00 94.31 336 GLY A CA 1
ATOM 2602 C C . GLY A 1 336 ? 16.598 -2.620 -19.417 1.00 94.31 336 GLY A C 1
ATOM 2603 O O . GLY A 1 336 ? 16.440 -1.816 -20.332 1.00 94.31 336 GLY A O 1
ATOM 2604 N N . VAL A 1 337 ? 15.573 -3.039 -18.668 1.00 96.69 337 VAL A N 1
ATOM 2605 C CA . VAL A 1 337 ? 14.214 -2.484 -18.771 1.00 96.69 337 VAL A CA 1
ATOM 2606 C C . VAL A 1 337 ? 14.215 -1.042 -18.274 1.00 96.69 337 VAL A C 1
ATOM 2608 O O . VAL A 1 337 ? 14.670 -0.773 -17.165 1.00 96.69 337 VAL A O 1
ATOM 2611 N N . VAL A 1 338 ? 13.659 -0.123 -19.063 1.00 97.69 338 VAL A N 1
ATOM 2612 C CA . VAL A 1 338 ? 13.524 1.288 -18.677 1.00 97.69 338 VAL A CA 1
ATOM 2613 C C . VAL A 1 338 ? 12.053 1.617 -18.460 1.00 97.69 338 VAL A C 1
ATOM 2615 O O . VAL A 1 338 ? 11.231 1.365 -19.339 1.00 97.69 338 VAL A O 1
ATOM 2618 N N . ARG A 1 339 ? 11.702 2.197 -17.307 1.00 97.81 339 ARG A N 1
ATOM 2619 C CA . ARG A 1 339 ? 10.343 2.696 -17.039 1.00 97.81 339 ARG A CA 1
ATOM 2620 C C . ARG A 1 339 ? 10.340 4.209 -16.972 1.00 97.81 339 ARG A C 1
ATOM 2622 O O . ARG A 1 339 ? 11.042 4.790 -16.153 1.00 97.81 339 ARG A O 1
ATOM 2629 N N . VAL A 1 340 ? 9.526 4.846 -17.802 1.00 96.94 340 VAL A N 1
ATOM 2630 C CA . VAL A 1 340 ? 9.368 6.302 -17.841 1.00 96.94 340 VAL A CA 1
ATOM 2631 C C . VAL A 1 340 ? 8.016 6.668 -17.246 1.00 96.94 340 VAL A C 1
ATOM 2633 O O . VAL A 1 340 ? 6.977 6.244 -17.744 1.00 96.94 340 VAL A O 1
ATOM 2636 N N . TYR A 1 341 ? 8.034 7.479 -16.196 1.00 96.75 341 TYR A N 1
ATOM 2637 C CA . TYR A 1 341 ? 6.851 7.998 -15.527 1.00 96.75 341 TYR A CA 1
ATOM 2638 C C . TYR A 1 341 ? 6.593 9.425 -15.994 1.00 96.75 341 TYR A C 1
ATOM 2640 O O . TYR A 1 341 ? 7.441 10.318 -15.865 1.00 96.75 341 TYR A O 1
ATOM 2648 N N . TYR A 1 342 ? 5.403 9.631 -16.538 1.00 94.50 342 TYR A N 1
ATOM 2649 C CA . TYR A 1 342 ? 5.040 10.851 -17.236 1.00 94.50 342 TYR A CA 1
ATOM 2650 C C . TYR A 1 342 ? 3.739 11.422 -16.683 1.00 94.50 342 TYR A C 1
ATOM 2652 O O . TYR A 1 342 ? 2.768 10.690 -16.479 1.00 94.50 342 TYR A O 1
ATOM 2660 N N . LEU A 1 343 ? 3.726 12.734 -16.438 1.00 94.31 343 LEU A N 1
ATOM 2661 C CA . LEU A 1 343 ? 2.518 13.461 -16.066 1.00 94.31 343 LEU A CA 1
ATOM 2662 C C . LEU A 1 343 ? 1.917 14.077 -17.326 1.00 94.31 343 LEU A C 1
ATOM 2664 O O . LEU A 1 343 ? 2.515 14.966 -17.932 1.00 94.31 343 LEU A O 1
ATOM 2668 N N . THR A 1 344 ? 0.735 13.618 -17.714 1.00 93.62 344 THR A N 1
ATOM 2669 C CA . THR A 1 344 ? 0.043 14.089 -18.915 1.00 93.62 344 THR A CA 1
ATOM 2670 C C . THR A 1 344 ? -0.397 15.545 -18.771 1.00 93.62 344 THR A C 1
ATOM 2672 O O . THR A 1 344 ? -0.646 16.049 -17.673 1.00 93.62 344 THR A O 1
ATOM 2675 N N . GLY A 1 345 ? -0.522 16.245 -19.891 1.00 92.06 345 GLY A N 1
ATOM 2676 C CA . GLY A 1 345 ? -1.024 17.611 -19.966 1.00 92.06 345 GLY A CA 1
ATOM 2677 C C . GLY A 1 345 ? -1.946 17.826 -21.162 1.00 92.06 345 GLY A C 1
ATOM 2678 O O . GLY A 1 345 ? -2.351 16.893 -21.853 1.00 92.06 345 GLY A O 1
ATOM 2679 N N . LEU A 1 346 ? -2.319 19.085 -21.397 1.00 88.94 346 LEU A N 1
ATOM 2680 C CA . LEU A 1 346 ? -3.364 19.447 -22.366 1.00 88.94 346 LEU A CA 1
ATOM 2681 C C . LEU A 1 346 ? -3.051 19.025 -23.811 1.00 88.94 346 LEU A C 1
ATOM 2683 O O . LEU A 1 346 ? -3.964 18.691 -24.560 1.00 88.94 346 LEU A O 1
ATOM 2687 N N . ASN A 1 347 ? -1.776 19.026 -24.210 1.00 85.38 347 ASN A N 1
ATOM 2688 C CA . ASN A 1 347 ? -1.380 18.647 -25.570 1.00 85.38 347 ASN A CA 1
ATOM 2689 C C . ASN A 1 347 ? -1.526 17.141 -25.835 1.00 85.38 347 ASN A C 1
ATOM 2691 O O . ASN A 1 347 ? -1.771 16.751 -26.978 1.00 85.38 347 ASN A O 1
ATOM 2695 N N . ASP A 1 348 ? -1.413 16.319 -24.791 1.00 84.81 348 ASP A N 1
ATOM 2696 C CA . ASP A 1 348 ? -1.546 14.862 -24.881 1.00 84.81 348 ASP A CA 1
ATOM 2697 C C . ASP A 1 348 ? -3.017 14.475 -25.112 1.00 84.81 348 ASP A C 1
ATOM 2699 O O . ASP A 1 348 ? -3.318 13.595 -25.913 1.00 84.81 348 ASP A O 1
ATOM 2703 N N . ALA A 1 349 ? -3.956 15.228 -24.527 1.00 78.75 349 ALA A N 1
ATOM 2704 C CA . ALA A 1 349 ? -5.395 15.055 -24.757 1.00 78.75 349 ALA A CA 1
ATOM 2705 C C . ALA A 1 349 ? -5.830 15.322 -26.206 1.00 78.75 349 ALA A C 1
ATOM 2707 O O . ALA A 1 349 ? -6.851 14.812 -26.660 1.00 78.75 349 ALA A O 1
ATOM 2708 N N . MET A 1 350 ? -5.064 16.131 -26.941 1.00 78.62 350 MET A N 1
ATOM 2709 C CA . MET A 1 350 ? -5.339 16.444 -28.345 1.00 78.62 350 MET A CA 1
ATOM 2710 C C . MET A 1 350 ? -4.670 15.460 -29.318 1.00 78.62 350 MET A C 1
ATOM 2712 O O . MET A 1 350 ? -4.716 15.706 -30.524 1.00 78.62 350 MET A O 1
ATOM 2716 N N . GLY A 1 351 ? -3.984 14.419 -28.822 1.00 72.44 351 GLY A N 1
ATOM 2717 C CA . GLY A 1 351 ? -3.191 13.495 -29.643 1.00 72.44 351 GLY A CA 1
ATOM 2718 C C . GLY A 1 351 ? -2.040 14.178 -30.394 1.00 72.44 351 GLY A C 1
ATOM 2719 O O . GLY A 1 351 ? -1.521 13.648 -31.371 1.00 72.44 351 GLY A O 1
ATOM 2720 N N . ARG A 1 352 ? -1.661 15.401 -29.989 1.00 69.19 352 ARG A N 1
ATOM 2721 C CA . ARG A 1 352 ? -0.623 16.197 -30.670 1.00 69.19 352 ARG A CA 1
ATOM 2722 C C . ARG A 1 352 ? 0.783 15.752 -30.312 1.00 69.19 352 ARG A C 1
ATOM 2724 O O . ARG A 1 352 ? 1.727 16.074 -31.029 1.00 69.19 352 ARG A O 1
ATOM 2731 N N . ARG A 1 353 ? 0.921 15.066 -29.184 1.00 67.81 353 ARG A N 1
ATOM 2732 C CA . ARG A 1 353 ? 2.168 14.494 -28.715 1.00 67.81 353 ARG A CA 1
ATOM 2733 C C . ARG A 1 353 ? 1.945 13.010 -28.534 1.00 67.81 353 ARG A C 1
ATOM 2735 O O . ARG A 1 353 ? 1.027 12.610 -27.830 1.00 67.81 353 ARG A O 1
ATOM 2742 N N . ASP A 1 354 ? 2.798 12.234 -29.178 1.00 69.88 354 ASP A N 1
ATOM 2743 C CA . ASP A 1 354 ? 2.852 10.803 -28.971 1.00 69.88 354 ASP A CA 1
ATOM 2744 C C . ASP A 1 354 ? 3.790 10.522 -27.773 1.00 69.88 354 ASP A C 1
ATOM 2746 O O . ASP A 1 354 ? 5.011 10.687 -27.897 1.00 69.88 354 ASP A O 1
ATOM 2750 N N . PRO A 1 355 ? 3.262 10.139 -26.594 1.00 66.12 355 PRO A N 1
ATOM 2751 C CA . PRO A 1 355 ? 4.084 9.800 -25.436 1.00 66.12 355 PRO A CA 1
ATOM 2752 C C . PRO A 1 355 ? 4.974 8.571 -25.693 1.00 66.12 355 PRO A C 1
ATOM 2754 O O . PRO A 1 355 ? 6.023 8.447 -25.061 1.00 66.12 355 PRO A O 1
ATOM 2757 N N . TYR A 1 356 ? 4.655 7.708 -26.665 1.00 69.06 356 TYR A N 1
ATOM 2758 C CA . TYR A 1 356 ? 5.503 6.578 -27.066 1.00 69.06 356 TYR A CA 1
ATOM 2759 C C . TYR A 1 356 ? 6.828 7.019 -27.697 1.00 69.06 356 TYR A C 1
ATOM 2761 O O . TYR A 1 356 ? 7.783 6.238 -27.750 1.00 69.06 356 TYR A O 1
ATOM 2769 N N . MET A 1 357 ? 6.928 8.282 -28.127 1.00 76.56 357 MET A N 1
ATOM 2770 C CA . MET A 1 357 ? 8.165 8.871 -28.644 1.00 76.56 357 MET A CA 1
ATOM 2771 C C . MET A 1 357 ? 9.147 9.312 -27.548 1.00 76.56 357 MET A C 1
ATOM 2773 O O . MET A 1 357 ? 10.232 9.778 -27.878 1.00 76.56 357 MET A O 1
ATOM 2777 N N . LEU A 1 358 ? 8.839 9.116 -26.258 1.00 80.38 358 LEU A N 1
ATOM 2778 C CA . LEU A 1 358 ? 9.770 9.366 -25.139 1.00 80.38 358 LEU A CA 1
ATOM 2779 C C . LEU A 1 358 ? 10.932 8.352 -25.056 1.00 80.38 358 LEU A C 1
ATOM 2781 O O . LEU A 1 358 ? 11.654 8.297 -24.061 1.00 80.38 358 LEU A O 1
ATOM 2785 N N . ARG A 1 359 ? 11.112 7.527 -26.090 1.00 85.31 359 ARG A N 1
ATOM 2786 C CA . ARG A 1 359 ? 12.208 6.569 -26.203 1.00 85.31 359 ARG A CA 1
ATOM 2787 C C . ARG A 1 359 ? 13.520 7.271 -26.527 1.00 85.31 359 ARG A C 1
ATOM 2789 O O . ARG A 1 359 ? 13.640 7.904 -27.572 1.00 85.31 359 ARG A O 1
ATOM 2796 N N . GLU A 1 360 ? 14.541 7.037 -25.712 1.00 90.12 360 GLU A N 1
ATOM 2797 C CA . GLU A 1 360 ? 15.848 7.688 -25.854 1.00 90.12 360 GLU A CA 1
ATOM 2798 C C . GLU A 1 360 ? 16.981 6.662 -25.964 1.00 90.12 360 GLU A C 1
ATOM 2800 O O . GLU A 1 360 ? 17.894 6.637 -25.143 1.00 90.12 360 GLU A O 1
ATOM 2805 N N . ASN A 1 361 ? 16.914 5.808 -26.994 1.00 89.88 361 ASN A N 1
ATOM 2806 C CA . ASN A 1 361 ? 17.833 4.675 -27.176 1.00 89.88 361 ASN A CA 1
ATOM 2807 C C . ASN A 1 361 ? 19.313 5.063 -27.026 1.00 89.88 361 ASN A C 1
ATOM 2809 O O . ASN A 1 361 ? 20.035 4.415 -26.279 1.00 89.88 361 ASN A O 1
ATOM 2813 N N . GLU A 1 362 ? 19.765 6.116 -27.712 1.00 92.44 362 GLU A N 1
ATOM 2814 C CA . GLU A 1 362 ? 21.177 6.524 -27.688 1.00 92.44 362 GLU A CA 1
ATOM 2815 C C . GLU A 1 362 ? 21.626 6.948 -26.286 1.00 92.44 362 GLU A C 1
ATOM 2817 O O . GLU A 1 362 ? 22.680 6.525 -25.817 1.00 92.44 362 GLU A O 1
ATOM 2822 N N . ARG A 1 363 ? 20.797 7.726 -25.577 1.00 93.75 363 ARG A N 1
ATOM 2823 C CA . ARG A 1 363 ? 21.116 8.177 -24.219 1.00 93.75 363 ARG A CA 1
ATOM 2824 C C . ARG A 1 363 ? 21.091 7.023 -23.226 1.00 93.75 363 ARG A C 1
ATOM 2826 O O . ARG A 1 363 ? 21.979 6.929 -22.387 1.00 93.75 363 ARG A O 1
ATOM 2833 N N . TRP A 1 364 ? 20.080 6.159 -23.295 1.00 94.88 364 TRP A N 1
ATOM 2834 C CA . TRP A 1 364 ? 19.979 5.010 -22.397 1.00 94.88 364 TRP A CA 1
ATOM 2835 C C . TRP A 1 364 ? 21.146 4.048 -22.603 1.00 94.88 364 TRP A C 1
ATOM 2837 O O . TRP A 1 364 ? 21.731 3.610 -21.619 1.00 94.88 364 TRP A O 1
ATOM 2847 N N . ALA A 1 365 ? 21.536 3.783 -23.854 1.00 93.38 365 ALA A N 1
ATOM 2848 C CA . ALA A 1 365 ? 22.705 2.963 -24.162 1.00 93.38 365 ALA A CA 1
ATOM 2849 C C . ALA A 1 365 ? 23.981 3.573 -23.571 1.00 93.38 365 ALA A C 1
ATOM 2851 O O . ALA A 1 365 ? 24.710 2.879 -22.866 1.00 93.38 365 ALA A O 1
ATOM 2852 N N . ALA A 1 366 ? 24.193 4.878 -23.773 1.00 92.81 366 ALA A N 1
ATOM 2853 C CA . ALA A 1 366 ? 25.342 5.585 -23.215 1.00 92.81 366 ALA A CA 1
ATOM 2854 C C . ALA A 1 366 ? 25.387 5.522 -21.679 1.00 92.81 366 ALA A C 1
ATOM 2856 O O . ALA A 1 366 ? 26.466 5.369 -21.121 1.00 92.81 366 ALA A O 1
ATOM 2857 N N . LEU A 1 367 ? 24.235 5.591 -20.999 1.00 92.50 367 LEU A N 1
ATOM 2858 C CA . LEU A 1 367 ? 24.158 5.458 -19.539 1.00 92.50 367 LEU A CA 1
ATOM 2859 C C . LEU A 1 367 ? 24.461 4.037 -19.056 1.00 92.50 367 LEU A C 1
ATOM 2861 O O . LEU A 1 367 ? 25.223 3.853 -18.113 1.00 92.50 367 LEU A O 1
ATOM 2865 N N . TYR A 1 368 ? 23.878 3.015 -19.687 1.00 93.88 368 TYR A N 1
ATOM 2866 C CA . TYR A 1 368 ? 24.177 1.628 -19.320 1.00 93.88 368 TYR A CA 1
ATOM 2867 C C . TYR A 1 368 ? 25.662 1.294 -19.531 1.00 93.88 368 TYR A C 1
ATOM 2869 O O . TYR A 1 368 ? 26.237 0.560 -18.726 1.00 93.88 368 TYR A O 1
ATOM 2877 N N . GLU A 1 369 ? 26.278 1.856 -20.574 1.00 91.75 369 GLU A N 1
ATOM 2878 C CA . GLU A 1 369 ? 27.704 1.711 -20.863 1.00 91.75 369 GLU A CA 1
ATOM 2879 C C . GLU A 1 369 ? 28.592 2.498 -19.885 1.00 91.75 369 GLU A C 1
ATOM 2881 O O . GLU A 1 369 ? 29.542 1.923 -19.354 1.00 91.75 369 GLU A O 1
ATOM 2886 N N . SER A 1 370 ? 28.284 3.772 -19.598 1.00 90.38 370 SER A N 1
ATOM 2887 C CA . SER A 1 370 ? 29.100 4.610 -18.704 1.00 90.38 370 SER A CA 1
ATOM 2888 C C . SER A 1 370 ? 29.121 4.088 -17.274 1.00 90.38 370 SER A C 1
ATOM 2890 O O . SER A 1 370 ? 30.172 4.077 -16.637 1.00 90.38 370 SER A O 1
ATOM 2892 N N . GLU A 1 371 ? 27.974 3.614 -16.789 1.00 87.81 371 GLU A N 1
ATOM 2893 C CA . GLU A 1 371 ? 27.836 3.168 -15.405 1.00 87.81 371 GLU A CA 1
ATOM 2894 C C . GLU A 1 371 ? 28.238 1.703 -15.199 1.00 87.81 371 GLU A C 1
ATOM 2896 O O . GLU A 1 371 ? 28.248 1.221 -14.067 1.00 87.81 371 GLU A O 1
ATOM 2901 N N . GLY A 1 372 ? 28.545 0.968 -16.277 1.00 82.44 372 GLY A N 1
ATOM 2902 C CA . GLY A 1 372 ? 28.967 -0.435 -16.205 1.00 82.44 372 GLY A CA 1
ATOM 2903 C C . GLY A 1 372 ? 27.973 -1.334 -15.462 1.00 82.44 372 GLY A C 1
ATOM 2904 O O . GLY A 1 372 ? 28.362 -2.328 -14.849 1.00 82.44 372 GLY A O 1
ATOM 2905 N N . THR A 1 373 ? 26.687 -0.970 -15.476 1.00 78.19 373 THR A N 1
ATOM 2906 C CA . THR A 1 373 ? 25.637 -1.627 -14.674 1.00 78.19 373 THR A CA 1
ATOM 2907 C C . THR A 1 373 ? 25.320 -3.039 -15.159 1.00 78.19 373 THR A C 1
ATOM 2909 O O . THR A 1 373 ? 24.792 -3.850 -14.399 1.00 78.19 373 THR A O 1
ATOM 2912 N N . LEU A 1 374 ? 25.667 -3.345 -16.410 1.00 84.00 374 LEU A N 1
ATOM 2913 C CA . LEU A 1 374 ? 25.442 -4.624 -17.066 1.00 84.00 374 LEU A CA 1
ATOM 2914 C C . LEU A 1 374 ? 26.710 -5.107 -17.767 1.00 84.00 374 LEU A C 1
ATOM 2916 O O . LEU A 1 374 ? 27.395 -4.335 -18.431 1.00 84.00 374 LEU A O 1
ATOM 2920 N N . ALA A 1 375 ? 26.979 -6.414 -17.680 1.00 86.38 375 ALA A N 1
ATOM 2921 C CA . ALA A 1 375 ? 28.060 -7.047 -18.440 1.00 86.38 375 ALA A CA 1
ATOM 2922 C C . ALA A 1 375 ? 27.812 -7.002 -19.962 1.00 86.38 375 ALA A C 1
ATOM 2924 O O . ALA A 1 375 ? 28.758 -7.009 -20.748 1.00 86.38 375 ALA A O 1
ATOM 2925 N N . ASP A 1 376 ? 26.539 -6.960 -20.360 1.00 88.75 376 ASP A N 1
ATOM 2926 C CA . ASP A 1 376 ? 26.090 -6.823 -21.742 1.00 88.75 376 ASP A CA 1
ATOM 2927 C C . ASP A 1 376 ? 24.993 -5.746 -21.813 1.00 88.75 376 ASP A C 1
ATOM 2929 O O . ASP A 1 376 ? 23.816 -6.049 -21.594 1.00 88.75 376 ASP A O 1
ATOM 2933 N N . PRO A 1 377 ? 25.356 -4.467 -22.014 1.00 90.94 377 PRO A N 1
ATOM 2934 C CA . PRO A 1 377 ? 24.397 -3.372 -21.973 1.00 90.94 377 PRO A CA 1
ATOM 2935 C C . PRO A 1 377 ? 23.442 -3.412 -23.182 1.00 90.94 377 PRO A C 1
ATOM 2937 O O . PRO A 1 377 ? 23.853 -3.756 -24.300 1.00 90.94 377 PRO A O 1
ATOM 2940 N N . PRO A 1 378 ? 22.159 -3.041 -23.009 1.00 92.62 378 PRO A N 1
ATOM 2941 C CA . PRO A 1 378 ? 21.249 -2.894 -24.131 1.00 92.62 378 PRO A CA 1
ATOM 2942 C C . PRO A 1 378 ? 21.640 -1.698 -25.003 1.00 92.62 378 PRO A C 1
ATOM 2944 O O . PRO A 1 378 ? 22.065 -0.657 -24.511 1.00 92.62 378 PRO A O 1
ATOM 2947 N N . VAL A 1 379 ? 21.438 -1.838 -26.311 1.00 93.12 379 VAL A N 1
ATOM 2948 C CA . VAL A 1 379 ? 21.705 -0.781 -27.304 1.00 93.12 379 VAL A CA 1
ATOM 2949 C C . VAL A 1 379 ? 20.438 -0.311 -28.020 1.00 93.12 379 VAL A C 1
ATOM 2951 O O . VAL A 1 379 ? 20.447 0.702 -28.717 1.00 93.12 379 VAL A O 1
ATOM 2954 N N . LYS A 1 380 ? 19.328 -1.050 -27.888 1.00 92.94 380 LYS A N 1
ATOM 2955 C CA . LYS A 1 380 ? 18.046 -0.697 -28.507 1.00 92.94 380 LYS A CA 1
ATOM 2956 C C . LYS A 1 380 ? 16.873 -1.213 -27.692 1.00 92.94 380 LYS A C 1
ATOM 2958 O O . LYS A 1 380 ? 16.849 -2.381 -27.303 1.00 92.94 380 LYS A O 1
ATOM 2963 N N . TRP A 1 381 ? 15.843 -0.387 -27.566 1.00 94.38 381 TRP A N 1
ATOM 2964 C CA . TRP A 1 381 ? 14.598 -0.725 -26.889 1.00 94.38 381 TRP A CA 1
ATOM 2965 C C . TRP A 1 381 ? 13.420 -0.771 -2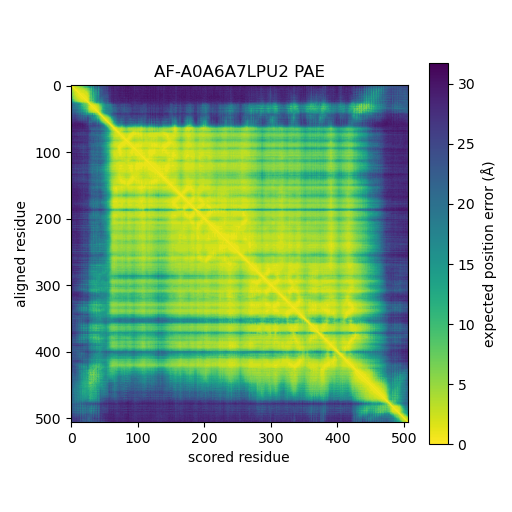7.861 1.00 94.38 381 TRP A C 1
ATOM 2967 O O . TRP A 1 381 ? 13.424 -0.119 -28.915 1.00 94.38 381 TRP A O 1
ATOM 2977 N N . GLY A 1 382 ? 12.417 -1.568 -27.495 1.00 91.62 382 GLY A N 1
ATOM 2978 C CA . GLY A 1 382 ? 11.154 -1.709 -28.211 1.00 91.62 382 GLY A CA 1
ATOM 2979 C C . GLY A 1 382 ? 10.313 -0.432 -28.190 1.00 91.62 382 GLY A C 1
ATOM 2980 O O . GLY A 1 382 ? 10.808 0.666 -27.924 1.00 91.62 382 GLY A O 1
ATOM 2981 N N . GLN A 1 383 ? 9.034 -0.556 -28.529 1.00 88.81 383 GLN A N 1
ATOM 2982 C CA . GLN A 1 383 ? 8.074 0.513 -28.252 1.00 88.81 383 GLN A CA 1
ATOM 2983 C C . GLN A 1 383 ? 7.767 0.544 -26.749 1.00 88.81 383 GLN A C 1
ATOM 2985 O O . GLN A 1 383 ? 7.916 -0.470 -26.070 1.00 88.81 383 GLN A O 1
ATOM 2990 N N . GLY A 1 384 ? 7.405 1.718 -26.229 1.00 90.25 384 GLY A N 1
ATOM 2991 C CA . GLY A 1 384 ? 7.030 1.862 -24.825 1.00 90.25 384 GLY A CA 1
ATOM 2992 C C . GLY A 1 384 ? 5.640 1.290 -24.589 1.00 90.25 384 GLY A C 1
ATOM 2993 O O . GLY A 1 384 ? 4.681 1.748 -25.200 1.00 90.25 384 GLY A O 1
ATOM 2994 N N . GLU A 1 385 ? 5.529 0.309 -23.703 1.00 92.19 385 GLU A N 1
ATOM 2995 C CA . GLU A 1 385 ? 4.258 -0.294 -23.309 1.00 92.19 385 GLU A CA 1
ATOM 2996 C C . GLU A 1 385 ? 3.595 0.574 -22.228 1.00 92.19 385 GLU A C 1
ATOM 2998 O O . GLU A 1 385 ? 4.165 0.731 -21.142 1.00 92.19 385 GLU A O 1
ATOM 3003 N N . PRO A 1 386 ? 2.428 1.179 -22.506 1.00 92.81 386 PRO A N 1
ATOM 3004 C CA . PRO A 1 386 ? 1.755 2.072 -21.576 1.00 92.81 386 PRO A CA 1
ATOM 3005 C C . PRO A 1 386 ? 0.990 1.294 -20.506 1.00 92.81 386 PRO A C 1
ATOM 3007 O O . PRO A 1 386 ? 0.324 0.299 -20.789 1.00 92.81 386 PRO A O 1
ATOM 3010 N N . ALA A 1 387 ? 1.014 1.805 -19.282 1.00 93.50 387 ALA A N 1
ATOM 3011 C CA . ALA A 1 387 ? 0.216 1.299 -18.182 1.00 93.50 387 ALA A CA 1
ATOM 3012 C C . ALA A 1 387 ? -0.264 2.437 -17.275 1.00 93.50 387 ALA A C 1
ATOM 3014 O O . ALA A 1 387 ? 0.389 3.476 -17.130 1.00 93.50 387 ALA A O 1
ATOM 3015 N N . ASP A 1 388 ? -1.418 2.220 -16.644 1.00 93.75 388 ASP A N 1
ATOM 3016 C CA . ASP A 1 388 ? -1.865 3.046 -15.527 1.00 93.75 388 ASP A CA 1
ATOM 3017 C C . ASP A 1 388 ? -0.971 2.772 -14.308 1.00 93.75 388 ASP A C 1
ATOM 3019 O O . ASP A 1 388 ? -0.574 1.632 -14.062 1.00 93.75 388 ASP A O 1
ATOM 3023 N N . LEU A 1 389 ? -0.680 3.809 -13.522 1.00 94.56 389 LEU A N 1
ATOM 3024 C CA . LEU A 1 389 ? 0.026 3.656 -12.252 1.00 94.56 389 LEU A CA 1
ATOM 3025 C C . LEU A 1 389 ? -0.982 3.550 -11.114 1.00 94.56 389 LEU A C 1
ATOM 3027 O O . LEU A 1 389 ? -1.662 4.526 -10.820 1.00 94.56 389 LEU A O 1
ATOM 3031 N N . GLU A 1 390 ? -1.064 2.421 -10.418 1.00 91.62 390 GLU A N 1
ATOM 3032 C CA . GLU A 1 390 ? -1.842 2.363 -9.178 1.00 91.62 390 GLU A CA 1
ATOM 3033 C C . GLU A 1 390 ? -1.116 3.102 -8.035 1.00 91.62 390 GLU A C 1
ATOM 3035 O O . GLU A 1 390 ? 0.108 3.017 -7.936 1.00 91.62 390 GLU A O 1
ATOM 3040 N N . PRO A 1 391 ? -1.828 3.828 -7.150 1.00 92.19 391 PRO A N 1
ATOM 3041 C CA . PRO A 1 391 ? -3.272 4.030 -7.086 1.00 92.19 391 PRO A CA 1
ATOM 3042 C C . PRO A 1 391 ? -3.720 5.328 -7.786 1.00 92.19 391 PRO A C 1
ATOM 3044 O O . PRO A 1 391 ? -4.699 5.932 -7.371 1.00 92.19 391 PRO A O 1
ATOM 3047 N N . PHE A 1 392 ? -3.052 5.801 -8.833 1.00 94.25 392 PHE A N 1
ATOM 3048 C CA . PHE A 1 392 ? -3.487 6.989 -9.571 1.00 94.25 392 PHE A CA 1
ATOM 3049 C C . PHE A 1 392 ? -4.644 6.660 -10.520 1.00 94.25 392 PHE A C 1
ATOM 3051 O O . PHE A 1 392 ? -4.751 5.536 -11.022 1.00 94.25 392 PHE A O 1
ATOM 3058 N N . PRO A 1 393 ? -5.602 7.582 -10.726 1.00 92.75 393 PRO A N 1
ATOM 3059 C CA . PRO A 1 393 ? -6.678 7.384 -11.689 1.00 92.75 393 PRO A CA 1
ATOM 3060 C C . PRO A 1 393 ? -6.119 7.169 -13.094 1.00 92.75 393 PRO A C 1
ATOM 3062 O O . PRO A 1 393 ? -5.081 7.736 -13.435 1.00 92.75 393 PRO A O 1
ATOM 3065 N N . THR A 1 394 ? -6.832 6.377 -13.897 1.00 93.25 394 THR A N 1
ATOM 3066 C CA . THR A 1 394 ? -6.385 6.033 -15.250 1.00 93.25 394 THR A CA 1
ATOM 3067 C C . THR A 1 394 ? -6.084 7.280 -16.078 1.00 93.25 394 THR A C 1
ATOM 3069 O O . THR A 1 394 ? -6.815 8.275 -16.016 1.00 93.25 394 THR A O 1
ATOM 3072 N N . ALA A 1 395 ? -4.999 7.213 -16.850 1.00 92.00 395 ALA A N 1
ATOM 3073 C CA . ALA A 1 395 ? -4.664 8.247 -17.820 1.00 92.00 395 ALA A CA 1
ATOM 3074 C C . ALA A 1 395 ? -5.513 8.146 -19.091 1.00 92.00 395 ALA A C 1
ATOM 3076 O O . ALA A 1 395 ? -5.565 9.105 -19.851 1.00 92.00 395 ALA A O 1
ATOM 3077 N N . ARG A 1 396 ? -6.202 7.023 -19.309 1.00 90.88 396 ARG A N 1
ATOM 3078 C CA . ARG A 1 396 ? -7.050 6.785 -20.480 1.00 90.88 396 ARG A CA 1
ATOM 3079 C C . ARG A 1 396 ? -8.317 7.627 -20.406 1.00 90.88 396 ARG A C 1
ATOM 3081 O O . ARG A 1 396 ? -8.968 7.669 -19.361 1.00 90.88 396 ARG A O 1
ATOM 3088 N N . ASP A 1 397 ? -8.705 8.255 -21.514 1.00 87.75 397 ASP A N 1
ATOM 3089 C CA . ASP A 1 397 ? -10.005 8.924 -21.605 1.00 87.75 397 ASP A CA 1
ATOM 3090 C C . ASP A 1 397 ? -11.138 7.877 -21.589 1.00 87.75 397 ASP A C 1
ATOM 3092 O O . ASP A 1 397 ? -11.272 7.091 -22.533 1.00 87.75 397 ASP A O 1
ATOM 3096 N N . PRO A 1 398 ? -11.986 7.835 -20.539 1.00 84.00 398 PRO A N 1
ATOM 3097 C CA . PRO A 1 398 ? -13.059 6.850 -20.453 1.00 84.00 398 PRO A CA 1
ATOM 3098 C C . PRO A 1 398 ? -14.113 7.010 -21.556 1.00 84.00 398 PRO A C 1
ATOM 3100 O O . PRO A 1 398 ? -14.869 6.065 -21.780 1.00 84.00 398 PRO A O 1
ATOM 3103 N N . ASN A 1 399 ? -14.170 8.164 -22.231 1.00 85.62 399 ASN A N 1
ATOM 3104 C CA . ASN A 1 399 ? -15.127 8.438 -23.301 1.00 85.62 399 ASN A CA 1
ATOM 3105 C C . ASN A 1 399 ? -14.632 7.992 -24.684 1.00 85.62 399 ASN A C 1
ATOM 3107 O O . ASN A 1 399 ? -15.433 7.913 -25.611 1.00 85.62 399 ASN A O 1
ATOM 3111 N N . GLN A 1 400 ? -13.338 7.691 -24.831 1.00 79.12 400 GLN A N 1
ATOM 3112 C CA . GLN A 1 400 ? -12.713 7.319 -26.106 1.00 79.12 400 GLN A CA 1
ATOM 3113 C C . GLN A 1 400 ? -12.151 5.898 -26.061 1.00 79.12 400 GLN A C 1
ATOM 3115 O O . GLN A 1 400 ? -11.043 5.623 -26.517 1.00 79.12 400 GLN A O 1
ATOM 3120 N N . ARG A 1 401 ? -12.926 4.973 -25.484 1.00 66.81 401 ARG A N 1
ATOM 3121 C CA . ARG A 1 401 ? -12.553 3.557 -25.422 1.00 66.81 401 ARG A CA 1
ATOM 3122 C C . ARG A 1 401 ? -12.513 2.972 -26.832 1.00 66.81 401 ARG A C 1
ATOM 3124 O O . ARG A 1 401 ? -13.552 2.769 -27.451 1.00 66.81 401 ARG A O 1
ATOM 3131 N N . SER A 1 402 ? -11.307 2.699 -27.312 1.00 70.88 402 SER A N 1
ATOM 3132 C CA . SER A 1 402 ? -11.079 1.793 -28.432 1.00 70.88 402 SER A CA 1
ATOM 3133 C C . SER A 1 402 ? -11.204 0.349 -27.937 1.00 70.88 402 SER A C 1
ATOM 3135 O O . SER A 1 402 ? -10.634 0.009 -26.899 1.00 70.88 402 SER A O 1
ATOM 3137 N N . ASP A 1 403 ? -11.912 -0.506 -28.680 1.00 76.69 403 ASP A N 1
ATOM 3138 C CA . ASP A 1 403 ? -11.933 -1.958 -28.431 1.00 76.69 403 ASP A CA 1
ATOM 3139 C C . ASP A 1 403 ? -10.578 -2.616 -28.759 1.00 76.69 403 ASP A C 1
ATOM 3141 O O . ASP A 1 403 ? -10.303 -3.740 -28.343 1.00 76.69 403 ASP A O 1
ATOM 3145 N N . ASP A 1 404 ? -9.715 -1.906 -29.494 1.00 79.75 404 ASP A N 1
ATOM 3146 C CA . ASP A 1 404 ? -8.338 -2.308 -29.762 1.00 79.75 404 ASP A CA 1
ATOM 3147 C C . ASP A 1 404 ? -7.426 -1.908 -28.583 1.00 79.75 404 ASP A C 1
ATOM 3149 O O . ASP A 1 404 ? -7.195 -0.707 -28.376 1.00 79.75 404 ASP A O 1
ATOM 3153 N N . PRO A 1 405 ? -6.872 -2.875 -27.824 1.00 73.06 405 PRO A N 1
ATOM 3154 C CA . PRO A 1 405 ? -6.002 -2.598 -26.684 1.00 73.06 405 PRO A CA 1
ATOM 3155 C C . PRO A 1 405 ? -4.711 -1.870 -27.076 1.00 73.06 405 PRO A C 1
ATOM 3157 O O . PRO A 1 405 ? -4.146 -1.167 -26.240 1.00 73.06 405 PRO A O 1
ATOM 3160 N N . SER A 1 406 ? -4.265 -1.972 -28.335 1.00 72.69 406 SER A N 1
ATOM 3161 C CA . SER A 1 406 ? -3.085 -1.243 -28.823 1.00 72.69 406 SER A CA 1
ATOM 3162 C C . SER A 1 406 ? -3.306 0.271 -28.921 1.00 72.69 406 SER A C 1
ATOM 3164 O O . SER A 1 406 ? -2.341 1.027 -28.941 1.00 72.69 406 SER A O 1
ATOM 3166 N N . ARG A 1 407 ? -4.573 0.707 -28.913 1.00 76.88 407 ARG A N 1
ATOM 3167 C CA . ARG A 1 407 ? -5.013 2.109 -28.988 1.00 76.88 407 ARG A CA 1
ATOM 3168 C C . ARG A 1 407 ? -5.640 2.619 -27.697 1.00 76.88 407 ARG A C 1
ATOM 3170 O O . ARG A 1 407 ? -6.232 3.696 -27.656 1.00 76.88 407 ARG A O 1
ATOM 3177 N N . ALA A 1 408 ? -5.544 1.846 -26.615 1.00 78.75 408 ALA A N 1
ATOM 3178 C CA . ALA A 1 408 ? -6.205 2.170 -25.352 1.00 78.75 408 ALA A CA 1
ATOM 3179 C C . ALA A 1 408 ? -5.715 3.487 -24.713 1.00 78.75 408 ALA A C 1
ATOM 3181 O O . ALA A 1 408 ? -6.356 3.979 -23.787 1.00 78.75 408 ALA A O 1
ATOM 3182 N N . TYR A 1 409 ? -4.601 4.043 -25.195 1.00 83.62 409 TYR A N 1
ATOM 3183 C CA . TYR A 1 409 ? -3.943 5.245 -24.683 1.00 83.62 409 TYR A CA 1
ATOM 3184 C C . TYR A 1 409 ? -3.753 6.330 -25.764 1.00 83.62 409 TYR A C 1
ATOM 3186 O O . TYR A 1 409 ? -3.000 7.274 -25.541 1.00 83.62 409 TYR A O 1
ATOM 3194 N N . ASP A 1 410 ? -4.461 6.239 -26.900 1.00 82.19 410 ASP A N 1
ATOM 3195 C CA . ASP A 1 410 ? -4.413 7.248 -27.977 1.00 82.19 410 ASP A CA 1
ATOM 3196 C C . ASP A 1 410 ? -4.872 8.638 -27.494 1.00 82.19 410 ASP A C 1
ATOM 3198 O O . ASP A 1 410 ? -4.421 9.668 -27.998 1.00 82.19 410 ASP A O 1
ATOM 3202 N N . TYR A 1 411 ? -5.756 8.666 -26.490 1.00 84.12 411 TYR A N 1
ATOM 3203 C CA . TYR A 1 411 ? -6.274 9.883 -25.873 1.00 84.12 411 TYR A CA 1
ATOM 3204 C C . TYR A 1 411 ? -6.053 9.850 -24.367 1.00 84.12 411 TYR A C 1
ATOM 3206 O O . TYR A 1 411 ? -6.587 8.991 -23.655 1.00 84.12 411 TYR A O 1
ATOM 3214 N N . LEU A 1 412 ? -5.270 10.817 -23.887 1.00 90.19 412 LEU A N 1
ATOM 3215 C CA . LEU A 1 412 ? -4.891 10.910 -22.486 1.00 90.19 412 LEU A CA 1
ATOM 3216 C C . LEU A 1 412 ? -5.618 12.044 -21.768 1.00 90.19 412 LEU A C 1
ATOM 3218 O O . LEU A 1 412 ? -5.690 13.173 -22.246 1.00 90.19 412 LEU A O 1
ATOM 3222 N N . VAL A 1 413 ? -6.113 11.760 -20.568 1.00 92.75 413 VAL A N 1
ATOM 3223 C CA . VAL A 1 413 ? -6.680 12.766 -19.670 1.00 92.75 413 VAL A CA 1
ATOM 3224 C C . VAL A 1 413 ? -5.531 13.581 -19.067 1.00 92.75 413 VAL A C 1
ATOM 3226 O O . VAL A 1 413 ? -4.628 12.972 -18.493 1.00 92.75 413 VAL A O 1
ATOM 3229 N N . PRO A 1 414 ? -5.539 14.926 -19.145 1.00 92.69 414 PRO A N 1
ATOM 3230 C CA . PRO A 1 414 ? -4.511 15.778 -18.543 1.00 92.69 414 PRO A CA 1
ATOM 3231 C C . PRO A 1 414 ? -4.398 15.608 -17.021 1.00 92.69 414 PRO A C 1
ATOM 3233 O O . PRO A 1 414 ? -5.396 15.369 -16.339 1.00 92.69 414 PRO A O 1
ATOM 3236 N N . GLY A 1 415 ? -3.193 15.788 -16.477 1.00 92.88 415 GLY A N 1
ATOM 3237 C CA . GLY A 1 415 ? -2.918 15.689 -15.041 1.00 92.88 415 GLY A CA 1
ATOM 3238 C C . GLY A 1 415 ? -2.980 14.261 -14.490 1.00 92.88 415 GLY A C 1
ATOM 3239 O O . GLY A 1 415 ? -3.158 14.073 -13.287 1.00 92.88 415 GLY A O 1
ATOM 3240 N N . ARG A 1 416 ? -2.871 13.250 -15.355 1.00 94.25 416 ARG A N 1
ATOM 3241 C CA . ARG A 1 416 ? -2.829 11.832 -14.983 1.00 94.25 416 ARG A CA 1
ATOM 3242 C C . ARG A 1 416 ? -1.435 11.266 -15.180 1.00 94.25 416 ARG A C 1
ATOM 3244 O O . ARG A 1 416 ? -0.644 11.776 -15.969 1.00 94.25 416 ARG A O 1
ATOM 3251 N N . VAL A 1 417 ? -1.139 10.203 -14.444 1.00 94.88 417 VAL A N 1
ATOM 3252 C CA . VAL A 1 417 ? 0.146 9.517 -14.549 1.00 94.88 417 VAL A CA 1
ATOM 3253 C C . VAL A 1 417 ? 0.011 8.339 -15.494 1.00 94.88 417 VAL A C 1
ATOM 3255 O O . VAL A 1 417 ? -0.891 7.516 -15.343 1.00 94.88 417 VAL A O 1
ATOM 3258 N N . ILE A 1 418 ? 0.947 8.251 -16.429 1.00 94.56 418 ILE A N 1
ATOM 3259 C CA . ILE A 1 418 ? 1.164 7.084 -17.275 1.00 94.56 418 ILE A CA 1
ATOM 3260 C C . ILE A 1 418 ? 2.587 6.573 -17.049 1.00 94.56 418 ILE A C 1
ATOM 3262 O O . ILE A 1 418 ? 3.521 7.362 -16.865 1.00 94.56 418 ILE A O 1
ATOM 3266 N N . VAL A 1 419 ? 2.744 5.253 -17.051 1.00 96.12 419 VAL A N 1
ATOM 3267 C CA . VAL A 1 419 ? 4.051 4.591 -17.048 1.00 96.12 419 VAL A CA 1
ATOM 3268 C C . VAL A 1 419 ? 4.270 3.964 -18.410 1.00 96.12 419 VAL A C 1
ATOM 3270 O O . VAL A 1 419 ? 3.405 3.249 -18.901 1.00 96.12 419 VAL A O 1
ATOM 3273 N N . LEU A 1 420 ? 5.423 4.223 -19.014 1.00 95.69 420 LEU A N 1
ATOM 3274 C CA . LEU A 1 420 ? 5.854 3.593 -20.257 1.00 95.69 420 LEU A CA 1
ATOM 3275 C C . LEU A 1 420 ? 6.995 2.631 -19.947 1.00 95.69 420 LEU A C 1
ATOM 3277 O O . LEU A 1 420 ? 8.033 3.056 -19.438 1.00 95.69 420 LEU A O 1
ATOM 3281 N N . THR A 1 421 ? 6.815 1.351 -20.257 1.00 96.44 421 THR A N 1
ATOM 3282 C CA . THR A 1 421 ? 7.839 0.318 -20.057 1.00 96.44 421 THR A CA 1
ATOM 3283 C C . THR A 1 421 ? 8.517 -0.003 -21.380 1.00 96.44 421 THR A C 1
ATOM 3285 O O . THR A 1 421 ? 7.875 -0.434 -22.331 1.00 96.44 421 THR A O 1
ATOM 3288 N N . PHE A 1 422 ? 9.826 0.203 -21.450 1.00 96.19 422 PHE A N 1
ATOM 3289 C CA . PHE A 1 422 ? 10.638 -0.063 -22.628 1.00 96.19 422 PHE A CA 1
ATOM 3290 C C . PHE A 1 422 ? 11.487 -1.306 -22.386 1.00 96.19 422 PHE A C 1
ATOM 3292 O O . PHE A 1 422 ? 12.428 -1.290 -21.589 1.00 96.19 422 PHE A O 1
ATOM 3299 N N . ASN A 1 423 ? 11.162 -2.379 -23.103 1.00 95.56 423 ASN A N 1
ATOM 3300 C CA . ASN A 1 423 ? 11.902 -3.633 -23.041 1.00 95.56 423 ASN A CA 1
ATOM 3301 C C . ASN A 1 423 ? 13.107 -3.600 -24.000 1.00 95.56 423 ASN A C 1
ATOM 3303 O O . ASN A 1 423 ? 12.971 -3.119 -25.136 1.00 95.56 423 ASN A O 1
ATOM 3307 N N . PRO A 1 424 ? 14.289 -4.089 -23.586 1.00 95.12 424 PRO A N 1
ATOM 3308 C CA . PRO A 1 424 ? 15.441 -4.175 -24.471 1.00 95.12 424 PRO A CA 1
ATOM 3309 C C . PRO A 1 424 ? 15.167 -5.178 -25.601 1.00 95.12 424 PRO A C 1
ATOM 3311 O O . PRO A 1 424 ? 14.629 -6.261 -25.392 1.00 95.12 424 PRO A O 1
ATOM 3314 N N . THR A 1 425 ? 15.537 -4.807 -26.824 1.00 93.75 425 THR A N 1
ATOM 3315 C CA . THR A 1 425 ? 15.363 -5.634 -28.039 1.00 93.75 425 THR A CA 1
ATOM 3316 C C . THR A 1 425 ? 16.691 -6.039 -28.663 1.00 93.75 425 THR A C 1
ATOM 3318 O O . THR A 1 425 ? 16.741 -6.964 -29.472 1.00 93.75 425 THR A O 1
ATOM 3321 N N . ARG A 1 426 ? 17.777 -5.348 -28.303 1.00 90.00 426 ARG A N 1
ATOM 3322 C CA . ARG A 1 426 ? 19.125 -5.623 -28.793 1.00 90.00 426 ARG A CA 1
ATOM 3323 C C . ARG A 1 426 ? 20.153 -5.248 -27.737 1.00 90.00 426 ARG A C 1
ATOM 3325 O O . ARG A 1 426 ? 20.033 -4.194 -27.114 1.00 90.00 426 ARG A O 1
ATOM 3332 N N . PHE A 1 427 ? 21.178 -6.083 -27.617 1.00 92.38 427 PHE A N 1
ATOM 3333 C CA . PHE A 1 427 ? 22.286 -5.928 -26.678 1.00 92.38 427 PHE A CA 1
ATOM 3334 C C . PHE A 1 427 ? 23.615 -5.704 -27.407 1.00 92.38 427 PHE A C 1
ATOM 3336 O O . PHE A 1 427 ? 23.705 -5.901 -28.624 1.00 92.38 427 PHE A O 1
ATOM 3343 N N . GLN A 1 428 ? 24.640 -5.260 -26.681 1.00 89.12 428 GLN A N 1
ATOM 3344 C CA . GLN A 1 428 ? 25.964 -4.996 -27.240 1.00 89.12 428 GLN A CA 1
ATOM 3345 C C . GLN A 1 428 ? 26.596 -6.271 -27.817 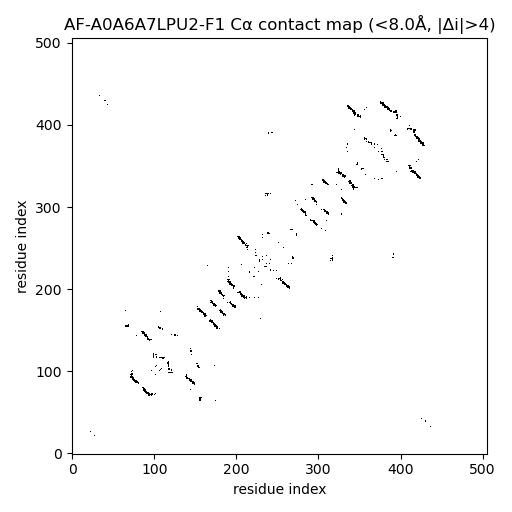1.00 89.12 428 GLN A C 1
ATOM 3347 O O . GLN A 1 428 ? 27.207 -6.220 -28.886 1.00 89.12 428 GLN A O 1
ATOM 3352 N N . SER A 1 429 ? 26.385 -7.423 -27.177 1.00 87.00 429 SER A N 1
ATOM 3353 C CA . SER A 1 429 ? 26.802 -8.737 -27.675 1.00 87.00 429 SER A CA 1
ATOM 3354 C C . SER A 1 429 ? 26.210 -9.064 -29.047 1.00 87.00 429 SER A C 1
ATOM 3356 O O . SER A 1 429 ? 26.933 -9.559 -29.911 1.00 87.00 429 SER A O 1
ATOM 3358 N N . ASN A 1 430 ? 24.942 -8.717 -29.296 1.00 86.62 430 ASN A N 1
ATOM 3359 C CA . ASN A 1 430 ? 24.308 -8.898 -30.605 1.00 86.62 430 ASN A CA 1
ATOM 3360 C C . ASN A 1 430 ? 25.005 -8.045 -31.670 1.00 86.62 430 ASN A C 1
ATOM 3362 O O . ASN A 1 430 ? 25.265 -8.525 -32.768 1.00 86.62 430 ASN A O 1
ATOM 3366 N N . THR A 1 431 ? 25.346 -6.795 -31.342 1.00 87.94 431 THR A N 1
ATOM 3367 C CA . THR A 1 431 ? 26.073 -5.913 -32.266 1.00 87.94 431 THR A CA 1
ATOM 3368 C C . THR A 1 431 ? 27.474 -6.438 -32.569 1.00 87.94 431 THR A C 1
ATOM 3370 O O . THR A 1 431 ? 27.850 -6.476 -33.736 1.00 87.94 431 THR A O 1
ATOM 3373 N N . ARG A 1 432 ? 28.211 -6.917 -31.557 1.00 89.81 432 ARG A N 1
ATOM 3374 C CA . ARG A 1 432 ? 29.525 -7.550 -31.762 1.00 89.81 432 ARG A CA 1
ATOM 3375 C C . ARG A 1 432 ? 29.413 -8.810 -32.621 1.00 89.81 432 ARG A C 1
ATOM 3377 O O . ARG A 1 432 ? 30.191 -8.984 -33.547 1.00 89.81 432 ARG A O 1
ATOM 3384 N N . ALA A 1 433 ? 28.415 -9.656 -32.366 1.00 84.19 433 ALA A N 1
ATOM 3385 C CA . ALA A 1 433 ? 28.189 -10.869 -33.149 1.00 84.19 433 ALA A CA 1
ATOM 3386 C C . ALA A 1 433 ? 27.833 -10.567 -34.616 1.00 84.19 433 ALA A C 1
ATOM 3388 O O . ALA A 1 433 ? 28.250 -11.302 -35.506 1.00 84.19 433 ALA A O 1
ATOM 3389 N N . GLU A 1 434 ? 27.070 -9.503 -34.887 1.00 86.31 434 GLU A N 1
ATOM 3390 C CA . GLU A 1 434 ? 26.790 -9.036 -36.252 1.00 86.31 434 GLU A CA 1
ATOM 3391 C C . GLU A 1 434 ? 28.055 -8.527 -36.959 1.00 86.31 434 GLU A C 1
ATOM 3393 O O . GLU A 1 434 ? 28.270 -8.855 -38.124 1.00 86.31 434 GLU A O 1
ATOM 3398 N N . GLU A 1 435 ? 28.910 -7.775 -36.264 1.00 91.81 435 GLU A N 1
ATOM 3399 C CA . GLU A 1 435 ? 30.180 -7.272 -36.804 1.00 91.81 435 GLU A CA 1
ATOM 3400 C C . GLU A 1 435 ? 31.180 -8.408 -37.082 1.00 91.81 435 GLU A C 1
ATOM 3402 O O . GLU A 1 435 ? 31.778 -8.469 -38.160 1.00 91.81 435 GLU A O 1
ATOM 3407 N N . GLU A 1 436 ? 31.309 -9.361 -36.154 1.00 89.06 436 GLU A N 1
ATOM 3408 C CA . GLU A 1 436 ? 32.113 -10.575 -36.331 1.00 89.06 436 GLU A CA 1
ATOM 3409 C C . GLU A 1 436 ? 31.612 -11.405 -37.519 1.00 89.06 436 GLU A C 1
ATOM 3411 O O . GLU A 1 436 ? 32.405 -11.868 -38.343 1.00 89.06 436 GLU A O 1
ATOM 3416 N N . PHE A 1 437 ? 30.292 -11.566 -37.639 1.00 83.62 437 PHE A N 1
ATOM 3417 C CA . PHE A 1 437 ? 29.670 -12.277 -38.751 1.00 83.62 437 PHE A CA 1
ATOM 3418 C C . PHE A 1 437 ? 29.902 -11.563 -40.088 1.00 83.62 437 PHE A C 1
ATOM 3420 O O . PHE A 1 437 ? 30.262 -12.214 -41.068 1.00 83.62 437 PHE A O 1
ATOM 3427 N N . GLY A 1 438 ? 29.752 -10.236 -40.130 1.00 85.88 438 GLY A N 1
ATOM 3428 C CA . GLY A 1 438 ? 30.026 -9.423 -41.317 1.00 85.88 438 GLY A CA 1
ATOM 3429 C C . GLY A 1 438 ? 31.483 -9.535 -41.767 1.00 85.88 438 GLY A C 1
ATOM 3430 O O . GLY A 1 438 ? 31.746 -9.838 -42.928 1.00 85.88 438 GLY A O 1
ATOM 3431 N N . THR A 1 439 ? 32.420 -9.419 -40.824 1.00 92.94 439 THR A N 1
ATOM 3432 C CA . THR A 1 439 ? 33.861 -9.584 -41.078 1.00 92.94 439 THR A CA 1
ATOM 3433 C C . THR A 1 439 ? 34.178 -10.976 -41.626 1.00 92.94 439 THR A C 1
ATOM 3435 O O . THR A 1 439 ? 34.975 -11.129 -42.553 1.00 92.94 439 THR A O 1
ATOM 3438 N N . LEU A 1 440 ? 33.535 -12.012 -41.080 1.00 87.81 440 LEU A N 1
ATOM 3439 C CA . LEU A 1 440 ? 33.703 -13.383 -41.550 1.00 87.81 440 LEU A CA 1
ATOM 3440 C C . LEU A 1 440 ? 33.146 -13.562 -42.969 1.00 87.81 440 LEU A C 1
ATOM 3442 O O . LEU A 1 440 ? 33.806 -14.187 -43.799 1.00 87.81 440 LEU A O 1
ATOM 3446 N N . LEU A 1 441 ? 31.976 -12.994 -43.279 1.00 82.44 441 LEU A N 1
ATOM 3447 C CA . LEU A 1 441 ? 31.405 -13.030 -44.627 1.00 82.44 441 LEU A CA 1
ATOM 3448 C C . LEU A 1 441 ? 32.263 -12.282 -45.646 1.00 82.44 441 LEU A C 1
ATOM 3450 O O . LEU A 1 441 ? 32.457 -12.794 -46.747 1.00 82.44 441 LEU A O 1
ATOM 3454 N N . ASP A 1 442 ? 32.797 -11.114 -45.292 1.00 90.94 442 ASP A N 1
ATOM 3455 C CA . ASP A 1 442 ? 33.726 -10.376 -46.147 1.00 90.94 442 ASP A CA 1
ATOM 3456 C C . ASP A 1 442 ? 34.997 -11.200 -46.404 1.00 90.94 442 ASP A C 1
ATOM 3458 O O . ASP A 1 442 ? 35.421 -11.332 -47.551 1.00 90.94 442 ASP A O 1
ATOM 3462 N N . GLY A 1 443 ? 35.537 -11.859 -45.373 1.00 90.75 443 GLY A N 1
ATOM 3463 C CA . GLY A 1 443 ? 36.678 -12.767 -45.507 1.00 90.75 443 GLY A CA 1
ATOM 3464 C C . GLY A 1 443 ? 36.396 -13.983 -46.398 1.00 90.75 443 GLY A C 1
ATOM 3465 O O . GLY A 1 443 ? 37.238 -14.354 -47.217 1.00 90.75 443 GLY A O 1
ATOM 3466 N N . ILE A 1 444 ? 35.210 -14.593 -46.286 1.00 82.19 444 ILE A N 1
ATOM 3467 C CA . ILE A 1 444 ? 34.763 -15.669 -47.186 1.00 82.19 444 ILE A CA 1
ATOM 3468 C C . ILE A 1 444 ? 34.635 -15.127 -48.609 1.00 82.19 444 ILE A C 1
ATOM 3470 O O . ILE A 1 444 ? 35.197 -15.714 -49.532 1.00 82.19 444 ILE A O 1
ATOM 3474 N N . ARG A 1 445 ? 33.939 -14.002 -48.798 1.00 86.75 445 ARG A N 1
ATOM 3475 C CA . ARG A 1 445 ? 33.763 -13.378 -50.112 1.00 86.75 445 ARG A CA 1
ATOM 3476 C C . ARG A 1 445 ? 35.111 -13.133 -50.770 1.00 86.75 445 ARG A C 1
ATOM 3478 O O . ARG A 1 445 ? 35.281 -13.506 -51.920 1.00 86.75 445 ARG A O 1
ATOM 3485 N N . ASP A 1 446 ? 36.062 -12.546 -50.057 1.00 92.19 446 ASP A N 1
ATOM 3486 C CA . ASP A 1 446 ? 37.364 -12.197 -50.618 1.00 92.19 446 ASP A CA 1
ATOM 3487 C C . ASP A 1 446 ? 38.224 -13.437 -50.892 1.00 92.19 446 ASP A C 1
ATOM 3489 O O . ASP A 1 446 ? 38.892 -13.496 -51.923 1.00 92.19 446 ASP A O 1
ATOM 3493 N N . ARG A 1 447 ? 38.143 -14.475 -50.046 1.00 89.00 447 ARG A N 1
ATOM 3494 C CA . ARG A 1 447 ? 38.813 -15.764 -50.285 1.00 89.00 447 ARG A CA 1
ATOM 3495 C C . ARG A 1 447 ? 38.258 -16.490 -51.512 1.00 89.00 447 ARG A C 1
ATOM 3497 O O . ARG A 1 447 ? 39.026 -17.112 -52.241 1.00 89.00 447 ARG A O 1
ATOM 3504 N N . TYR A 1 448 ? 36.943 -16.440 -51.723 1.00 84.19 448 TYR A N 1
ATOM 3505 C CA . TYR A 1 448 ? 36.281 -17.142 -52.824 1.00 84.19 448 TYR A CA 1
ATOM 3506 C C . TYR A 1 448 ? 36.105 -16.298 -54.091 1.00 84.19 448 TYR A C 1
ATOM 3508 O O . TYR A 1 448 ? 35.776 -16.852 -55.139 1.00 84.19 448 TYR A O 1
ATOM 3516 N N . ARG A 1 449 ? 36.371 -14.988 -54.028 1.00 91.69 449 ARG A N 1
ATOM 3517 C CA . ARG A 1 449 ? 36.289 -14.070 -55.170 1.00 91.69 449 ARG A CA 1
ATOM 3518 C C . ARG A 1 449 ? 37.085 -14.563 -56.388 1.00 91.69 449 ARG A C 1
ATOM 3520 O O . ARG A 1 449 ? 36.470 -14.609 -57.446 1.00 91.69 449 ARG A O 1
ATOM 3527 N N . PRO A 1 450 ? 38.353 -15.015 -56.272 1.00 89.62 450 PRO A N 1
ATOM 3528 C CA . PRO A 1 450 ? 39.111 -15.473 -57.439 1.00 89.62 450 PRO A CA 1
ATOM 3529 C C . PRO A 1 450 ? 38.468 -16.679 -58.130 1.00 89.62 450 PRO A C 1
ATOM 3531 O O . PRO A 1 450 ? 38.400 -16.724 -59.349 1.00 89.62 450 PRO A O 1
ATOM 3534 N N . TYR A 1 451 ? 37.932 -17.629 -57.359 1.00 85.62 451 TYR A N 1
ATOM 3535 C CA . TYR A 1 451 ? 37.255 -18.807 -57.912 1.00 85.62 451 TYR A CA 1
ATOM 3536 C C . TYR A 1 451 ? 35.916 -18.447 -58.563 1.00 85.62 451 TYR A C 1
ATOM 3538 O O . TYR A 1 451 ? 35.525 -19.050 -59.558 1.00 85.62 451 TYR A O 1
ATOM 3546 N N . ALA A 1 452 ? 35.195 -17.474 -57.998 1.00 75.94 452 ALA A N 1
ATOM 3547 C CA . ALA A 1 452 ? 33.967 -16.963 -58.592 1.00 75.94 452 ALA A CA 1
ATOM 3548 C C . ALA A 1 452 ? 34.249 -16.207 -59.901 1.00 75.94 452 ALA A C 1
ATOM 3550 O O . ALA A 1 452 ? 33.514 -16.387 -60.868 1.00 75.94 452 ALA A O 1
ATOM 3551 N N . GLU A 1 453 ? 35.314 -15.404 -59.943 1.00 87.19 453 GLU A N 1
ATOM 3552 C CA . GLU A 1 453 ? 35.792 -14.724 -61.152 1.00 87.19 453 GLU A CA 1
ATOM 3553 C C . GLU A 1 453 ? 36.227 -15.743 -62.219 1.00 87.19 453 GLU A C 1
ATOM 3555 O O . GLU A 1 453 ? 35.742 -15.675 -63.343 1.00 87.19 453 GLU A O 1
ATOM 3560 N N . GLU A 1 454 ? 37.011 -16.763 -61.855 1.00 85.31 454 GLU A N 1
ATOM 3561 C CA . GLU A 1 454 ? 37.421 -17.849 -62.761 1.00 85.31 454 GLU A CA 1
ATOM 3562 C C . GLU A 1 454 ? 36.219 -18.636 -63.313 1.00 85.31 454 GLU A C 1
ATOM 3564 O O . GLU A 1 454 ? 36.131 -18.910 -64.511 1.00 85.31 454 GLU A O 1
ATOM 3569 N N . ALA A 1 455 ? 35.243 -18.970 -62.464 1.00 73.06 455 ALA A N 1
ATOM 3570 C CA . ALA A 1 455 ? 34.020 -19.639 -62.899 1.00 73.06 455 ALA A CA 1
ATOM 3571 C C . ALA A 1 455 ? 33.183 -18.760 -63.845 1.00 73.06 455 ALA A C 1
ATOM 3573 O O . ALA A 1 455 ? 32.617 -19.264 -64.816 1.00 73.06 455 ALA A O 1
ATOM 3574 N N . MET A 1 456 ? 33.107 -17.452 -63.583 1.00 80.69 456 MET A N 1
ATOM 3575 C CA . MET A 1 456 ? 32.422 -16.499 -64.459 1.00 80.69 456 MET A CA 1
ATOM 3576 C C . MET A 1 456 ? 33.132 -16.359 -65.808 1.00 80.69 456 MET A C 1
ATOM 3578 O O . MET A 1 456 ? 32.452 -16.349 -66.836 1.00 80.69 456 MET A O 1
ATOM 3582 N N . ASP A 1 457 ? 34.464 -16.330 -65.822 1.00 85.25 457 ASP A N 1
ATOM 3583 C CA . ASP A 1 457 ? 35.260 -16.330 -67.051 1.00 85.25 457 ASP A CA 1
ATOM 3584 C C . ASP A 1 457 ? 35.008 -17.603 -67.872 1.00 85.25 457 ASP A C 1
ATOM 3586 O O . ASP A 1 457 ? 34.781 -17.522 -69.081 1.00 85.25 457 ASP A O 1
ATOM 3590 N N . LEU A 1 458 ? 34.944 -18.777 -67.233 1.00 76.12 458 LEU A N 1
ATOM 3591 C CA . LEU A 1 458 ? 34.600 -20.036 -67.907 1.00 76.12 458 LEU A CA 1
ATOM 3592 C C . LEU A 1 458 ? 33.184 -20.016 -68.499 1.00 76.12 458 LEU A C 1
ATOM 3594 O O . LEU A 1 458 ? 32.977 -20.475 -69.624 1.00 76.12 458 LEU A O 1
ATOM 3598 N N . VAL A 1 459 ? 32.201 -19.470 -67.776 1.00 75.38 459 VAL A N 1
ATOM 3599 C CA . VAL A 1 459 ? 30.829 -19.324 -68.288 1.00 75.38 459 VAL A CA 1
ATOM 3600 C C . VAL A 1 459 ? 30.792 -18.384 -69.493 1.00 75.38 459 VAL A C 1
ATOM 3602 O O . VAL A 1 459 ? 30.136 -18.703 -70.484 1.00 75.38 459 VAL A O 1
ATOM 3605 N N . GLN A 1 460 ? 31.510 -17.260 -69.449 1.00 83.06 460 GLN A N 1
ATOM 3606 C CA . GLN A 1 460 ? 31.596 -16.331 -70.579 1.00 83.06 460 GLN A CA 1
ATOM 3607 C C . GLN A 1 460 ? 32.271 -16.974 -71.796 1.00 83.06 460 GLN A C 1
ATOM 3609 O O . GLN A 1 460 ? 31.770 -16.844 -72.915 1.00 83.06 460 GLN A O 1
ATOM 3614 N N . GLN A 1 461 ? 33.355 -17.728 -71.589 1.00 80.19 461 GLN A N 1
ATOM 3615 C CA . GLN A 1 461 ? 34.009 -18.494 -72.654 1.00 80.19 461 GLN A CA 1
ATOM 3616 C C . GLN A 1 461 ? 33.049 -19.514 -73.277 1.00 80.19 461 GLN A C 1
ATOM 3618 O O . GLN A 1 461 ? 32.946 -19.603 -74.501 1.00 80.19 461 GLN A O 1
ATOM 3623 N N . PHE A 1 462 ? 32.292 -20.246 -72.457 1.00 73.62 462 PHE A N 1
ATOM 3624 C CA . PHE A 1 462 ? 31.312 -21.213 -72.946 1.00 73.62 462 PHE A CA 1
ATOM 3625 C C . PHE A 1 462 ? 30.179 -20.543 -73.736 1.00 73.62 462 PHE A C 1
ATOM 3627 O O . PHE A 1 462 ? 29.811 -21.019 -74.809 1.00 73.62 462 PHE A O 1
ATOM 3634 N N . GLN A 1 463 ? 29.655 -19.411 -73.257 1.00 77.25 463 GLN A N 1
ATOM 3635 C CA . GLN A 1 463 ? 28.637 -18.636 -73.973 1.00 77.25 463 GLN A CA 1
ATOM 3636 C C . GLN A 1 463 ? 29.137 -18.142 -75.335 1.00 77.25 463 GLN A C 1
ATOM 3638 O O . GLN A 1 463 ? 28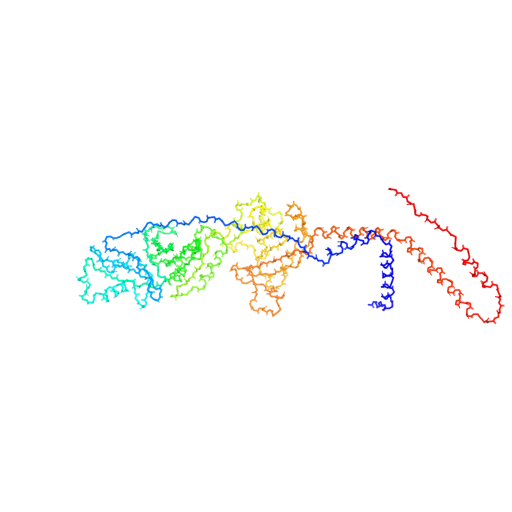.394 -18.217 -76.313 1.00 77.25 463 GLN A O 1
ATOM 3643 N N . ALA A 1 464 ? 30.394 -17.700 -75.424 1.00 79.06 464 ALA A N 1
ATOM 3644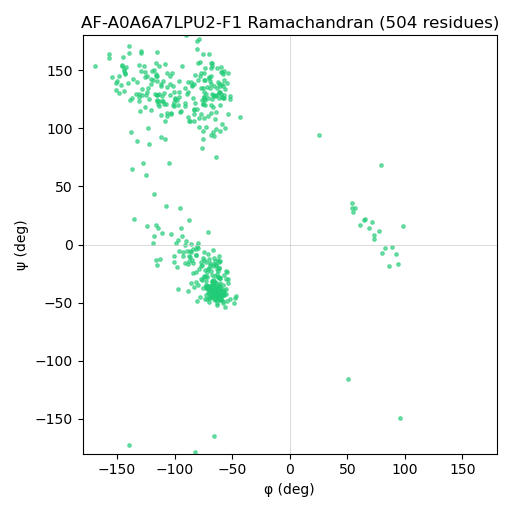 C CA . ALA A 1 464 ? 31.002 -17.310 -76.694 1.00 79.06 464 ALA A CA 1
ATOM 3645 C C . ALA A 1 464 ? 31.082 -18.492 -77.678 1.00 79.06 464 ALA A C 1
ATOM 3647 O O . ALA A 1 464 ? 30.753 -18.338 -78.853 1.00 79.06 464 ALA A O 1
ATOM 3648 N N . VAL A 1 465 ? 31.441 -19.690 -77.200 1.00 76.12 465 VAL A N 1
ATOM 3649 C CA . VAL A 1 465 ? 31.459 -20.912 -78.026 1.00 76.12 465 VAL A CA 1
ATOM 3650 C C . VAL A 1 465 ? 30.054 -21.283 -78.511 1.00 76.12 465 VAL A C 1
ATOM 3652 O O . VAL A 1 465 ? 29.880 -21.599 -79.686 1.00 76.12 465 VAL A O 1
ATOM 3655 N N . VAL A 1 466 ? 29.043 -21.212 -77.640 1.00 73.75 466 VAL A N 1
ATOM 3656 C CA . VAL A 1 466 ? 27.644 -21.495 -78.008 1.00 73.75 466 VAL A CA 1
ATOM 3657 C C . VAL A 1 466 ? 27.125 -20.497 -79.046 1.00 73.75 466 VAL A C 1
ATOM 3659 O O . VAL A 1 466 ? 26.464 -20.909 -79.996 1.00 73.75 466 VAL A O 1
ATOM 3662 N N . ALA A 1 467 ? 27.456 -19.209 -78.915 1.00 75.25 467 ALA A N 1
ATOM 3663 C CA . ALA A 1 467 ? 27.082 -18.193 -79.898 1.00 75.25 467 ALA A CA 1
ATOM 3664 C C . ALA A 1 467 ? 27.677 -18.503 -81.285 1.00 75.25 467 ALA A C 1
ATOM 3666 O O . ALA A 1 467 ? 26.946 -18.531 -82.275 1.00 75.25 467 ALA A O 1
ATOM 3667 N N . VAL A 1 468 ? 28.968 -18.848 -81.351 1.00 77.00 468 VAL A N 1
ATOM 3668 C CA . VAL A 1 468 ? 29.629 -19.255 -82.606 1.00 77.00 468 VAL A CA 1
ATOM 3669 C C . VAL A 1 468 ? 29.007 -20.528 -83.188 1.00 77.00 468 VAL A C 1
ATOM 3671 O O . VAL A 1 468 ? 28.805 -20.619 -84.398 1.00 77.00 468 VAL A O 1
ATOM 3674 N N . ALA A 1 469 ? 28.668 -21.508 -82.348 1.00 71.00 469 ALA A N 1
ATOM 3675 C CA . ALA A 1 469 ? 27.999 -22.729 -82.791 1.00 71.00 469 ALA A CA 1
ATOM 3676 C C . ALA A 1 469 ? 26.597 -22.448 -83.361 1.00 71.00 469 ALA A C 1
ATOM 3678 O O . ALA A 1 469 ? 26.225 -23.047 -84.366 1.00 71.00 469 ALA A O 1
ATOM 3679 N N . SER A 1 470 ? 25.847 -21.507 -82.775 1.00 72.38 470 SER A N 1
ATOM 3680 C CA . SER A 1 470 ? 24.537 -21.103 -83.300 1.00 72.38 470 SER A CA 1
ATOM 3681 C C . SER A 1 470 ? 24.632 -20.397 -84.658 1.00 72.38 470 SER A C 1
ATOM 3683 O O . SER A 1 470 ? 23.830 -20.674 -85.542 1.00 72.38 470 SER A O 1
ATOM 3685 N N . GLU A 1 471 ? 25.666 -19.577 -84.884 1.00 75.69 471 GLU A N 1
ATOM 3686 C CA . GLU A 1 471 ? 25.921 -18.962 -86.198 1.00 75.69 471 GLU A CA 1
ATOM 3687 C C . GLU A 1 471 ? 26.330 -19.985 -87.271 1.00 75.69 471 GLU A C 1
ATOM 3689 O O . GLU A 1 471 ? 26.143 -19.748 -88.467 1.00 75.69 471 GLU A O 1
ATOM 3694 N N . LEU A 1 472 ? 26.920 -21.112 -86.863 1.00 67.12 472 LEU A N 1
ATOM 3695 C CA . LEU A 1 472 ? 27.279 -22.214 -87.757 1.00 67.12 472 LEU A CA 1
ATOM 3696 C C . LEU A 1 472 ? 26.065 -23.058 -88.166 1.00 67.12 472 LEU A C 1
ATOM 3698 O O . LEU A 1 472 ? 26.059 -23.564 -89.286 1.00 67.12 472 LEU A O 1
ATOM 3702 N N . ASP A 1 473 ? 25.051 -23.177 -87.306 1.00 65.25 473 ASP A N 1
ATOM 3703 C CA . ASP A 1 473 ? 23.810 -23.919 -87.585 1.00 65.25 473 ASP A CA 1
ATOM 3704 C C . ASP A 1 473 ? 22.901 -23.174 -88.590 1.00 65.25 473 ASP A C 1
ATOM 3706 O O . ASP A 1 473 ? 22.192 -23.792 -89.381 1.00 65.25 473 ASP A O 1
ATOM 3710 N N . ASP A 1 474 ? 23.005 -21.840 -88.651 1.00 60.69 474 ASP A N 1
ATOM 3711 C CA . ASP A 1 474 ? 22.302 -20.994 -89.631 1.00 60.69 474 ASP A CA 1
ATOM 3712 C C . ASP A 1 474 ? 22.969 -20.962 -91.026 1.00 60.69 474 ASP A C 1
ATOM 3714 O O . ASP A 1 474 ? 22.450 -20.337 -91.962 1.00 60.69 474 ASP A O 1
ATOM 3718 N N . ARG A 1 475 ? 24.118 -21.630 -91.220 1.00 58.59 475 ARG A N 1
ATOM 3719 C CA . ARG A 1 475 ? 24.774 -21.709 -92.537 1.00 58.59 475 ARG A CA 1
ATOM 3720 C C . ARG A 1 475 ? 24.263 -22.914 -93.341 1.00 58.59 475 ARG A C 1
ATOM 3722 O O . ARG A 1 475 ? 24.303 -24.040 -92.851 1.00 58.59 475 ARG A O 1
ATOM 3729 N N . PRO A 1 476 ? 23.838 -22.722 -94.606 1.00 50.69 476 PRO A N 1
ATOM 3730 C CA . PRO A 1 476 ? 23.363 -23.817 -95.445 1.00 50.69 476 PRO A CA 1
ATOM 3731 C C . PRO A 1 476 ? 24.469 -24.855 -95.676 1.00 50.69 476 PRO A C 1
ATOM 3733 O O . PRO A 1 476 ? 25.628 -24.508 -95.901 1.00 50.69 476 PRO A O 1
ATOM 3736 N N . ALA A 1 477 ? 24.080 -26.129 -95.607 1.00 52.97 477 ALA A N 1
ATOM 3737 C CA . ALA A 1 477 ? 24.937 -27.309 -95.616 1.00 52.97 477 ALA A CA 1
ATOM 3738 C C . ALA A 1 477 ? 25.722 -27.504 -96.931 1.00 52.97 477 ALA A C 1
ATOM 3740 O O . ALA A 1 477 ? 25.418 -28.391 -97.724 1.00 52.97 477 ALA A O 1
ATOM 3741 N N . GLU A 1 478 ? 26.775 -26.717 -97.145 1.00 48.47 478 GLU A N 1
ATOM 3742 C CA . GLU A 1 478 ? 27.865 -27.050 -98.063 1.00 48.47 478 GLU A CA 1
ATOM 3743 C C . GLU A 1 478 ? 29.187 -27.086 -97.286 1.00 48.47 478 GLU A C 1
ATOM 3745 O O . GLU A 1 478 ? 29.633 -26.120 -96.669 1.00 48.47 478 GLU A O 1
ATOM 3750 N N . ALA A 1 479 ? 29.760 -28.286 -97.242 1.00 46.09 479 ALA A N 1
ATOM 3751 C CA . ALA A 1 479 ? 30.754 -28.725 -96.279 1.00 46.09 479 ALA A CA 1
ATOM 3752 C C . ALA A 1 479 ? 32.123 -28.036 -96.415 1.00 46.09 479 ALA A C 1
ATOM 3754 O O . ALA A 1 479 ? 32.702 -27.959 -97.497 1.00 46.09 479 ALA A O 1
ATOM 3755 N N . SER A 1 480 ? 32.719 -27.670 -95.277 1.00 50.97 480 SER A N 1
ATOM 3756 C CA . SER A 1 480 ? 34.175 -27.560 -95.128 1.00 50.97 480 SER A CA 1
ATOM 3757 C C . SER A 1 480 ? 34.621 -28.322 -93.872 1.00 50.97 480 SER A C 1
ATOM 3759 O O . SER A 1 480 ? 34.272 -27.910 -92.766 1.00 50.97 480 SER A O 1
ATOM 3761 N N . PRO A 1 481 ? 35.406 -29.411 -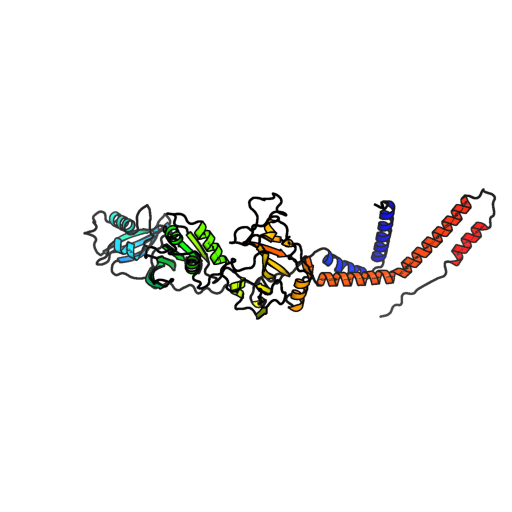94.001 1.00 55.78 481 PRO A N 1
ATOM 3762 C CA . PRO A 1 481 ? 35.831 -30.255 -92.874 1.00 55.78 481 PRO A CA 1
ATOM 3763 C C . PRO A 1 481 ? 36.774 -29.582 -91.858 1.00 55.78 481 PRO A C 1
ATOM 3765 O O . PRO A 1 481 ? 37.116 -30.197 -90.858 1.00 55.78 481 PRO A O 1
ATOM 3768 N N . GLY A 1 482 ? 37.217 -28.342 -92.097 1.00 59.78 482 GLY A N 1
ATOM 3769 C CA . GLY A 1 482 ? 38.262 -27.686 -91.297 1.00 59.78 482 GLY A CA 1
ATOM 3770 C C . GLY A 1 482 ? 37.793 -26.937 -90.043 1.00 59.78 482 GLY A C 1
ATOM 3771 O O . GLY A 1 482 ? 38.628 -26.538 -89.239 1.00 59.78 482 GLY A O 1
ATOM 3772 N N . VAL A 1 483 ? 36.486 -26.719 -89.851 1.00 59.12 483 VAL A N 1
ATOM 3773 C CA . VAL A 1 483 ? 35.983 -25.888 -88.732 1.00 59.12 483 VAL A CA 1
ATOM 3774 C C . VAL A 1 483 ? 35.958 -26.657 -87.403 1.00 59.12 483 VAL A C 1
ATOM 3776 O O . VAL A 1 483 ? 36.270 -26.090 -86.358 1.00 59.12 483 VAL A O 1
ATOM 3779 N N . LEU A 1 484 ? 35.667 -27.962 -87.436 1.00 56.22 484 LEU A N 1
ATOM 3780 C CA . LEU A 1 484 ? 35.672 -28.816 -86.240 1.00 56.22 484 LEU A CA 1
ATOM 3781 C C . LEU A 1 484 ? 37.082 -28.998 -85.651 1.00 56.22 484 LEU A C 1
ATOM 3783 O O . LEU A 1 484 ? 37.224 -29.027 -84.429 1.00 56.22 484 LEU A O 1
ATOM 3787 N N . ASP A 1 485 ? 38.120 -29.023 -86.493 1.00 60.25 485 ASP A N 1
ATOM 3788 C CA . ASP A 1 485 ? 39.521 -29.086 -86.046 1.00 60.25 485 ASP A CA 1
ATOM 3789 C C . ASP A 1 485 ? 39.960 -27.804 -85.316 1.00 60.25 485 ASP A C 1
ATOM 3791 O O . ASP A 1 485 ? 40.713 -27.871 -84.343 1.00 60.25 485 ASP A O 1
ATOM 3795 N N . GLY A 1 486 ? 39.442 -26.637 -85.719 1.00 62.69 486 GLY A N 1
ATOM 3796 C CA . GLY A 1 486 ? 39.713 -25.366 -85.037 1.00 62.69 486 GLY A CA 1
ATOM 3797 C C . GLY A 1 486 ? 39.086 -25.287 -83.641 1.00 62.69 486 GLY A C 1
ATOM 3798 O O . GLY A 1 486 ? 39.715 -24.796 -82.704 1.00 62.69 486 GLY A O 1
ATOM 3799 N N . ILE A 1 487 ? 37.873 -25.825 -83.475 1.00 57.56 487 ILE A N 1
ATOM 3800 C CA . ILE A 1 487 ? 37.185 -25.868 -82.174 1.00 57.56 487 ILE A CA 1
ATOM 3801 C C . ILE A 1 487 ? 37.874 -26.874 -81.238 1.00 57.56 487 ILE A C 1
ATOM 3803 O O . ILE A 1 487 ? 38.102 -26.566 -80.069 1.00 57.56 487 ILE A O 1
ATOM 3807 N N . LEU A 1 488 ? 38.284 -28.044 -81.740 1.00 57.09 488 LEU A N 1
ATOM 3808 C CA . LEU A 1 488 ? 38.999 -29.046 -80.939 1.00 57.09 488 LEU A CA 1
ATOM 3809 C C . LEU A 1 488 ? 40.404 -28.586 -80.510 1.00 57.09 488 LEU A C 1
ATOM 3811 O O . LEU A 1 488 ? 40.829 -28.913 -79.401 1.00 57.09 488 LEU A O 1
ATOM 3815 N N . GLN A 1 489 ? 41.102 -27.776 -81.317 1.00 61.22 489 GLN A N 1
ATOM 3816 C CA . GLN A 1 489 ? 42.371 -27.161 -80.903 1.00 61.22 489 GLN A CA 1
ATOM 3817 C C . GLN A 1 489 ? 42.198 -26.120 -79.788 1.00 61.22 489 GLN A C 1
ATOM 3819 O O . GLN A 1 489 ? 43.024 -26.086 -78.877 1.00 61.22 489 GLN A O 1
ATOM 3824 N N . LEU A 1 490 ? 41.112 -25.338 -79.804 1.00 57.44 490 LEU A N 1
ATOM 3825 C CA . LEU A 1 490 ? 40.784 -24.370 -78.746 1.00 57.44 490 LEU A CA 1
ATOM 3826 C C . LEU A 1 490 ? 40.583 -25.046 -77.378 1.00 57.44 490 LEU A C 1
ATOM 3828 O O . LEU A 1 490 ? 41.063 -24.535 -76.365 1.00 57.44 490 LEU A O 1
ATOM 3832 N N . PHE A 1 491 ? 39.962 -26.231 -77.346 1.00 55.34 491 PHE A N 1
ATOM 3833 C CA . PHE A 1 491 ? 39.814 -27.019 -76.115 1.00 55.34 491 PHE A CA 1
ATOM 3834 C C . PHE A 1 491 ? 41.102 -27.749 -75.697 1.00 55.34 491 PHE A C 1
ATOM 3836 O O . PHE A 1 491 ? 41.344 -27.922 -74.502 1.00 55.34 491 PHE A O 1
ATOM 3843 N N . ALA A 1 492 ? 41.964 -28.139 -76.643 1.00 56.06 492 ALA A N 1
ATOM 3844 C CA . ALA A 1 492 ? 43.228 -28.814 -76.341 1.00 56.06 492 ALA A CA 1
ATOM 3845 C C . ALA A 1 492 ? 44.307 -27.873 -75.762 1.00 56.06 492 ALA A C 1
ATOM 3847 O O . ALA A 1 492 ? 45.154 -28.324 -74.992 1.00 56.06 492 ALA A O 1
ATOM 3848 N N . SER A 1 493 ? 44.275 -26.571 -76.079 1.00 54.09 493 SER A N 1
ATOM 3849 C CA . SER A 1 493 ? 45.238 -25.584 -75.560 1.00 54.09 493 SER A CA 1
ATOM 3850 C C . SER A 1 493 ? 44.886 -24.984 -74.189 1.00 54.09 493 SER A C 1
ATOM 3852 O O . SER A 1 493 ? 45.750 -24.369 -73.570 1.00 54.09 493 SER A O 1
ATOM 3854 N N . GLY A 1 494 ? 43.653 -25.159 -73.695 1.00 50.72 494 GLY A N 1
ATOM 3855 C CA . GLY A 1 494 ? 43.193 -24.592 -72.414 1.00 50.72 494 GLY A CA 1
ATOM 3856 C C . GLY A 1 494 ? 43.460 -25.452 -71.167 1.00 50.72 494 GLY A C 1
ATOM 3857 O O . GLY A 1 494 ? 43.289 -24.977 -70.051 1.00 50.72 494 GLY A O 1
ATOM 3858 N N . GLY A 1 495 ? 43.893 -26.710 -71.324 1.00 45.47 495 GLY A N 1
ATOM 3859 C CA . GLY A 1 495 ? 44.045 -27.688 -70.229 1.00 45.47 495 GLY A CA 1
ATOM 3860 C C . GLY A 1 495 ? 45.391 -27.680 -69.482 1.00 45.47 495 GLY A C 1
ATOM 3861 O O . GLY A 1 495 ? 45.770 -28.691 -68.888 1.00 45.47 495 GLY A O 1
ATOM 3862 N N . GLY A 1 496 ? 46.151 -26.584 -69.536 1.00 43.69 496 GLY A N 1
ATOM 3863 C CA . GLY A 1 496 ? 47.492 -26.474 -68.951 1.00 43.69 496 GLY A CA 1
ATOM 3864 C C . GLY A 1 496 ? 47.513 -26.299 -67.427 1.00 43.69 496 GLY A C 1
ATOM 3865 O O . GLY A 1 496 ? 47.645 -25.187 -66.939 1.00 43.69 496 GLY A O 1
ATOM 3866 N N . ALA A 1 497 ? 47.421 -27.413 -66.699 1.00 41.81 497 ALA A N 1
ATOM 3867 C CA . ALA A 1 497 ? 48.033 -27.703 -65.393 1.00 41.81 497 ALA A CA 1
ATOM 3868 C C . ALA A 1 497 ? 48.397 -26.526 -64.448 1.00 41.81 497 ALA A C 1
ATOM 3870 O O . ALA A 1 497 ? 49.532 -26.051 -64.427 1.00 41.81 497 ALA A O 1
ATOM 3871 N N . GLY A 1 498 ? 47.486 -26.200 -63.526 1.00 39.88 498 GLY A N 1
ATOM 3872 C CA . GLY A 1 498 ? 47.791 -25.592 -62.225 1.00 39.88 498 GLY A CA 1
ATOM 3873 C C . GLY A 1 498 ? 47.659 -26.625 -61.102 1.00 39.88 498 GLY A C 1
ATOM 3874 O O . GLY A 1 498 ? 46.708 -26.592 -60.329 1.00 39.88 498 GLY A O 1
ATOM 3875 N N . GLY A 1 499 ? 48.575 -27.595 -61.035 1.00 40.19 499 GLY A N 1
ATOM 3876 C CA . GLY A 1 499 ? 48.626 -28.567 -59.939 1.00 40.19 499 GLY A CA 1
ATOM 3877 C C . GLY A 1 499 ? 49.204 -27.940 -58.671 1.00 40.19 499 GLY A C 1
ATOM 3878 O O . GLY A 1 499 ? 50.421 -27.877 -58.523 1.00 40.19 499 GLY A O 1
ATOM 3879 N N . ALA A 1 500 ? 48.349 -27.499 -57.746 1.00 38.09 500 ALA A N 1
ATOM 3880 C CA . ALA A 1 500 ? 48.761 -27.115 -56.399 1.00 38.09 500 ALA A CA 1
ATOM 3881 C C . ALA A 1 500 ? 48.733 -28.346 -55.471 1.00 38.09 500 ALA A C 1
ATOM 3883 O O . ALA A 1 500 ? 47.673 -28.872 -55.136 1.00 38.09 500 ALA A O 1
ATOM 3884 N N . GLN A 1 501 ? 49.916 -28.818 -55.066 1.00 36.44 501 GLN A N 1
ATOM 3885 C CA . GLN A 1 501 ? 50.092 -29.770 -53.964 1.00 36.44 501 GLN A CA 1
ATOM 3886 C C . GLN A 1 501 ? 49.622 -29.142 -52.636 1.00 36.44 501 GLN A C 1
ATOM 3888 O O . GLN A 1 501 ? 50.044 -28.025 -52.327 1.00 36.44 501 GLN A O 1
ATOM 3893 N N . PRO A 1 502 ? 48.851 -29.851 -51.789 1.00 40.75 502 PRO A N 1
ATOM 3894 C CA . PRO A 1 502 ? 48.661 -29.446 -50.405 1.00 40.75 502 PRO A CA 1
ATOM 3895 C C . PRO A 1 502 ? 49.915 -29.821 -49.605 1.00 40.75 502 PRO A C 1
ATOM 3897 O O . PRO A 1 502 ? 50.238 -30.997 -49.427 1.00 40.75 502 PRO A O 1
ATOM 3900 N N . GLY A 1 503 ? 50.647 -28.808 -49.143 1.00 41.44 503 GLY A N 1
ATOM 3901 C CA . GLY A 1 503 ? 51.756 -28.981 -48.212 1.00 41.44 503 GLY A CA 1
ATOM 3902 C C . GLY A 1 503 ? 51.256 -29.470 -46.854 1.00 41.44 503 GLY A C 1
ATOM 3903 O O . GLY A 1 503 ? 50.502 -28.777 -46.177 1.00 41.44 503 GLY A O 1
ATOM 3904 N N . GLN A 1 504 ? 51.709 -30.659 -46.458 1.00 41.75 504 GLN A N 1
ATOM 3905 C CA . GLN A 1 504 ? 51.783 -31.073 -45.061 1.00 41.75 504 GLN A CA 1
ATOM 3906 C C . GLN A 1 504 ? 52.838 -30.211 -44.351 1.00 41.75 504 GLN A C 1
ATOM 3908 O O . GLN A 1 504 ? 53.993 -30.169 -44.774 1.00 41.75 504 GLN A O 1
ATOM 3913 N N . GLY A 1 505 ? 52.445 -29.555 -43.263 1.00 42.78 505 GLY A N 1
ATOM 3914 C CA . GLY A 1 505 ? 53.323 -28.858 -42.327 1.00 42.78 505 GLY A CA 1
ATOM 3915 C C . GLY A 1 505 ? 52.678 -28.868 -40.941 1.00 42.78 505 GLY A C 1
ATOM 3916 O O . GLY A 1 505 ? 51.473 -28.653 -40.842 1.00 42.78 505 GLY A O 1
ATOM 3917 N N . ALA A 1 506 ? 53.487 -29.223 -39.942 1.00 39.59 506 ALA A N 1
ATOM 3918 C CA . ALA A 1 506 ? 53.148 -29.479 -38.541 1.00 39.59 506 ALA A CA 1
ATOM 3919 C C . ALA A 1 506 ? 52.608 -28.270 -37.765 1.00 39.59 506 ALA A C 1
ATOM 3921 O O . ALA A 1 506 ? 52.930 -27.124 -38.155 1.00 39.59 506 ALA A O 1
#

Secondary structure (DSSP, 8-state):
-----HHHHHHHHHHHHHHHHHHHHTT-HHHHHHHHHHHHHH-TT-----------------PPPPPP---TTEEEEEEEE-TT-PEEEEEEE-TT--HHHHHHHHB-TT-EETTEEHHHHHHHHHHHH-TT--TTT--TT-EEEEE--TT--BEEEEEEEEEESSSEEEEEEEEETT--EEEE--SSS-SEEEEEE-TTSTTEEEEEEPTTHHHHHHTTSS-HHHHHHHHH--SS--HHHHHHHHHHHHH--TT---EEEEE-SSS-S-HHHHHGGG-SEEEE---GGGTT-EEEE--GGG--SEEEEEES-TT---STTSPTTEEEEEEEETTS-EEEEEE--HHHHTT-S-GGG---HHHHHHHHHHTT--SS-EEEEEEEEEEE-TTSPPSB-TTS--SSGGGTTSSB-TT-EEEEEEEEEEEHHHHHHHHHHHHHHHHHHHHHHHHHHHHHHHHHHHHHHHHHHHHHHTS-S---TTHHHHHHHHHHHS------------

pLDDT: mean 83.79, std 18.29, range [28.05, 98.62]

Foldseek 3Di:
DDDDDPVNVVVVVVVVVVVVVVVVVVPDPLVVVVVVLVVVQVDPPPDPPPPPDPPPPDPPPLPDDDAFDDDQQKDWAFPQADPVRFTKIKIFGHVVHDLQNQQPAFADQPDDDPNDGSSRLSNVQQCVVVVVDDRVRDDGGRITMRTHHNPTQTFRDKDWDWDCLVHTFIWIWTAGPQRKIKIATPDPPDQWGIWIDGSVHPQKIKTKTDLCNLVCPVVVVDHLQSVLCVQQVAPQAAQQSSLVSVVVNVPRDHRDTDMDIDGNPDSYPPPVQSCQVVFPDWAQDPDPLLSLWIKTAHDVVVVDQFGIKGANCHRNRHCPPPDAQGFHMWTQGLQRKIKTKHAHADCQQVLNDDPQVPDDLCVSQVVCVVVVSDPWHFRDWDTWDKDFDPPWPDQFDPVPDDPDPVCRRSGGDGRGMIMTIIHGDGIPVSVVSVVVVVVSVVVVCVVCVVVVVVVVVVVVVVVVVVVVVVVVVPDPDDDDPCPVVVVVVVVVVPPDDPDDDDDDDD